Protein AF-A0A7H0I2C6-F1 (afdb_monomer)

Organism: NCBI:txid2768068

Radius of gyration: 28.14 Å; Cα contacts (8 Å, |Δi|>4): 840; chains: 1; bounding box: 71×45×109 Å

Structure (mmCIF, N/CA/C/O backbone):
data_AF-A0A7H0I2C6-F1
#
_entry.id   AF-A0A7H0I2C6-F1
#
loop_
_atom_site.group_PDB
_atom_site.id
_atom_site.type_symbol
_atom_site.label_atom_id
_atom_site.label_alt_id
_atom_site.label_comp_id
_atom_site.label_asym_id
_atom_site.label_entity_id
_atom_site.label_seq_id
_atom_site.pdbx_PDB_ins_code
_atom_site.Cartn_x
_atom_site.Cartn_y
_atom_site.Cartn_z
_atom_site.occupancy
_atom_site.B_iso_or_equiv
_atom_site.auth_seq_id
_atom_site.auth_comp_id
_atom_site.auth_asym_id
_atom_site.auth_atom_id
_atom_site.pdbx_PDB_model_num
ATOM 1 N N . MET A 1 1 ? -34.365 6.772 22.446 1.00 21.80 1 MET A N 1
ATOM 2 C CA . MET A 1 1 ? -33.983 6.109 23.711 1.00 21.80 1 MET A CA 1
ATOM 3 C C . MET A 1 1 ? -33.315 4.801 23.329 1.00 21.80 1 MET A C 1
ATOM 5 O O . MET A 1 1 ? -33.932 3.753 23.425 1.00 21.80 1 MET A O 1
ATOM 9 N N . ASP A 1 2 ? -32.224 4.840 22.573 1.00 29.22 2 ASP A N 1
ATOM 10 C CA . ASP A 1 2 ? -30.891 5.434 22.826 1.00 29.22 2 ASP A CA 1
ATOM 11 C C . ASP A 1 2 ? -29.964 4.383 23.429 1.00 29.22 2 ASP A C 1
ATOM 13 O O . ASP A 1 2 ? -30.377 3.640 24.309 1.00 29.22 2 ASP A O 1
ATOM 17 N N . SER A 1 3 ? -28.716 4.414 22.955 1.00 24.97 3 SER A N 1
ATOM 18 C CA . SER A 1 3 ? -27.561 3.579 23.298 1.00 24.97 3 SER A CA 1
ATOM 19 C C . SER A 1 3 ? -27.477 2.240 22.564 1.00 24.97 3 SER A C 1
ATOM 21 O O . SER A 1 3 ? -27.947 1.232 23.067 1.00 24.97 3 SER A O 1
ATOM 23 N N . HIS A 1 4 ? -26.854 2.236 21.385 1.00 25.38 4 HIS A N 1
ATOM 24 C CA . HIS A 1 4 ? -25.860 1.227 20.980 1.00 25.38 4 HIS A CA 1
ATOM 25 C C . HIS A 1 4 ? -25.152 1.687 19.698 1.00 25.38 4 HIS A C 1
ATOM 27 O O . HIS A 1 4 ? -25.072 0.964 18.722 1.00 25.38 4 HIS A O 1
ATOM 33 N N . ASP A 1 5 ? -24.671 2.928 19.702 1.00 29.14 5 ASP A N 1
ATOM 34 C CA . ASP A 1 5 ? -23.430 3.312 19.036 1.00 29.14 5 ASP A CA 1
ATOM 35 C C . ASP A 1 5 ? -23.026 4.689 19.580 1.00 29.14 5 ASP A C 1
ATOM 37 O O . ASP A 1 5 ? -23.897 5.474 19.953 1.00 29.14 5 ASP A O 1
ATOM 41 N N . GLN A 1 6 ? -21.727 4.966 19.646 1.00 25.08 6 GLN A N 1
ATOM 42 C CA . GLN A 1 6 ? -21.059 6.066 20.371 1.00 25.08 6 GLN A CA 1
ATOM 43 C C . GLN A 1 6 ? -20.695 5.792 21.842 1.00 25.08 6 GLN A C 1
ATOM 45 O O . GLN A 1 6 ? -21.371 6.207 22.779 1.00 25.08 6 GLN A O 1
ATOM 50 N N . ALA A 1 7 ? -19.548 5.137 22.044 1.00 23.69 7 ALA A N 1
ATOM 51 C CA . ALA A 1 7 ? -18.390 5.692 22.764 1.00 23.69 7 ALA A CA 1
ATOM 52 C C . ALA A 1 7 ? -17.374 4.570 23.051 1.00 23.69 7 ALA A C 1
ATOM 54 O O . ALA A 1 7 ? -17.706 3.537 23.628 1.00 23.69 7 ALA A O 1
ATOM 55 N N . PRO A 1 8 ? -16.095 4.814 22.732 1.00 28.47 8 PRO A N 1
ATOM 56 C CA . PRO A 1 8 ? -15.235 5.355 23.777 1.00 28.47 8 PRO A CA 1
ATOM 57 C C . PRO A 1 8 ? -14.666 6.725 23.373 1.00 28.47 8 PRO A C 1
ATOM 59 O O . PRO A 1 8 ? -13.453 6.914 23.317 1.00 28.47 8 PRO A O 1
ATOM 62 N N . SER A 1 9 ? -15.528 7.693 23.049 1.00 32.59 9 SER A N 1
ATOM 63 C CA . SER A 1 9 ? -15.107 9.070 22.736 1.00 32.59 9 SER A CA 1
ATOM 64 C C . SER A 1 9 ? -15.353 10.066 23.875 1.00 32.59 9 SER A C 1
ATOM 66 O O . SER A 1 9 ? -14.579 11.013 23.992 1.00 32.59 9 SER A O 1
ATOM 68 N N . ASN A 1 10 ? -16.305 9.831 24.789 1.00 25.88 10 ASN A N 1
ATOM 69 C CA . ASN A 1 10 ? -16.609 10.826 25.834 1.00 25.88 10 ASN A CA 1
ATOM 70 C C . ASN A 1 10 ? -15.469 11.072 26.838 1.00 25.88 10 ASN A C 1
ATOM 72 O O . ASN A 1 10 ? -15.316 12.185 27.315 1.00 25.88 10 ASN A O 1
ATOM 76 N N . TRP A 1 11 ? -14.589 10.100 27.091 1.00 30.70 11 TRP A N 1
ATOM 77 C CA . TRP A 1 11 ? -13.400 10.321 27.932 1.00 30.70 11 TRP A CA 1
ATOM 78 C C . TRP A 1 11 ? -12.172 10.829 27.156 1.00 30.70 11 TRP A C 1
ATOM 80 O O . TRP A 1 11 ? -11.189 11.239 27.773 1.00 30.70 11 TRP A O 1
ATOM 90 N N . ARG A 1 12 ? -12.193 10.794 25.813 1.00 33.34 12 ARG A N 1
ATOM 91 C CA . ARG A 1 12 ? -11.094 11.278 24.954 1.00 33.34 12 ARG A CA 1
ATOM 92 C C . ARG A 1 12 ? -11.201 12.774 24.662 1.00 33.34 12 ARG A C 1
ATOM 94 O O . ARG A 1 12 ? -10.165 13.422 24.565 1.00 33.34 12 ARG A O 1
ATOM 101 N N . GLN A 1 13 ? -12.416 13.313 24.551 1.00 32.69 13 GLN A N 1
ATOM 102 C CA . GLN A 1 13 ? -12.642 14.743 24.309 1.00 32.69 13 GLN A CA 1
ATOM 103 C C . GLN A 1 13 ? -12.624 15.588 25.594 1.00 32.69 13 GLN A C 1
ATOM 105 O O . GLN A 1 13 ? -12.116 16.703 25.557 1.00 32.69 13 GLN A O 1
ATOM 110 N N . GLU A 1 14 ? -13.071 15.061 26.742 1.00 32.97 14 GLU A N 1
ATOM 111 C CA . GLU A 1 14 ? -13.127 15.843 27.994 1.00 32.97 14 GLU A CA 1
ATOM 112 C C . GLU A 1 14 ? -11.757 16.120 28.645 1.00 32.97 14 GLU A C 1
ATOM 114 O O . GLU A 1 14 ? -11.638 17.069 29.410 1.00 32.97 14 GLU A O 1
ATOM 119 N N . ARG A 1 15 ? -10.704 15.344 28.340 1.00 48.19 15 ARG A N 1
ATOM 120 C CA . ARG A 1 15 ? -9.367 15.492 28.969 1.00 48.19 15 ARG A CA 1
ATOM 121 C C . ARG A 1 15 ? -8.313 16.174 28.100 1.00 48.19 15 ARG A C 1
ATOM 123 O O . ARG A 1 15 ? -7.161 16.319 28.508 1.00 48.19 15 ARG A O 1
ATOM 130 N N . ALA A 1 16 ? -8.680 16.613 26.898 1.00 42.25 16 ALA A N 1
ATOM 131 C CA . ALA A 1 16 ? -7.770 17.376 26.046 1.00 42.25 16 ALA A CA 1
ATOM 132 C C . ALA A 1 16 ? -7.419 18.752 26.656 1.00 42.25 16 ALA A C 1
ATOM 134 O O . ALA A 1 16 ? -6.373 19.306 26.327 1.00 42.25 16 ALA A O 1
ATOM 135 N N . THR A 1 17 ? -8.226 19.258 27.597 1.00 49.12 17 THR A N 1
ATOM 136 C CA . THR A 1 17 ? -8.126 20.606 28.185 1.00 49.12 17 THR A CA 1
ATOM 137 C C . THR A 1 17 ? -7.350 20.717 29.499 1.00 49.12 17 THR A C 1
ATOM 139 O O . THR A 1 17 ? -7.049 21.837 29.904 1.00 49.12 17 THR A O 1
ATOM 142 N N . ASP A 1 18 ? -7.009 19.615 30.172 1.00 63.97 18 ASP A N 1
ATOM 143 C CA . ASP A 1 18 ? -6.311 19.689 31.470 1.00 63.97 18 ASP A CA 1
ATOM 144 C C . ASP A 1 18 ? -4.891 20.247 31.284 1.00 63.97 18 ASP A C 1
ATOM 146 O O . ASP A 1 18 ? -4.292 20.031 30.239 1.00 63.97 18 ASP A O 1
ATOM 150 N N . SER A 1 19 ? -4.283 20.947 32.237 1.00 82.12 19 SER A N 1
ATOM 151 C CA . SER A 1 19 ? -2.858 21.312 32.132 1.00 82.12 19 SER A CA 1
ATOM 152 C C . SER A 1 19 ? -1.952 20.136 32.541 1.00 82.12 19 SER A C 1
ATOM 154 O O . SER A 1 19 ? -2.405 19.168 33.151 1.00 82.12 19 SER A O 1
ATOM 156 N N . LEU A 1 20 ? -0.647 20.172 32.224 1.00 85.31 20 LEU A N 1
ATOM 157 C CA . LEU A 1 20 ? 0.296 19.161 32.747 1.00 85.31 20 LEU A CA 1
ATOM 158 C C . LEU A 1 20 ? 0.329 19.148 34.286 1.00 85.31 20 LEU A C 1
ATOM 160 O O . LEU A 1 20 ? 0.477 18.084 34.879 1.00 85.31 20 LEU A O 1
ATOM 164 N N . ALA A 1 21 ? 0.138 20.310 34.918 1.00 86.50 21 ALA A N 1
ATOM 165 C CA . ALA A 1 21 ? 0.077 20.431 36.371 1.00 86.50 21 ALA A CA 1
ATOM 166 C C . ALA A 1 21 ? -1.174 19.752 36.956 1.00 86.50 21 ALA A C 1
ATOM 168 O O . ALA A 1 21 ? -1.081 19.109 38.002 1.00 86.50 21 ALA A O 1
ATOM 169 N N . ASP A 1 22 ? -2.313 19.836 36.263 1.00 89.75 22 ASP A N 1
ATOM 170 C CA . ASP A 1 22 ? -3.551 19.168 36.683 1.00 89.75 22 ASP A CA 1
ATOM 171 C C . ASP A 1 22 ? -3.395 17.644 36.626 1.00 89.75 22 ASP A C 1
ATOM 173 O O . ASP A 1 22 ? -3.728 16.951 37.589 1.00 89.75 22 ASP A O 1
ATOM 177 N N . LEU A 1 23 ? -2.782 17.126 35.553 1.00 90.06 23 LEU A N 1
ATOM 178 C CA . LEU A 1 23 ? -2.467 15.699 35.430 1.00 90.06 23 LEU A CA 1
ATOM 179 C C . LEU A 1 23 ? -1.513 15.227 36.540 1.00 90.06 23 LEU A C 1
ATOM 181 O O . LEU A 1 23 ? -1.726 14.163 37.119 1.00 90.06 23 LEU A O 1
ATOM 185 N N . ASP A 1 24 ? -0.476 16.004 36.870 1.00 90.75 24 ASP A N 1
ATOM 186 C CA . ASP A 1 24 ? 0.473 15.664 37.939 1.00 90.75 24 ASP A CA 1
ATOM 187 C C . ASP A 1 24 ? -0.201 15.616 39.323 1.00 90.75 24 ASP A C 1
ATOM 189 O O . ASP A 1 24 ? 0.062 14.708 40.127 1.00 90.75 24 ASP A O 1
ATOM 193 N N . GLN A 1 25 ? -1.105 16.561 39.594 1.00 92.94 25 GLN A N 1
ATOM 194 C CA . GLN A 1 25 ? -1.883 16.604 40.830 1.00 92.94 25 GLN A CA 1
ATOM 195 C C . GLN A 1 25 ? -2.877 15.436 40.917 1.00 92.94 25 GLN A C 1
ATOM 197 O O . GLN A 1 25 ? -3.005 14.809 41.977 1.00 92.94 25 GLN A O 1
ATOM 202 N N . GLU A 1 26 ? -3.557 15.106 39.817 1.00 94.50 26 GLU A N 1
ATOM 203 C CA . GLU A 1 26 ? -4.496 13.983 39.750 1.00 94.50 26 GLU A CA 1
ATOM 204 C C . GLU A 1 26 ? -3.766 12.640 39.919 1.00 94.50 26 GLU A C 1
ATOM 206 O O . GLU A 1 26 ? -4.187 11.819 40.735 1.00 94.50 26 GLU A O 1
ATOM 211 N N . ILE A 1 27 ? -2.619 12.441 39.256 1.00 95.25 27 ILE A N 1
ATOM 212 C CA . ILE A 1 27 ? -1.767 11.246 39.423 1.00 95.25 27 ILE A CA 1
ATOM 213 C C . ILE A 1 27 ? -1.339 11.084 40.882 1.00 95.25 27 ILE A C 1
ATOM 215 O O . ILE A 1 27 ? -1.440 9.990 41.442 1.00 95.25 27 ILE A O 1
ATOM 219 N N . SER A 1 28 ? -0.889 12.166 41.521 1.00 94.19 28 SER A N 1
ATOM 220 C CA . SER A 1 28 ? -0.466 12.139 42.927 1.00 94.19 28 SER A CA 1
ATOM 221 C C . SER A 1 28 ? -1.621 11.767 43.861 1.00 94.19 28 SER A C 1
ATOM 223 O O . SER A 1 28 ? -1.455 10.939 44.760 1.00 94.19 28 SER A O 1
ATOM 225 N N . SER A 1 29 ? -2.806 12.325 43.610 1.00 95.31 29 SER A N 1
ATOM 226 C CA . SER A 1 29 ? -4.017 12.059 44.394 1.00 95.31 29 SER A CA 1
ATOM 227 C C . SER A 1 29 ? -4.501 10.615 44.222 1.00 95.31 29 SER A C 1
ATOM 229 O O . SER A 1 29 ? -4.805 9.943 45.206 1.00 95.31 29 SER A O 1
ATOM 231 N N . LEU A 1 30 ? -4.509 10.101 42.988 1.00 95.31 30 LEU A N 1
ATOM 232 C CA . LEU A 1 30 ? -4.900 8.724 42.684 1.00 95.31 30 LEU A CA 1
ATOM 233 C C . LEU A 1 30 ? -3.917 7.704 43.266 1.00 95.31 30 LEU A C 1
ATOM 235 O O . LEU A 1 30 ? -4.356 6.704 43.824 1.00 95.31 30 LEU A O 1
ATOM 239 N N . ARG A 1 31 ? -2.603 7.963 43.221 1.00 96.00 31 ARG A N 1
ATOM 240 C CA . ARG A 1 31 ? -1.603 7.105 43.883 1.00 96.00 31 ARG A CA 1
ATOM 241 C C . ARG A 1 31 ? -1.841 7.021 45.390 1.00 96.00 31 ARG A C 1
ATOM 243 O O . ARG A 1 31 ? -1.818 5.929 45.950 1.00 96.00 31 ARG A O 1
ATOM 250 N N . ALA A 1 32 ? -2.108 8.156 46.039 1.00 93.50 32 ALA A N 1
ATOM 251 C CA . ALA A 1 32 ? -2.428 8.182 47.463 1.00 93.50 32 ALA A CA 1
ATOM 252 C C . ALA A 1 32 ? -3.716 7.400 47.774 1.00 93.50 32 ALA A C 1
ATOM 254 O O . ALA A 1 32 ? -3.745 6.633 48.735 1.00 93.50 32 ALA A O 1
ATOM 255 N N . ALA A 1 33 ? -4.749 7.542 46.936 1.00 92.94 33 ALA A N 1
ATOM 256 C CA . ALA A 1 33 ? -6.001 6.806 47.078 1.00 92.94 33 ALA A CA 1
ATOM 257 C C . ALA A 1 33 ? -5.806 5.287 46.916 1.00 92.94 33 ALA A C 1
ATOM 259 O O . ALA A 1 33 ? -6.298 4.527 47.744 1.00 92.94 33 ALA A O 1
ATOM 260 N N . VAL A 1 34 ? -5.028 4.841 45.920 1.00 91.81 34 VAL A N 1
ATOM 261 C CA . VAL A 1 34 ? -4.699 3.416 45.710 1.00 91.81 34 VAL A CA 1
ATOM 262 C C . VAL A 1 34 ? -3.943 2.833 46.909 1.00 91.81 34 VAL A C 1
ATOM 264 O O . VAL A 1 34 ? -4.276 1.738 47.357 1.00 91.81 34 VAL A O 1
ATOM 267 N N . CYS A 1 35 ? -2.966 3.563 47.462 1.00 89.56 35 CYS A N 1
ATOM 268 C CA . CYS A 1 35 ? -2.229 3.148 48.664 1.00 89.56 35 CYS A CA 1
ATOM 269 C C . CYS A 1 35 ? -3.104 3.105 49.928 1.00 89.56 35 CYS A C 1
ATOM 271 O O . CYS A 1 35 ? -2.779 2.390 50.874 1.00 89.56 35 CYS A O 1
ATOM 273 N N . GLY A 1 36 ? -4.186 3.886 49.962 1.00 86.06 36 GLY A N 1
ATOM 274 C CA . GLY A 1 36 ? -5.130 3.936 51.075 1.00 86.06 36 GLY A CA 1
ATOM 275 C C . GLY A 1 36 ? -6.076 2.736 51.156 1.00 86.06 36 GLY A C 1
ATOM 276 O O . GLY A 1 36 ? -6.723 2.570 52.189 1.00 86.06 36 GLY A O 1
ATOM 277 N N . ILE A 1 37 ? -6.152 1.898 50.113 1.00 84.69 37 ILE A N 1
ATOM 278 C CA . ILE A 1 37 ? -6.995 0.697 50.088 1.00 84.69 37 ILE A CA 1
ATOM 279 C C . ILE A 1 37 ? -6.138 -0.540 50.413 1.00 84.69 37 ILE A C 1
ATOM 281 O O . ILE A 1 37 ? -5.278 -0.922 49.618 1.00 84.69 37 ILE A O 1
ATOM 285 N N . PRO A 1 38 ? -6.348 -1.191 51.574 1.00 75.00 38 PRO A N 1
ATOM 286 C CA . PRO A 1 38 ? -5.506 -2.297 52.028 1.00 75.00 38 PRO A CA 1
ATOM 287 C C . PRO A 1 38 ? -5.877 -3.661 51.422 1.00 75.00 38 PRO A C 1
ATOM 289 O O . PRO A 1 38 ? -5.132 -4.622 51.612 1.00 75.00 38 PRO A O 1
ATOM 292 N N . VAL A 1 39 ? -7.020 -3.774 50.736 1.00 83.31 39 VAL A N 1
ATOM 293 C CA . VAL A 1 39 ? -7.538 -5.031 50.173 1.00 83.31 39 VAL A CA 1
ATOM 294 C C . VAL A 1 39 ? -7.763 -4.877 48.673 1.00 83.31 39 VAL A C 1
ATOM 296 O O . VAL A 1 39 ? -8.312 -3.878 48.227 1.00 83.31 39 VAL A O 1
ATOM 299 N N . ALA A 1 40 ? -7.367 -5.890 47.904 1.00 86.38 40 ALA A N 1
ATOM 300 C CA . ALA A 1 40 ? -7.661 -5.974 46.480 1.00 86.38 40 ALA A CA 1
ATOM 301 C C . ALA A 1 40 ? -9.161 -6.190 46.241 1.00 86.38 40 ALA A C 1
ATOM 303 O O . ALA A 1 40 ? -9.657 -7.312 46.347 1.00 86.38 40 ALA A O 1
ATOM 304 N N . ASP A 1 41 ? -9.872 -5.108 45.931 1.00 91.50 41 ASP A N 1
ATOM 305 C CA . ASP A 1 41 ? -11.309 -5.082 45.663 1.00 91.50 41 ASP A CA 1
ATOM 306 C C . ASP A 1 41 ? -11.657 -4.252 44.408 1.00 91.50 41 ASP A C 1
ATOM 308 O O . ASP A 1 41 ? -10.785 -3.748 43.691 1.00 91.50 41 ASP A O 1
ATOM 312 N N . ALA A 1 42 ? -12.953 -4.151 44.101 1.00 89.38 42 ALA A N 1
ATOM 313 C CA . ALA A 1 42 ? -13.438 -3.448 42.915 1.00 89.38 42 ALA A CA 1
ATOM 314 C C . ALA A 1 42 ? -13.099 -1.944 42.933 1.00 89.38 42 ALA A C 1
ATOM 316 O O . ALA A 1 42 ? -12.805 -1.372 41.880 1.00 89.38 42 ALA A O 1
ATOM 317 N N . ASP A 1 43 ? -13.072 -1.319 44.113 1.00 90.31 43 ASP A N 1
ATOM 318 C CA . ASP A 1 43 ? -12.736 0.098 44.262 1.00 90.31 43 ASP A CA 1
ATOM 319 C C . ASP A 1 43 ? -11.250 0.335 43.965 1.00 90.31 43 ASP A C 1
ATOM 321 O O . ASP A 1 43 ? -10.897 1.278 43.247 1.00 90.31 43 ASP A O 1
ATOM 325 N N . GLN A 1 44 ? -10.370 -0.561 44.428 1.00 94.06 44 GLN A N 1
ATOM 326 C CA . GLN A 1 44 ? -8.952 -0.507 44.079 1.00 94.06 44 GLN A CA 1
ATOM 327 C C . GLN A 1 44 ? -8.727 -0.702 42.574 1.00 94.06 44 GLN A C 1
ATOM 329 O O . GLN A 1 44 ? -7.937 0.033 41.973 1.00 94.06 44 GLN A O 1
ATOM 334 N N . ALA A 1 45 ? -9.435 -1.646 41.944 1.00 93.44 45 ALA A N 1
ATOM 335 C CA . ALA A 1 45 ? -9.346 -1.865 40.501 1.00 93.44 45 ALA A CA 1
ATOM 336 C C . ALA A 1 45 ? -9.784 -0.626 39.698 1.00 93.44 45 ALA A C 1
ATOM 338 O O . ALA A 1 45 ? -9.112 -0.238 38.739 1.00 93.44 45 ALA A O 1
ATOM 339 N N . GLU A 1 46 ? -10.865 0.039 40.110 1.00 92.81 46 GLU A N 1
ATOM 340 C CA . GLU A 1 46 ? -11.360 1.250 39.454 1.00 92.81 46 GLU A CA 1
ATOM 341 C C . GLU A 1 46 ? -10.394 2.434 39.613 1.00 92.81 46 GLU A C 1
ATOM 343 O O . GLU A 1 46 ? -10.139 3.167 38.651 1.00 92.81 46 GLU A O 1
ATOM 348 N N . LEU A 1 47 ? -9.789 2.610 40.793 1.00 94.69 47 LEU A N 1
ATOM 349 C CA . LEU A 1 47 ? -8.762 3.634 41.005 1.00 94.69 47 LEU A CA 1
ATOM 350 C C . LEU A 1 47 ? -7.508 3.382 40.161 1.00 94.69 47 LEU A C 1
ATOM 352 O O . LEU A 1 47 ? -6.988 4.317 39.551 1.00 94.69 47 LEU A O 1
ATOM 356 N N . LEU A 1 48 ? -7.047 2.132 40.073 1.00 95.25 48 LEU A N 1
ATOM 357 C CA . LEU A 1 48 ? -5.921 1.744 39.220 1.00 95.25 48 LEU A CA 1
ATOM 358 C C . LEU A 1 48 ? -6.224 1.986 37.735 1.00 95.25 48 LEU A C 1
ATOM 360 O O . LEU A 1 48 ? -5.376 2.502 37.002 1.00 95.25 48 LEU A O 1
ATOM 364 N N . ARG A 1 49 ? -7.449 1.680 37.289 1.00 93.56 49 ARG A N 1
ATOM 365 C CA . ARG A 1 49 ? -7.903 1.968 35.923 1.00 93.56 49 ARG A CA 1
ATOM 366 C C . ARG A 1 49 ? -7.871 3.471 35.636 1.00 93.56 49 ARG A C 1
ATOM 368 O O . ARG A 1 49 ? -7.312 3.878 34.613 1.00 93.56 49 ARG A O 1
ATOM 375 N N . LYS A 1 50 ? -8.418 4.296 36.539 1.00 94.00 50 LYS A N 1
ATOM 376 C CA . LYS A 1 50 ? -8.383 5.769 36.442 1.00 94.00 50 LYS A CA 1
ATOM 377 C C . LYS A 1 50 ? -6.954 6.297 36.410 1.00 94.00 50 LYS A C 1
ATOM 379 O O . LYS A 1 50 ? -6.630 7.068 35.509 1.00 94.00 50 LYS A O 1
ATOM 384 N N . LEU A 1 51 ? -6.091 5.831 37.313 1.00 95.44 51 LEU A N 1
ATOM 385 C CA . LEU A 1 51 ? -4.673 6.196 37.344 1.00 95.44 51 LEU A CA 1
ATOM 386 C C . LEU A 1 51 ? -4.000 5.890 36.003 1.00 95.44 51 LEU A C 1
ATOM 388 O O . LEU A 1 51 ? -3.337 6.757 35.439 1.00 95.44 51 LEU A O 1
ATOM 392 N N . GLY A 1 52 ? -4.258 4.710 35.434 1.00 93.50 52 GLY A N 1
ATOM 393 C CA . GLY A 1 52 ? -3.770 4.353 34.105 1.00 93.50 52 GLY A CA 1
ATOM 394 C C . GLY A 1 52 ? -4.247 5.304 33.001 1.00 93.50 52 GLY A C 1
ATOM 395 O O . GLY A 1 52 ? -3.474 5.630 32.110 1.00 93.50 52 GLY A O 1
ATOM 396 N N . HIS A 1 53 ? -5.499 5.780 33.036 1.00 91.62 53 HIS A N 1
ATOM 397 C CA . HIS A 1 53 ? -6.004 6.788 32.083 1.00 91.62 53 HIS A CA 1
ATOM 398 C C . HIS A 1 53 ? -5.324 8.151 32.213 1.00 91.62 53 HIS A C 1
ATOM 400 O O . HIS A 1 53 ? -5.035 8.767 31.189 1.00 91.62 53 HIS A O 1
ATOM 406 N N . VAL A 1 54 ? -5.047 8.619 33.431 1.00 93.44 54 VAL A N 1
ATOM 407 C CA . VAL A 1 54 ? -4.350 9.902 33.629 1.00 93.44 54 VAL A CA 1
ATOM 408 C C . VAL A 1 54 ? -2.881 9.795 33.207 1.00 93.44 54 VAL A C 1
ATOM 410 O O . VAL A 1 54 ? -2.376 10.676 32.515 1.00 93.44 54 VAL A O 1
ATOM 413 N N . LEU A 1 55 ? -2.213 8.688 33.550 1.00 92.94 55 LEU A N 1
ATOM 414 C CA . LEU A 1 55 ? -0.840 8.410 33.116 1.00 92.94 55 LEU A CA 1
ATOM 415 C C . LEU A 1 55 ? -0.733 8.325 31.592 1.00 92.94 55 LEU A C 1
ATOM 417 O O . LEU A 1 55 ? 0.163 8.928 31.013 1.00 92.94 55 LEU A O 1
ATOM 421 N N . GLU A 1 56 ? -1.672 7.650 30.925 1.00 89.50 56 GLU A N 1
ATOM 422 C CA . GLU A 1 56 ? -1.730 7.618 29.461 1.00 89.50 56 GLU A CA 1
ATOM 423 C C . GLU A 1 56 ? -1.924 9.022 28.866 1.00 89.50 56 GLU A C 1
ATOM 425 O O . GLU A 1 56 ? -1.251 9.374 27.900 1.00 89.50 56 GLU A O 1
ATOM 430 N N . ALA A 1 57 ? -2.796 9.852 29.445 1.00 86.81 57 ALA A N 1
ATOM 431 C CA . ALA A 1 57 ? -2.981 11.230 28.987 1.00 86.81 57 ALA A CA 1
ATOM 432 C C . ALA A 1 57 ? -1.690 12.060 29.127 1.00 86.81 57 ALA A C 1
ATOM 434 O O . ALA A 1 57 ? -1.331 12.803 28.210 1.00 86.81 57 ALA A O 1
ATOM 435 N N . ARG A 1 58 ? -0.947 11.897 30.232 1.00 87.75 58 ARG A N 1
ATOM 436 C CA . ARG A 1 58 ? 0.359 12.550 30.424 1.00 87.75 58 ARG A CA 1
ATOM 437 C C . ARG A 1 58 ? 1.420 12.001 29.470 1.00 87.75 58 ARG A C 1
ATOM 439 O O . ARG A 1 58 ? 2.185 12.786 28.905 1.00 87.75 58 ARG A O 1
ATOM 446 N N . PHE A 1 59 ? 1.427 10.690 29.227 1.00 85.25 59 PHE A N 1
ATOM 447 C CA . PHE A 1 59 ? 2.285 10.051 28.231 1.00 85.25 59 PHE A CA 1
ATOM 448 C C . PHE A 1 59 ? 2.054 10.655 26.846 1.00 85.25 59 PHE A C 1
ATOM 450 O O . PHE A 1 59 ? 3.011 11.129 26.242 1.00 85.25 59 PHE A O 1
ATOM 457 N N . ARG A 1 60 ? 0.805 10.740 26.371 1.00 79.31 60 ARG A N 1
ATOM 458 C CA . ARG A 1 60 ? 0.507 11.295 25.039 1.00 79.31 60 ARG A CA 1
ATOM 459 C C . ARG A 1 60 ? 0.996 12.734 24.858 1.00 79.31 60 ARG A C 1
ATOM 461 O O . ARG A 1 60 ? 1.340 13.116 23.750 1.00 79.31 60 ARG A O 1
ATOM 468 N N . ARG A 1 61 ? 1.058 13.525 25.933 1.00 78.94 61 ARG A N 1
ATOM 469 C CA . ARG A 1 61 ? 1.547 14.915 25.889 1.00 78.94 61 ARG A CA 1
ATOM 470 C C . ARG A 1 61 ? 3.056 15.061 25.999 1.00 78.94 61 ARG A C 1
ATOM 472 O O . ARG A 1 61 ? 3.597 16.080 25.591 1.00 78.94 61 ARG A O 1
ATOM 479 N N . THR A 1 62 ? 3.726 14.110 26.641 1.00 79.56 62 THR A N 1
ATOM 480 C CA . THR A 1 62 ? 5.142 14.260 27.017 1.00 79.56 62 THR A CA 1
ATOM 481 C C . THR A 1 62 ? 6.065 13.246 26.355 1.00 79.56 62 THR A C 1
ATOM 483 O O . THR A 1 62 ? 7.278 13.424 26.403 1.00 79.56 62 THR A O 1
ATOM 486 N N . GLY A 1 63 ? 5.520 12.165 25.794 1.00 75.31 63 GLY A N 1
ATOM 487 C CA . GLY A 1 63 ? 6.274 11.040 25.244 1.00 75.31 63 GLY A CA 1
ATOM 488 C C . GLY A 1 63 ? 7.052 10.226 26.285 1.00 75.31 63 GLY A C 1
ATOM 489 O O . GLY A 1 63 ? 7.865 9.383 25.912 1.00 75.31 63 GLY A O 1
ATOM 490 N N . ARG A 1 64 ? 6.855 10.455 27.594 1.00 79.88 64 ARG A N 1
ATOM 491 C CA . ARG A 1 64 ? 7.640 9.780 28.641 1.00 79.88 64 ARG A CA 1
ATOM 492 C C . ARG A 1 64 ? 7.300 8.293 28.728 1.00 79.88 64 ARG A C 1
ATOM 494 O O . ARG A 1 64 ? 6.224 7.922 29.192 1.00 79.88 64 ARG A O 1
ATOM 501 N N . ALA A 1 65 ? 8.256 7.441 28.369 1.00 81.12 65 ALA A N 1
ATOM 502 C CA . ALA A 1 65 ? 8.095 5.988 28.417 1.00 81.12 65 ALA A CA 1
ATOM 503 C C . ALA A 1 65 ? 7.733 5.455 29.819 1.00 81.12 65 ALA A C 1
ATOM 505 O O . ALA A 1 65 ? 7.002 4.473 29.925 1.00 81.12 65 ALA A O 1
ATOM 506 N N . ASP A 1 66 ? 8.188 6.111 30.890 1.00 87.62 66 ASP A N 1
ATOM 507 C CA . ASP A 1 66 ? 7.855 5.724 32.268 1.00 87.62 66 ASP A CA 1
ATOM 508 C C . ASP A 1 66 ? 6.350 5.812 32.547 1.00 87.62 66 ASP A C 1
ATOM 510 O O . ASP A 1 66 ? 5.789 4.908 33.164 1.00 87.62 66 ASP A O 1
ATOM 514 N N . ASP A 1 67 ? 5.678 6.839 32.018 1.00 89.94 67 ASP A N 1
ATOM 515 C CA . ASP A 1 67 ? 4.232 7.020 32.176 1.00 89.94 67 ASP A CA 1
ATOM 516 C C . ASP A 1 67 ? 3.459 5.927 31.441 1.00 89.94 67 ASP A C 1
ATOM 518 O O . ASP A 1 67 ? 2.512 5.358 31.980 1.00 89.94 67 ASP A O 1
ATOM 522 N N . ALA A 1 68 ? 3.895 5.590 30.225 1.00 86.75 68 ALA A N 1
ATOM 523 C CA . ALA A 1 68 ? 3.349 4.477 29.458 1.00 86.75 68 ALA A CA 1
ATOM 524 C C . ALA A 1 68 ? 3.535 3.134 30.186 1.00 86.75 68 ALA A C 1
ATOM 526 O O . ALA A 1 68 ? 2.595 2.342 30.296 1.00 86.75 68 ALA A O 1
ATOM 527 N N . ASN A 1 69 ? 4.734 2.880 30.716 1.00 91.12 69 ASN A N 1
ATOM 528 C CA . ASN A 1 69 ? 5.052 1.652 31.440 1.00 91.12 69 ASN A CA 1
ATOM 529 C C . ASN A 1 69 ? 4.231 1.522 32.726 1.00 91.12 69 ASN A C 1
ATOM 531 O O . ASN A 1 69 ? 3.675 0.453 32.997 1.00 91.12 69 ASN A O 1
ATOM 535 N N . GLU A 1 70 ? 4.108 2.606 33.491 1.00 94.94 70 GLU A N 1
ATOM 536 C CA . GLU A 1 70 ? 3.280 2.642 34.692 1.00 94.94 70 GLU A CA 1
ATOM 537 C C . GLU A 1 70 ? 1.799 2.473 34.342 1.00 94.94 70 GLU A C 1
ATOM 539 O O . GLU A 1 70 ? 1.134 1.648 34.964 1.00 94.94 70 GLU A O 1
ATOM 544 N N . ALA A 1 71 ? 1.295 3.150 33.303 1.00 94.00 71 ALA A N 1
ATOM 545 C CA . ALA A 1 71 ? -0.088 3.020 32.844 1.00 94.00 71 ALA A CA 1
ATOM 546 C C . ALA A 1 71 ? -0.445 1.569 32.476 1.00 94.00 71 ALA A C 1
ATOM 548 O O . ALA A 1 71 ? -1.507 1.070 32.865 1.00 94.00 71 ALA A O 1
ATOM 549 N N . VAL A 1 72 ? 0.449 0.866 31.768 1.00 93.69 72 VAL A N 1
ATOM 550 C CA . VAL A 1 72 ? 0.264 -0.558 31.443 1.00 93.69 72 VAL A CA 1
ATOM 551 C C . VAL A 1 72 ? 0.295 -1.412 32.710 1.00 93.69 72 VAL A C 1
ATOM 553 O O . VAL A 1 72 ? -0.537 -2.310 32.855 1.00 93.69 72 VAL A O 1
ATOM 556 N N . SER A 1 73 ? 1.217 -1.133 33.634 1.00 95.31 73 SER A N 1
ATOM 557 C CA . SER A 1 73 ? 1.349 -1.868 34.896 1.00 95.31 73 SER A CA 1
ATOM 558 C C . SER A 1 73 ? 0.087 -1.755 35.758 1.00 95.31 73 SER A C 1
ATOM 560 O O . SER A 1 73 ? -0.512 -2.772 36.111 1.00 95.31 73 SER A O 1
ATOM 562 N N . VAL A 1 74 ? -0.395 -0.534 36.018 1.00 96.19 74 VAL A N 1
ATOM 563 C CA . VAL A 1 74 ? -1.564 -0.307 36.887 1.00 96.19 74 VAL A CA 1
ATOM 564 C C . VAL A 1 74 ? -2.853 -0.871 36.286 1.00 96.19 74 VAL A C 1
ATOM 566 O O . VAL A 1 74 ? -3.662 -1.447 37.010 1.00 96.19 74 VAL A O 1
ATOM 569 N N . ARG A 1 75 ? -3.037 -0.805 34.959 1.00 96.00 75 ARG A N 1
ATOM 570 C CA . ARG A 1 75 ? -4.188 -1.447 34.296 1.00 96.00 75 ARG A CA 1
ATOM 571 C C . ARG A 1 75 ? -4.091 -2.968 34.280 1.00 96.00 75 ARG A C 1
ATOM 573 O O . ARG A 1 75 ? -5.119 -3.632 34.366 1.00 96.00 75 ARG A O 1
ATOM 580 N N . THR A 1 76 ? -2.884 -3.525 34.188 1.00 95.50 76 THR A N 1
ATOM 581 C CA . THR A 1 76 ? -2.685 -4.977 34.323 1.00 95.50 76 THR A CA 1
ATOM 582 C C . THR A 1 76 ? -3.070 -5.427 35.732 1.00 95.50 76 THR A C 1
ATOM 584 O O . THR A 1 76 ? -3.858 -6.356 35.869 1.00 95.50 76 THR A O 1
ATOM 587 N N . ALA A 1 77 ? -2.642 -4.694 36.766 1.00 95.25 77 ALA A N 1
ATOM 588 C CA . ALA A 1 77 ? -3.048 -4.960 38.145 1.00 95.25 77 ALA A CA 1
ATOM 589 C C . ALA A 1 77 ? -4.573 -4.858 38.337 1.00 95.25 77 ALA A C 1
ATOM 591 O O . ALA A 1 77 ? -5.171 -5.743 38.942 1.00 95.25 77 ALA A O 1
ATOM 592 N N . ALA A 1 78 ? -5.227 -3.838 37.765 1.00 95.75 78 ALA A N 1
ATOM 593 C CA . ALA A 1 78 ? -6.688 -3.727 37.792 1.00 95.75 78 ALA A CA 1
ATOM 594 C C . ALA A 1 78 ? -7.377 -4.947 37.148 1.00 95.75 78 ALA A C 1
ATOM 596 O O . ALA A 1 78 ? -8.333 -5.483 37.706 1.00 95.75 78 ALA A O 1
ATOM 597 N N . ALA A 1 79 ? -6.873 -5.415 35.999 1.00 95.06 79 ALA A N 1
ATOM 598 C CA . ALA A 1 79 ? -7.389 -6.607 35.329 1.00 95.06 79 ALA A CA 1
ATOM 599 C C . ALA A 1 79 ? -7.219 -7.872 36.190 1.00 95.06 79 ALA A C 1
ATOM 601 O O . ALA A 1 79 ? -8.126 -8.701 36.255 1.00 95.06 79 ALA A O 1
ATOM 602 N N . ASP A 1 80 ? -6.089 -8.024 36.877 1.00 95.12 80 ASP A N 1
ATOM 603 C CA . ASP A 1 80 ? -5.842 -9.182 37.739 1.00 95.12 80 ASP A CA 1
ATOM 604 C C . ASP A 1 80 ? -6.760 -9.191 38.974 1.00 95.12 80 ASP A C 1
ATOM 606 O O . ASP A 1 80 ? -7.305 -10.242 39.325 1.00 95.12 80 ASP A O 1
ATOM 610 N N . ILE A 1 81 ? -7.022 -8.022 39.575 1.00 94.81 81 ILE A N 1
ATOM 611 C CA . ILE A 1 81 ? -7.998 -7.881 40.667 1.00 94.81 81 ILE A CA 1
ATOM 612 C C . ILE A 1 81 ? -9.395 -8.288 40.182 1.00 94.81 81 ILE A C 1
ATOM 614 O O . ILE A 1 81 ? -10.007 -9.184 40.762 1.00 94.81 81 ILE A O 1
ATOM 618 N N . LEU A 1 82 ? -9.882 -7.710 39.082 1.00 94.88 82 LEU A N 1
ATOM 619 C CA . LEU A 1 82 ? -11.216 -8.015 38.542 1.00 94.88 82 LEU A CA 1
ATOM 620 C C . LEU A 1 82 ? -11.363 -9.495 38.161 1.00 94.88 82 LEU A C 1
ATOM 622 O O . LEU A 1 82 ? -12.393 -10.112 38.432 1.00 94.88 82 LEU A O 1
ATOM 626 N N . GLN A 1 83 ? -10.303 -10.100 37.617 1.00 93.25 83 GLN A N 1
ATOM 627 C CA . GLN A 1 83 ? -10.252 -11.535 37.342 1.00 93.25 83 GLN A CA 1
ATOM 628 C C . GLN A 1 83 ? -10.425 -12.373 38.614 1.00 93.25 83 GLN A C 1
ATOM 630 O O . GLN A 1 83 ? -11.156 -13.364 38.584 1.00 93.25 83 GLN A O 1
ATOM 635 N N . SER A 1 84 ? -9.749 -12.002 39.705 1.00 94.50 84 SER A N 1
ATOM 636 C CA . SER A 1 84 ? -9.831 -12.709 40.990 1.00 94.50 84 SER A CA 1
ATOM 637 C C . SER A 1 84 ? -11.199 -12.573 41.663 1.00 94.50 84 SER A C 1
ATOM 639 O O . SER A 1 84 ? -11.653 -13.509 42.318 1.00 94.50 84 SER A O 1
ATOM 641 N N . LEU A 1 85 ? -11.877 -11.443 41.444 1.00 94.06 85 LEU A N 1
ATOM 642 C CA . LEU A 1 85 ? -13.235 -11.187 41.924 1.00 94.06 85 LEU A CA 1
ATOM 643 C C . LEU A 1 85 ? -14.305 -11.886 41.070 1.00 94.06 85 LEU A C 1
ATOM 645 O O . LEU A 1 85 ? -15.462 -11.959 41.476 1.00 94.06 85 LEU A O 1
ATOM 649 N N . GLY A 1 86 ? -13.935 -12.396 39.890 1.00 91.94 86 GLY A N 1
ATOM 650 C CA . GLY A 1 86 ? -14.872 -12.975 38.929 1.00 91.94 86 GLY A CA 1
ATOM 651 C C . GLY A 1 86 ? -15.727 -11.937 38.192 1.00 91.94 86 GLY A C 1
ATOM 652 O O . GLY A 1 86 ? -16.704 -12.314 37.547 1.00 91.94 86 GLY A O 1
ATOM 653 N N . ASP A 1 87 ? -15.365 -10.651 38.248 1.00 91.94 87 ASP A N 1
ATOM 654 C CA . ASP A 1 87 ? -16.050 -9.581 37.516 1.00 91.94 87 ASP A CA 1
ATOM 655 C C . ASP A 1 87 ? -15.594 -9.557 36.050 1.00 91.94 87 ASP A C 1
ATOM 657 O O . ASP A 1 87 ? -14.672 -8.840 35.650 1.00 91.94 87 ASP A O 1
ATOM 661 N N . LEU A 1 88 ? -16.244 -10.386 35.233 1.00 90.06 88 LEU A N 1
ATOM 662 C CA . LEU A 1 88 ? -15.921 -10.520 33.813 1.00 90.06 88 LEU A CA 1
ATOM 663 C C . LEU A 1 88 ? -16.240 -9.255 33.004 1.00 90.06 88 LEU A C 1
ATOM 665 O O . LEU A 1 88 ? -15.530 -8.968 32.039 1.00 90.06 88 LEU A O 1
ATOM 669 N N . GLN A 1 89 ? -17.274 -8.492 33.373 1.00 86.56 89 GLN A N 1
ATOM 670 C CA . GLN A 1 89 ? -17.645 -7.272 32.647 1.00 86.56 89 GLN A CA 1
ATOM 671 C C . GLN A 1 89 ? -16.654 -6.140 32.925 1.00 86.56 89 GLN A C 1
ATOM 673 O O . GLN A 1 89 ? -16.149 -5.530 31.976 1.00 86.56 89 GLN A O 1
ATOM 678 N N . GLY A 1 90 ? -16.302 -5.911 34.195 1.00 88.69 90 GLY A N 1
ATOM 679 C CA . GLY A 1 90 ? -15.249 -4.965 34.564 1.00 88.69 90 GLY A CA 1
ATOM 680 C C . GLY A 1 90 ? -13.909 -5.344 33.933 1.00 88.69 90 GLY A C 1
ATOM 681 O O . GLY A 1 90 ? -13.215 -4.495 33.365 1.00 88.69 90 GLY A O 1
ATOM 682 N N . LEU A 1 91 ? -13.567 -6.636 33.946 1.00 93.38 91 LEU A N 1
ATOM 683 C CA . LEU A 1 91 ? -12.350 -7.143 33.318 1.00 93.38 91 LEU A CA 1
ATOM 684 C C . LEU A 1 91 ? -12.300 -6.837 31.813 1.00 93.38 91 LEU A C 1
ATOM 686 O O . LEU A 1 91 ? -11.275 -6.364 31.325 1.00 93.38 91 LEU A O 1
ATOM 690 N N . LEU A 1 92 ? -13.388 -7.062 31.069 1.00 91.88 92 LEU A N 1
ATOM 691 C CA . LEU A 1 92 ? -13.448 -6.771 29.631 1.00 91.88 92 LEU A CA 1
ATOM 692 C C . LEU A 1 92 ? -13.241 -5.282 29.317 1.00 91.88 92 LEU A C 1
ATOM 694 O O . LEU A 1 92 ? -12.547 -4.952 28.352 1.00 91.88 92 LEU A O 1
ATOM 698 N N . LEU A 1 93 ? -13.789 -4.383 30.142 1.00 88.25 93 LEU A N 1
ATOM 699 C CA . LEU A 1 93 ? -13.573 -2.939 30.010 1.00 88.25 93 LEU A CA 1
ATOM 700 C C . LEU A 1 93 ? -12.080 -2.588 30.143 1.00 88.25 93 LEU A C 1
ATOM 702 O O . LEU A 1 93 ? -11.527 -1.837 29.329 1.00 88.25 93 LEU A O 1
ATOM 706 N N . VAL A 1 94 ? -11.407 -3.169 31.142 1.00 92.00 94 VAL A N 1
ATOM 707 C CA . VAL A 1 94 ? -9.972 -2.954 31.363 1.00 92.00 94 VAL A CA 1
ATOM 708 C C . VAL A 1 94 ? -9.144 -3.568 30.237 1.00 92.00 94 VAL A C 1
ATOM 710 O O . VAL A 1 94 ? -8.276 -2.883 29.701 1.00 92.00 94 VAL A O 1
ATOM 713 N N . LEU A 1 95 ? -9.428 -4.805 29.815 1.00 92.56 95 LEU A N 1
ATOM 714 C CA . LEU A 1 95 ? -8.687 -5.478 28.740 1.00 92.56 95 LEU A CA 1
ATOM 715 C C . LEU A 1 95 ? -8.754 -4.708 27.414 1.00 92.56 95 LEU A C 1
ATOM 717 O O . LEU A 1 95 ? -7.727 -4.575 26.751 1.00 92.56 95 LEU A O 1
ATOM 721 N N . ASN A 1 96 ? -9.911 -4.142 27.052 1.00 86.25 96 ASN A N 1
ATOM 722 C CA . ASN A 1 96 ? -10.040 -3.328 25.838 1.00 86.25 96 ASN A CA 1
ATOM 723 C C . ASN A 1 96 ? -9.127 -2.091 25.882 1.00 86.25 96 ASN A C 1
ATOM 725 O O . ASN A 1 96 ? -8.353 -1.853 24.956 1.00 86.25 96 ASN A O 1
ATOM 729 N N . SER A 1 97 ? -9.166 -1.325 26.976 1.00 88.06 97 SER A N 1
ATOM 730 C CA . SER A 1 97 ? -8.317 -0.130 27.124 1.00 88.06 97 SER A CA 1
ATOM 731 C C . SER A 1 97 ? -6.825 -0.459 27.291 1.00 88.06 97 SER A C 1
ATOM 733 O O . SER A 1 97 ? -5.965 0.311 26.862 1.00 88.06 97 SER A O 1
ATOM 735 N N . LEU A 1 98 ? -6.497 -1.607 27.888 1.00 91.69 98 LEU A N 1
ATOM 736 C CA . LEU A 1 98 ? -5.130 -2.102 28.038 1.00 91.69 98 LEU A CA 1
ATOM 737 C C . LEU A 1 98 ? -4.543 -2.571 26.702 1.00 91.69 98 LEU A C 1
ATOM 739 O O . LEU A 1 98 ? -3.370 -2.321 26.438 1.00 91.69 98 LEU A O 1
ATOM 743 N N . GLY A 1 99 ? -5.348 -3.226 25.861 1.00 87.88 99 GLY A N 1
ATOM 744 C CA . GLY A 1 99 ? -4.949 -3.646 24.519 1.00 87.88 99 GLY A CA 1
ATOM 745 C C . GLY A 1 99 ? -4.561 -2.454 23.646 1.00 87.88 99 GLY A C 1
ATOM 746 O O . GLY A 1 99 ? -3.473 -2.459 23.075 1.00 87.88 99 GLY A O 1
ATOM 747 N N . VAL A 1 100 ? -5.397 -1.407 23.626 1.00 83.69 100 VAL A N 1
ATOM 748 C CA . VAL A 1 100 ? -5.120 -0.151 22.901 1.00 83.69 100 VAL A CA 1
ATOM 749 C C . VAL A 1 100 ? -3.842 0.510 23.415 1.00 83.69 100 VAL A C 1
ATOM 751 O O . VAL A 1 100 ? -2.928 0.742 22.636 1.00 83.69 100 VAL A O 1
ATOM 754 N N . LEU A 1 101 ? -3.707 0.701 24.732 1.00 85.31 101 LEU A N 1
ATOM 755 C CA . LEU A 1 101 ? -2.502 1.303 25.315 1.00 85.31 101 LEU A CA 1
ATOM 756 C C . LEU A 1 101 ? -1.223 0.522 24.970 1.00 85.31 101 LEU A C 1
ATOM 758 O O . LEU A 1 101 ? -0.185 1.111 24.677 1.00 85.31 101 LEU A O 1
ATOM 762 N N . LYS A 1 102 ? -1.272 -0.814 25.004 1.00 87.62 102 LYS A N 1
ATOM 763 C CA . LYS A 1 102 ? -0.133 -1.654 24.609 1.00 87.62 102 LYS A CA 1
ATOM 764 C C . LYS A 1 102 ? 0.190 -1.503 23.122 1.00 87.62 102 LYS A C 1
ATOM 766 O O . LYS A 1 102 ? 1.364 -1.493 22.771 1.00 87.62 102 LYS A O 1
ATOM 771 N N . ALA A 1 103 ? -0.815 -1.372 22.258 1.00 79.31 103 ALA A N 1
ATOM 772 C CA . ALA A 1 103 ? -0.597 -1.124 20.836 1.00 79.31 103 ALA A CA 1
ATOM 773 C C . ALA A 1 103 ? 0.058 0.249 20.605 1.00 79.31 103 ALA A C 1
ATOM 775 O O . ALA A 1 103 ? 1.106 0.310 19.960 1.00 79.31 103 ALA A O 1
ATOM 776 N N . ASP A 1 104 ? -0.484 1.304 21.220 1.00 73.81 104 ASP A N 1
ATOM 777 C CA . ASP A 1 104 ? -0.007 2.692 21.101 1.00 73.81 104 ASP A CA 1
ATOM 778 C C . ASP A 1 104 ? 1.423 2.874 21.637 1.00 73.81 104 ASP A C 1
ATOM 780 O O . ASP A 1 104 ? 2.180 3.720 21.170 1.00 73.81 104 ASP A O 1
ATOM 784 N N . THR A 1 105 ? 1.830 2.044 22.600 1.00 75.75 105 THR A N 1
ATOM 785 C CA . THR A 1 105 ? 3.185 2.048 23.181 1.00 75.75 105 THR A CA 1
ATOM 786 C C . THR A 1 105 ? 4.157 1.102 22.465 1.00 75.75 105 THR A C 1
ATOM 788 O O . THR A 1 105 ? 5.276 0.887 22.930 1.00 75.75 105 THR A O 1
ATOM 791 N N . GLY A 1 106 ? 3.756 0.516 21.331 1.00 73.19 106 GLY A N 1
ATOM 792 C CA . GLY A 1 106 ? 4.591 -0.378 20.520 1.00 73.19 106 GLY A CA 1
ATOM 793 C C . GLY A 1 106 ? 4.705 -1.816 21.045 1.00 73.19 106 GLY A C 1
ATOM 794 O O . GLY A 1 106 ? 5.381 -2.643 20.436 1.00 73.19 106 GLY A O 1
ATOM 795 N N . ARG A 1 107 ? 4.003 -2.174 22.127 1.00 82.19 107 ARG A N 1
ATOM 796 C CA . ARG A 1 107 ? 3.974 -3.520 22.735 1.00 82.19 107 ARG A CA 1
ATOM 797 C C . ARG A 1 107 ? 2.983 -4.438 22.006 1.00 82.19 107 ARG A C 1
ATOM 799 O O . ARG A 1 107 ? 2.111 -5.059 22.616 1.00 82.19 107 ARG A O 1
ATOM 806 N N . ARG A 1 108 ? 3.104 -4.527 20.675 1.00 81.00 108 ARG A N 1
ATOM 807 C CA . ARG A 1 108 ? 2.091 -5.127 19.780 1.00 81.00 108 ARG A CA 1
ATOM 808 C C . ARG A 1 108 ? 1.771 -6.600 20.095 1.00 81.00 108 ARG A C 1
ATOM 810 O O . ARG A 1 108 ? 0.605 -6.985 20.077 1.00 81.00 108 ARG A O 1
ATOM 817 N N . LEU A 1 109 ? 2.765 -7.418 20.462 1.00 85.69 109 LEU A N 1
ATOM 818 C CA . LEU A 1 109 ? 2.537 -8.821 20.861 1.00 85.69 109 LEU A CA 1
ATOM 819 C C . LEU A 1 109 ? 1.760 -8.945 22.181 1.00 85.69 109 LEU A C 1
ATOM 821 O O . LEU A 1 109 ? 0.926 -9.835 22.342 1.00 85.69 109 LEU A O 1
ATOM 825 N N . GLU A 1 110 ? 1.996 -8.037 23.126 1.00 89.69 110 GLU A N 1
ATOM 826 C CA . GLU A 1 110 ? 1.249 -8.017 24.382 1.00 89.69 110 GLU A CA 1
ATOM 827 C C . GLU A 1 110 ? -0.167 -7.469 24.196 1.00 89.69 110 GLU A C 1
ATOM 829 O O . GLU A 1 110 ? -1.095 -7.916 24.878 1.00 89.69 110 GLU A O 1
ATOM 834 N N . ALA A 1 111 ? -0.344 -6.511 23.281 1.00 89.31 111 ALA A N 1
ATOM 835 C CA . ALA A 1 111 ? -1.659 -6.043 22.859 1.00 89.31 111 ALA A CA 1
ATOM 836 C C . ALA A 1 111 ? -2.476 -7.211 22.292 1.00 89.31 111 ALA A C 1
ATOM 838 O O . ALA A 1 111 ? -3.580 -7.471 22.768 1.00 89.31 111 ALA A O 1
ATOM 839 N N . LEU A 1 112 ? -1.885 -7.997 21.386 1.00 91.31 112 LEU A N 1
ATOM 840 C CA . LEU A 1 112 ? -2.503 -9.198 20.826 1.00 91.31 112 LEU A CA 1
ATOM 841 C C . LEU A 1 112 ? -2.918 -10.207 21.901 1.00 91.31 112 LEU A C 1
ATOM 843 O O . LEU A 1 112 ? -4.052 -10.682 21.893 1.00 91.31 112 LEU A O 1
ATOM 847 N N . ALA A 1 113 ? -2.038 -10.509 22.860 1.00 93.06 113 ALA A N 1
ATOM 848 C CA . ALA A 1 113 ? -2.371 -11.407 23.968 1.00 93.06 113 ALA A CA 1
ATOM 849 C C . ALA A 1 113 ? -3.553 -10.881 24.808 1.00 93.06 113 ALA A C 1
ATOM 851 O O . ALA A 1 113 ? -4.417 -11.652 25.227 1.00 93.06 113 ALA A O 1
ATOM 852 N N . THR A 1 114 ? -3.619 -9.562 25.012 1.00 93.62 114 THR A N 1
ATOM 853 C CA . THR A 1 114 ? -4.704 -8.903 25.755 1.00 93.62 114 THR A CA 1
ATOM 854 C C . THR A 1 114 ? -6.034 -9.004 24.998 1.00 93.62 114 THR A C 1
ATOM 856 O O . THR A 1 114 ? -7.052 -9.367 25.589 1.00 93.62 114 THR A O 1
ATOM 859 N N . VAL A 1 115 ? -6.025 -8.760 23.684 1.00 91.94 115 VAL A N 1
ATOM 860 C CA . VAL A 1 115 ? -7.221 -8.854 22.828 1.00 91.94 115 VAL A CA 1
ATOM 861 C C . VAL A 1 115 ? -7.713 -10.302 22.704 1.00 91.94 115 VAL A C 1
ATOM 863 O O . VAL A 1 115 ? -8.913 -10.543 22.823 1.00 91.94 115 VAL A O 1
ATOM 866 N N . ARG A 1 116 ? -6.814 -11.289 22.573 1.00 95.12 116 ARG A N 1
ATOM 867 C CA . ARG A 1 116 ? -7.179 -12.720 22.600 1.00 95.12 116 ARG A CA 1
ATOM 868 C C . ARG A 1 116 ? -7.903 -13.109 23.881 1.00 95.12 116 ARG A C 1
ATOM 870 O O . ARG A 1 116 ? -8.930 -13.779 23.826 1.00 95.12 116 ARG A O 1
ATOM 877 N N . ARG A 1 117 ? -7.393 -12.655 25.031 1.00 95.06 117 ARG A N 1
ATOM 878 C CA . ARG A 1 117 ? -8.025 -12.907 26.332 1.00 95.06 117 ARG A CA 1
ATOM 879 C C . ARG A 1 117 ? -9.436 -12.316 26.389 1.00 95.06 117 ARG A C 1
ATOM 881 O O . ARG A 1 117 ? -10.345 -12.970 26.892 1.00 95.06 117 ARG A O 1
ATOM 888 N N . ALA A 1 118 ? -9.640 -11.114 25.846 1.00 93.75 118 ALA A N 1
ATOM 889 C CA . ALA A 1 118 ? -10.967 -10.504 25.770 1.00 93.75 118 ALA A CA 1
ATOM 890 C C . ALA A 1 118 ? -11.933 -11.316 24.883 1.00 93.75 118 ALA A C 1
ATOM 892 O O . ALA A 1 118 ? -13.072 -11.554 25.288 1.00 93.75 118 ALA A O 1
ATOM 893 N N . VAL A 1 119 ? -11.474 -11.802 23.721 1.00 95.94 119 VAL A N 1
ATOM 894 C CA . VAL A 1 119 ? -12.258 -12.692 22.841 1.00 95.94 119 VAL A CA 1
ATOM 895 C C . VAL A 1 119 ? -12.640 -13.987 23.559 1.00 95.94 119 VAL A C 1
ATOM 897 O O . VAL A 1 119 ? -13.793 -14.404 23.482 1.00 95.94 119 VAL A O 1
ATOM 900 N N . GLU A 1 120 ? -11.716 -14.611 24.292 1.00 95.44 120 GLU A N 1
ATOM 901 C CA . GLU A 1 120 ? -11.992 -15.851 25.027 1.00 95.44 120 GLU A CA 1
ATOM 902 C C . GLU A 1 120 ? -13.073 -15.656 26.101 1.00 95.44 120 GLU A C 1
ATOM 904 O O . GLU A 1 120 ? -13.996 -16.465 26.211 1.00 95.44 120 GLU A O 1
ATOM 909 N N . ILE A 1 121 ? -13.004 -14.560 26.862 1.00 94.19 121 ILE A N 1
ATOM 910 C CA . ILE A 1 121 ? -14.022 -14.229 27.866 1.00 94.19 121 ILE A CA 1
ATOM 911 C C . ILE A 1 121 ? -15.375 -13.972 27.191 1.00 94.19 121 ILE A C 1
ATOM 913 O O . ILE A 1 121 ? -16.379 -14.542 27.618 1.00 94.19 121 ILE A O 1
ATOM 917 N N . ARG A 1 122 ? -15.416 -13.167 26.118 1.00 94.69 122 ARG A N 1
ATOM 918 C CA . ARG A 1 122 ? -16.665 -12.894 25.384 1.00 94.69 122 ARG A CA 1
ATOM 919 C C . ARG A 1 122 ? -17.263 -14.150 24.766 1.00 94.69 122 ARG A C 1
ATOM 921 O O . ARG A 1 122 ? -18.479 -14.287 24.778 1.00 94.69 122 ARG A O 1
ATOM 928 N N . ARG A 1 123 ? -16.437 -15.092 24.302 1.00 95.56 123 ARG A N 1
ATOM 929 C CA . ARG A 1 123 ? -16.906 -16.386 23.794 1.00 95.56 123 ARG A CA 1
ATOM 930 C C . ARG A 1 123 ? -17.611 -17.178 24.890 1.00 95.56 123 ARG A C 1
ATOM 932 O O . ARG A 1 123 ? -18.749 -17.579 24.700 1.00 95.56 123 ARG A O 1
ATOM 939 N N . ARG A 1 124 ? -16.998 -17.298 26.073 1.00 93.94 124 ARG A N 1
ATOM 940 C CA . ARG A 1 124 ? -17.627 -17.967 27.229 1.00 93.94 124 ARG A CA 1
ATOM 941 C C . ARG A 1 124 ? -18.933 -17.290 27.659 1.00 93.94 124 ARG A C 1
ATOM 943 O O . ARG A 1 124 ? -19.860 -17.971 28.081 1.00 93.94 124 ARG A O 1
ATOM 950 N N . LEU A 1 125 ? -19.017 -15.961 27.581 1.00 93.38 125 LEU A N 1
ATOM 951 C CA . LEU A 1 125 ? -20.258 -15.233 27.868 1.00 93.38 125 LEU A CA 1
ATOM 952 C C . LEU A 1 125 ? -21.329 -15.500 26.799 1.00 93.38 125 LEU A C 1
ATOM 954 O O . LEU A 1 125 ? -22.469 -15.787 27.152 1.00 93.38 125 LEU A O 1
ATOM 958 N N . ALA A 1 126 ? -20.955 -15.488 25.519 1.00 93.62 126 ALA A N 1
ATOM 959 C CA . ALA A 1 126 ? -21.848 -15.782 24.400 1.00 93.62 126 ALA A CA 1
ATOM 960 C C . ALA A 1 126 ? -22.338 -17.237 24.381 1.00 93.62 126 ALA A C 1
ATOM 962 O O . ALA A 1 126 ? -23.469 -17.474 23.973 1.00 93.62 126 ALA A O 1
ATOM 963 N N . ASP A 1 127 ? -21.547 -18.200 24.859 1.00 93.50 127 ASP A N 1
ATOM 964 C CA . ASP A 1 127 ? -21.989 -19.595 25.005 1.00 93.50 127 ASP A CA 1
ATOM 965 C C . ASP A 1 127 ? -23.103 -19.740 26.062 1.00 93.50 127 ASP A C 1
ATOM 967 O O . ASP A 1 127 ? -23.957 -20.620 25.946 1.00 93.50 127 ASP A O 1
ATOM 971 N N . ASN A 1 128 ? -23.115 -18.869 27.081 1.00 91.88 128 ASN A N 1
ATOM 972 C CA . ASN A 1 128 ? -24.112 -18.875 28.157 1.00 91.88 128 ASN A CA 1
ATOM 973 C C . ASN A 1 128 ? -25.354 -18.030 27.828 1.00 91.88 128 ASN A C 1
ATOM 975 O O . ASN A 1 128 ? -26.474 -18.462 28.096 1.00 91.88 128 ASN A O 1
ATOM 979 N N . ASP A 1 129 ? -25.162 -16.837 27.260 1.00 92.00 129 ASP A N 1
ATOM 980 C CA . ASP A 1 129 ? -26.234 -15.937 26.819 1.00 92.00 129 ASP A CA 1
ATOM 981 C C . ASP A 1 129 ? -25.913 -15.359 25.426 1.00 92.00 129 ASP A C 1
ATOM 983 O O . ASP A 1 129 ? -25.364 -14.255 25.294 1.00 92.00 129 ASP A O 1
ATOM 987 N N . PRO A 1 130 ? -26.243 -16.107 24.355 1.00 91.69 130 PRO A N 1
ATOM 988 C CA . PRO A 1 130 ? -25.929 -15.688 22.997 1.00 91.69 130 PRO A CA 1
ATOM 989 C C . PRO A 1 130 ? -26.607 -14.376 22.595 1.00 91.69 130 PRO A C 1
ATOM 991 O O . PRO A 1 130 ? -26.032 -13.594 21.840 1.00 91.69 130 PRO A O 1
ATOM 994 N N . ALA A 1 131 ? -27.829 -14.128 23.074 1.00 88.69 131 ALA A N 1
ATOM 995 C CA . ALA A 1 131 ? -28.600 -12.954 22.675 1.00 88.69 131 ALA A CA 1
ATOM 996 C C . ALA A 1 131 ? -27.953 -11.658 23.181 1.00 88.69 131 ALA A C 1
ATOM 998 O O . ALA A 1 131 ? -27.958 -10.660 22.461 1.00 88.69 131 ALA A O 1
ATOM 999 N N . ALA A 1 132 ? -27.371 -11.691 24.382 1.00 89.75 132 ALA A N 1
ATOM 1000 C CA . ALA A 1 132 ? -26.687 -10.543 24.962 1.00 89.75 132 ALA A CA 1
ATOM 1001 C C . ALA A 1 132 ? -25.270 -10.342 24.402 1.00 89.75 132 ALA A C 1
ATOM 1003 O O . ALA A 1 132 ? -24.887 -9.211 24.116 1.00 89.75 132 ALA A O 1
ATOM 1004 N N . PHE A 1 133 ? -24.485 -11.414 24.233 1.00 93.56 133 PHE A N 1
ATOM 1005 C CA . PHE A 1 133 ? -23.028 -11.280 24.065 1.00 93.56 133 PHE A CA 1
ATOM 1006 C C . PHE A 1 133 ? -22.476 -11.636 22.681 1.00 93.56 133 PHE A C 1
ATOM 1008 O O . PHE A 1 133 ? -21.303 -11.368 22.418 1.00 93.56 133 PHE A O 1
ATOM 1015 N N . VAL A 1 134 ? -23.272 -12.203 21.766 1.00 95.94 134 VAL A N 1
ATOM 1016 C CA . VAL A 1 134 ? -22.806 -12.447 20.385 1.00 95.94 134 VAL A CA 1
ATOM 1017 C C . VAL A 1 134 ? -22.394 -11.154 19.656 1.00 95.94 134 VAL A C 1
ATOM 1019 O O . VAL A 1 134 ? -21.343 -11.184 19.011 1.00 95.94 134 VAL A O 1
ATOM 1022 N N . PRO A 1 135 ? -23.121 -10.019 19.762 1.00 95.06 135 PRO A N 1
ATOM 1023 C CA . PRO A 1 135 ? -22.675 -8.755 19.165 1.00 95.06 135 PRO A CA 1
ATOM 1024 C C . PRO A 1 135 ? -21.310 -8.295 19.691 1.00 95.06 135 PRO A C 1
ATOM 1026 O O . PRO A 1 135 ? -20.420 -7.948 18.914 1.00 95.06 135 PRO A O 1
ATOM 1029 N N . ASP A 1 136 ? -21.102 -8.378 21.007 1.00 91.62 136 ASP A N 1
ATOM 1030 C CA . ASP A 1 136 ? -19.827 -8.032 21.634 1.00 91.62 136 ASP A CA 1
ATOM 1031 C C . ASP A 1 136 ? -18.702 -8.976 21.191 1.00 91.62 136 ASP A C 1
ATOM 1033 O O . ASP A 1 136 ? -17.572 -8.540 20.946 1.00 91.62 136 ASP A O 1
ATOM 1037 N N . LEU A 1 137 ? -18.973 -10.278 21.083 1.00 96.00 137 LEU A N 1
ATOM 1038 C CA . LEU A 1 137 ? -17.994 -11.241 20.582 1.00 96.00 137 LEU A CA 1
ATOM 1039 C C . LEU A 1 137 ? -17.563 -10.885 19.154 1.00 96.00 137 LEU A C 1
ATOM 1041 O O . LEU A 1 137 ? -16.361 -10.814 18.892 1.00 96.00 137 LEU A O 1
ATOM 1045 N N . ALA A 1 138 ? -18.519 -10.595 18.268 1.00 96.81 138 ALA A N 1
ATOM 1046 C CA . ALA A 1 138 ? -18.245 -10.206 16.887 1.00 96.81 138 ALA A CA 1
ATOM 1047 C C . ALA A 1 138 ? -17.385 -8.928 16.809 1.00 96.81 138 ALA A C 1
ATOM 1049 O O . ALA A 1 138 ? -16.373 -8.901 16.105 1.00 96.81 138 ALA A O 1
ATOM 1050 N N . ALA A 1 139 ? -17.694 -7.912 17.622 1.00 93.19 139 ALA A N 1
ATOM 1051 C CA . ALA A 1 139 ? -16.892 -6.692 17.714 1.00 93.19 139 ALA A CA 1
ATOM 1052 C C . ALA A 1 139 ? -15.458 -6.953 18.226 1.00 93.19 139 ALA A C 1
ATOM 105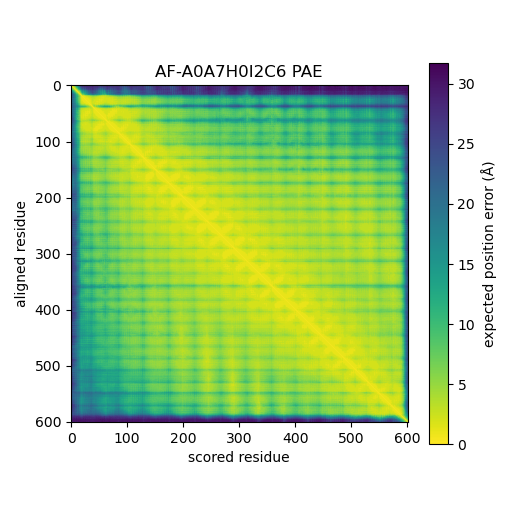4 O O . ALA A 1 139 ? -14.492 -6.359 17.744 1.00 93.19 139 ALA A O 1
ATOM 1055 N N . SER A 1 140 ? -15.281 -7.861 19.192 1.00 92.50 140 SER A N 1
ATOM 1056 C CA . SER A 1 140 ? -13.942 -8.231 19.678 1.00 92.50 140 SER A CA 1
ATOM 1057 C C . SER A 1 140 ? -13.138 -9.027 18.656 1.00 92.50 140 SER A C 1
ATOM 1059 O O . SER A 1 140 ? -11.925 -8.844 18.578 1.00 92.50 140 SER A O 1
ATOM 1061 N N . LEU A 1 141 ? -13.791 -9.888 17.875 1.00 96.75 141 LEU A N 1
ATOM 1062 C CA . LEU A 1 141 ? -13.157 -10.640 16.794 1.00 96.75 141 LEU A CA 1
ATOM 1063 C C . LEU A 1 141 ? -12.674 -9.710 15.668 1.00 96.75 141 LEU A C 1
ATOM 1065 O O . LEU A 1 141 ? -11.551 -9.879 15.196 1.00 96.75 141 LEU A O 1
ATOM 1069 N N . ASN A 1 142 ? -13.437 -8.661 15.327 1.00 93.69 142 ASN A N 1
ATOM 1070 C CA . ASN A 1 142 ? -12.967 -7.582 14.443 1.00 93.69 142 ASN A CA 1
ATOM 1071 C C . ASN A 1 142 ? -11.657 -6.958 14.953 1.00 93.69 142 ASN A C 1
ATOM 1073 O O . ASN A 1 142 ? -10.678 -6.845 14.215 1.00 93.69 142 ASN A O 1
ATOM 1077 N N . ASN A 1 143 ? -11.614 -6.579 16.232 1.00 89.94 143 ASN A N 1
ATOM 1078 C CA . ASN A 1 143 ? -10.424 -5.965 16.827 1.00 89.94 143 ASN A CA 1
ATOM 1079 C C . ASN A 1 143 ? -9.235 -6.937 16.893 1.00 89.94 143 ASN A C 1
ATOM 1081 O O . ASN A 1 143 ? -8.087 -6.525 16.696 1.00 89.94 143 ASN A O 1
ATOM 1085 N N . LEU A 1 144 ? -9.497 -8.227 17.142 1.00 93.44 144 LEU A N 1
ATOM 1086 C CA . LEU A 1 144 ? -8.479 -9.275 17.077 1.00 93.44 144 LEU A CA 1
ATOM 1087 C C . LEU A 1 144 ? -7.898 -9.372 15.668 1.00 93.44 144 LEU A C 1
ATOM 1089 O O . LEU A 1 144 ? -6.679 -9.371 15.532 1.00 93.44 144 LEU A O 1
ATOM 1093 N N . SER A 1 145 ? -8.746 -9.367 14.636 1.00 93.69 145 SER A N 1
ATOM 1094 C CA . SER A 1 145 ? -8.303 -9.370 13.242 1.00 93.69 145 SER A CA 1
ATOM 1095 C C . SER A 1 145 ? -7.363 -8.212 12.926 1.00 93.69 145 SER A C 1
ATOM 1097 O O . SER A 1 145 ? -6.284 -8.430 12.379 1.00 93.69 145 SER A O 1
ATOM 1099 N N . ILE A 1 146 ? -7.744 -6.986 13.292 1.00 88.06 146 ILE A N 1
ATOM 1100 C CA . ILE A 1 146 ? -6.920 -5.791 13.055 1.00 88.06 146 ILE A CA 1
ATOM 1101 C C . ILE A 1 146 ? -5.568 -5.925 13.774 1.00 88.06 146 ILE A C 1
ATOM 1103 O O . ILE A 1 146 ? -4.509 -5.722 13.180 1.00 88.06 146 ILE A O 1
ATOM 1107 N N . THR A 1 147 ? -5.589 -6.348 15.041 1.00 86.25 147 THR A N 1
ATOM 1108 C CA . THR A 1 147 ? -4.370 -6.513 15.849 1.00 86.25 147 THR A CA 1
ATOM 1109 C C . THR A 1 147 ? -3.451 -7.600 15.284 1.00 86.25 147 THR A C 1
ATOM 1111 O O . THR A 1 147 ? -2.234 -7.421 15.250 1.00 86.25 147 THR A O 1
ATOM 1114 N N . CYS A 1 148 ? -4.017 -8.713 14.809 1.00 87.62 148 CYS A N 1
ATOM 1115 C CA . CYS A 1 148 ? -3.288 -9.770 14.112 1.00 87.62 148 CYS A CA 1
ATOM 1116 C C . CYS A 1 148 ? -2.611 -9.249 12.840 1.00 87.62 148 CYS A C 1
ATOM 1118 O O . CYS A 1 148 ? -1.445 -9.572 12.606 1.00 87.62 148 CYS A O 1
ATOM 1120 N N . GLY A 1 149 ? -3.298 -8.404 12.064 1.00 80.50 149 GLY A N 1
ATOM 1121 C CA . GLY A 1 149 ? -2.722 -7.737 10.895 1.00 80.50 149 GLY A CA 1
ATOM 1122 C C . GLY A 1 149 ? -1.452 -6.952 11.242 1.00 80.50 149 GLY A C 1
ATOM 1123 O O . GLY A 1 149 ? -0.415 -7.152 10.615 1.00 80.50 149 GLY A O 1
ATOM 1124 N N . HIS A 1 150 ? -1.486 -6.148 12.310 1.00 75.44 150 HIS A N 1
ATOM 1125 C CA . HIS A 1 150 ? -0.356 -5.305 12.739 1.00 75.44 150 HIS A CA 1
ATOM 1126 C C . HIS A 1 150 ? 0.884 -6.071 13.235 1.00 75.44 150 HIS A C 1
ATOM 1128 O O . HIS A 1 150 ? 1.965 -5.486 13.344 1.00 75.44 150 HIS A O 1
ATOM 1134 N N . VAL A 1 151 ? 0.742 -7.353 13.586 1.00 77.19 151 VAL A N 1
ATOM 1135 C CA . VAL A 1 151 ? 1.855 -8.217 14.027 1.00 77.19 151 VAL A CA 1
ATOM 1136 C C . VAL A 1 151 ? 2.209 -9.311 13.013 1.00 77.19 151 VAL A C 1
ATOM 1138 O O . VAL A 1 151 ? 2.963 -10.223 13.344 1.00 77.19 151 VAL A O 1
ATOM 1141 N N . GLY A 1 152 ? 1.630 -9.273 11.808 1.00 76.56 152 GLY A N 1
ATOM 1142 C CA . GLY A 1 152 ? 1.885 -10.264 10.758 1.00 76.56 152 GLY A CA 1
ATOM 1143 C C . GLY A 1 152 ? 1.231 -11.634 10.982 1.00 76.56 152 GLY A C 1
ATOM 1144 O O . GLY A 1 152 ? 1.556 -12.593 10.290 1.00 76.56 152 GLY A O 1
ATOM 1145 N N . ARG A 1 153 ? 0.278 -11.761 11.913 1.00 84.94 153 ARG A N 1
ATOM 1146 C CA . ARG A 1 153 ? -0.460 -13.007 12.206 1.00 84.94 153 ARG A CA 1
ATOM 1147 C C . ARG A 1 153 ? -1.664 -13.173 11.269 1.00 84.94 153 ARG A C 1
ATOM 1149 O O . ARG A 1 153 ? -2.793 -13.324 11.731 1.00 84.94 153 ARG A O 1
ATOM 1156 N N . ARG A 1 154 ? -1.423 -13.113 9.955 1.00 83.38 154 ARG A N 1
ATOM 1157 C CA . ARG A 1 154 ? -2.469 -12.946 8.925 1.00 83.38 154 ARG A CA 1
ATOM 1158 C C . ARG A 1 154 ? -3.527 -14.059 8.928 1.00 83.38 154 ARG A C 1
ATOM 1160 O O . ARG A 1 154 ? -4.708 -13.743 8.918 1.00 83.38 154 ARG A O 1
ATOM 1167 N N . GLU A 1 155 ? -3.143 -15.332 9.052 1.00 87.81 155 GLU A N 1
ATOM 1168 C CA . GLU A 1 155 ? -4.107 -16.455 9.097 1.00 87.81 155 GLU A CA 1
ATOM 1169 C C . GLU A 1 155 ? -5.042 -16.405 10.312 1.00 87.81 155 GLU A C 1
ATOM 1171 O O . GLU A 1 155 ? -6.235 -16.680 10.215 1.00 87.81 155 GLU A O 1
ATOM 1176 N N . GLU A 1 156 ? -4.516 -16.022 11.473 1.00 92.44 156 GLU A N 1
ATOM 1177 C CA . GLU A 1 156 ? -5.336 -15.879 12.673 1.00 92.44 156 GLU A CA 1
ATOM 1178 C C . GLU A 1 156 ? -6.260 -14.667 12.577 1.00 92.44 156 GLU A C 1
ATOM 1180 O O . GLU A 1 156 ? -7.407 -14.728 13.019 1.00 92.44 156 GLU A O 1
ATOM 1185 N N . GLY A 1 157 ? -5.762 -13.567 12.005 1.00 93.62 157 GLY A N 1
ATOM 1186 C CA . GLY A 1 157 ? -6.579 -12.388 11.758 1.00 93.62 157 GLY A CA 1
ATOM 1187 C C . GLY A 1 157 ? -7.737 -12.700 10.818 1.00 93.62 157 GLY A C 1
ATOM 1188 O O . GLY A 1 157 ? -8.882 -12.388 11.135 1.00 93.62 157 GLY A O 1
ATOM 1189 N N . LEU A 1 158 ? -7.442 -13.410 9.729 1.00 95.00 158 LEU A N 1
ATOM 1190 C CA . LEU A 1 158 ? -8.412 -13.919 8.771 1.00 95.00 158 LEU A CA 1
ATOM 1191 C C . LEU A 1 158 ? -9.475 -14.815 9.432 1.00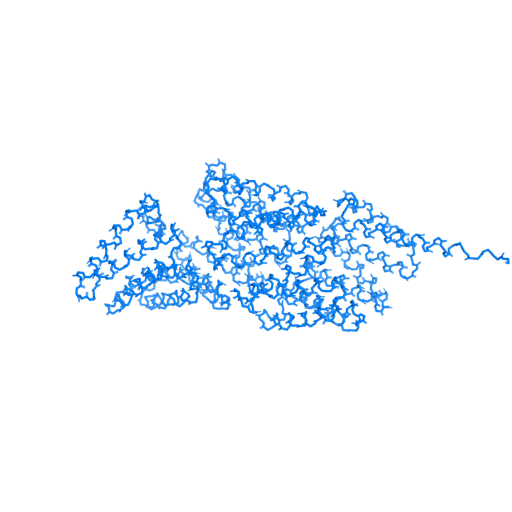 95.00 158 LEU A C 1
ATOM 1193 O O . LEU A 1 158 ? -10.666 -14.567 9.268 1.00 95.00 158 LEU A O 1
ATOM 1197 N N . ALA A 1 159 ? -9.070 -15.803 10.234 1.00 96.56 159 ALA A N 1
ATOM 1198 C CA . ALA A 1 159 ? -10.017 -16.679 10.926 1.00 96.56 159 ALA A CA 1
ATOM 1199 C C . ALA A 1 159 ? -10.941 -15.896 11.877 1.00 96.56 159 ALA A C 1
ATOM 1201 O O . ALA A 1 159 ? -12.147 -16.144 11.933 1.00 96.56 159 ALA A O 1
ATOM 1202 N N . ALA A 1 160 ? -10.392 -14.914 12.603 1.00 97.38 160 ALA A N 1
ATOM 1203 C CA . ALA A 1 160 ? -11.179 -14.064 13.490 1.00 97.38 160 ALA A CA 1
ATOM 1204 C C . ALA A 1 160 ? -12.202 -13.216 12.715 1.00 97.38 160 ALA A C 1
ATOM 1206 O O . ALA A 1 160 ? -13.350 -13.099 13.146 1.00 97.38 160 ALA A O 1
ATOM 1207 N N . ILE A 1 161 ? -11.819 -12.640 11.570 1.00 97.94 161 ILE A N 1
ATOM 1208 C CA . ILE A 1 161 ? -12.729 -11.795 10.789 1.00 97.94 161 ILE A CA 1
ATOM 1209 C C . ILE A 1 161 ? -13.782 -12.597 10.022 1.00 97.94 161 ILE A C 1
ATOM 1211 O O . ILE A 1 161 ? -14.929 -12.159 9.947 1.00 97.94 161 ILE A O 1
ATOM 1215 N N . GLU A 1 162 ? -13.446 -13.788 9.523 1.00 98.31 162 GLU A N 1
ATOM 1216 C CA . GLU A 1 162 ? -14.418 -14.714 8.928 1.00 98.31 162 GLU A CA 1
ATOM 1217 C C . GLU A 1 162 ? -15.501 -15.093 9.955 1.00 98.31 162 GLU A C 1
ATOM 1219 O O . GLU A 1 162 ? -16.698 -15.063 9.646 1.00 98.31 162 GLU A O 1
ATOM 1224 N N . GLU A 1 163 ? -15.106 -15.360 11.205 1.00 98.38 163 GLU A N 1
ATOM 1225 C CA . GLU A 1 163 ? -16.051 -15.611 12.295 1.00 98.38 163 GLU A CA 1
ATOM 1226 C C . GLU A 1 163 ? -16.901 -14.372 12.619 1.00 98.38 163 GLU A C 1
ATOM 1228 O O . GLU A 1 163 ? -18.125 -14.483 12.722 1.00 98.38 163 GLU A O 1
ATOM 1233 N N . ALA A 1 164 ? -16.294 -13.185 12.727 1.00 98.38 164 ALA A N 1
ATOM 1234 C CA . ALA A 1 164 ? -17.025 -11.942 12.981 1.00 98.38 164 ALA A CA 1
ATOM 1235 C C . ALA A 1 164 ? -18.082 -11.666 11.898 1.00 98.38 164 ALA A C 1
ATOM 1237 O O . ALA A 1 164 ? -19.239 -11.391 12.221 1.00 98.38 164 ALA A O 1
ATOM 1238 N N . VAL A 1 165 ? -17.721 -11.804 10.616 1.00 98.62 165 VAL A N 1
ATOM 1239 C CA . VAL A 1 165 ? -18.648 -11.654 9.482 1.00 98.62 165 VAL A CA 1
ATOM 1240 C C . VAL A 1 165 ? -19.784 -12.673 9.572 1.00 98.62 165 VAL A C 1
ATOM 1242 O O . VAL A 1 165 ? -20.945 -12.314 9.373 1.00 98.62 165 VAL A O 1
ATOM 1245 N N . ALA A 1 166 ? -19.496 -13.933 9.911 1.00 98.38 166 ALA A N 1
ATOM 1246 C CA . ALA A 1 166 ? -20.531 -14.954 10.071 1.00 98.38 166 ALA A CA 1
ATOM 1247 C C . ALA A 1 166 ? -21.523 -14.610 11.199 1.00 98.38 166 ALA A C 1
ATOM 1249 O O . ALA A 1 166 ? -22.737 -14.778 11.028 1.00 98.38 166 ALA A O 1
ATOM 1250 N N . LEU A 1 167 ? -21.034 -14.092 12.331 1.00 98.12 167 LEU A N 1
ATOM 1251 C CA . LEU A 1 167 ? -21.881 -13.632 13.434 1.00 98.12 167 LEU A CA 1
ATOM 1252 C C . LEU A 1 167 ? -22.727 -12.421 13.023 1.00 98.12 167 LEU A C 1
ATOM 1254 O O . LEU A 1 167 ? -23.947 -12.450 13.198 1.00 98.12 167 LEU A O 1
ATOM 1258 N N . TYR A 1 168 ? -22.127 -11.400 12.406 1.00 98.25 168 TYR A N 1
ATOM 1259 C CA . TYR A 1 168 ? -22.862 -10.216 11.959 1.00 98.25 168 TYR A CA 1
ATOM 1260 C C . TYR A 1 168 ? -23.874 -10.516 10.852 1.00 98.25 168 TYR A C 1
ATOM 1262 O O . TYR A 1 168 ? -24.964 -9.954 10.884 1.00 98.25 168 TYR A O 1
ATOM 1270 N N . ARG A 1 169 ? -23.607 -11.457 9.934 1.00 98.25 169 ARG A N 1
ATOM 1271 C CA . ARG A 1 169 ? -24.617 -11.913 8.957 1.00 98.25 169 ARG A CA 1
ATOM 1272 C C . ARG A 1 169 ? -25.837 -12.520 9.650 1.00 98.25 169 ARG A C 1
ATOM 1274 O O . ARG A 1 169 ? -26.968 -12.215 9.277 1.00 98.25 169 ARG A O 1
ATOM 1281 N N . ARG A 1 170 ? -25.630 -13.347 10.682 1.00 97.38 170 ARG A N 1
ATOM 1282 C CA . ARG A 1 170 ? -26.731 -13.929 11.472 1.00 97.38 170 ARG A CA 1
ATOM 1283 C C . ARG A 1 170 ? -27.510 -12.862 12.239 1.00 97.38 170 ARG A C 1
ATOM 1285 O O . ARG A 1 170 ? -28.738 -12.905 12.243 1.00 97.38 170 ARG A O 1
ATOM 1292 N N . LEU A 1 171 ? -26.813 -11.910 12.858 1.00 97.12 171 LEU A N 1
ATOM 1293 C CA . LEU A 1 171 ? -27.430 -10.795 13.579 1.00 97.12 171 LEU A CA 1
ATOM 1294 C C . LEU A 1 171 ? -28.234 -9.888 12.635 1.00 97.12 171 LEU A C 1
ATOM 1296 O O . LEU A 1 171 ? -29.395 -9.588 12.909 1.00 97.12 171 LEU A O 1
ATOM 1300 N N . ALA A 1 172 ? -27.663 -9.526 11.486 1.00 96.81 172 ALA A N 1
ATOM 1301 C CA . ALA A 1 172 ? -28.308 -8.695 10.476 1.00 96.81 172 ALA A CA 1
ATOM 1302 C C . ALA A 1 172 ? -29.512 -9.386 9.818 1.00 96.81 172 ALA A C 1
ATOM 1304 O O . ALA A 1 172 ? -30.458 -8.706 9.444 1.00 96.81 172 ALA A O 1
ATOM 1305 N N . ALA A 1 173 ? -29.538 -10.720 9.724 1.00 96.75 173 ALA A N 1
ATOM 1306 C CA . ALA A 1 173 ? -30.722 -11.447 9.261 1.00 96.75 173 ALA A CA 1
ATOM 1307 C C . ALA A 1 173 ? -31.919 -11.317 10.225 1.00 96.75 173 ALA A C 1
ATOM 1309 O O . ALA A 1 173 ? -33.066 -11.330 9.780 1.00 96.75 173 ALA A O 1
ATOM 1310 N N . GLY A 1 174 ? -31.665 -11.189 11.534 1.00 94.81 174 GLY A N 1
ATOM 1311 C CA . GLY A 1 174 ? -32.704 -11.004 12.554 1.00 94.81 174 GLY A CA 1
ATOM 1312 C C . GLY A 1 174 ? -33.076 -9.540 12.803 1.00 94.81 174 GLY A C 1
ATOM 1313 O O . GLY A 1 174 ? -34.243 -9.234 13.035 1.00 94.81 174 GLY A O 1
ATOM 1314 N N . ASN A 1 175 ? -32.098 -8.633 12.745 1.00 94.62 175 ASN A N 1
ATOM 1315 C CA . ASN A 1 175 ? -32.291 -7.196 12.931 1.00 94.62 175 ASN A CA 1
ATOM 1316 C C . ASN A 1 175 ? -31.387 -6.390 11.973 1.00 94.62 175 ASN A C 1
ATOM 1318 O O . ASN A 1 175 ? -30.324 -5.908 12.379 1.00 94.62 175 ASN A O 1
ATOM 1322 N N . PRO A 1 176 ? -31.795 -6.226 10.698 1.00 94.12 176 PRO A N 1
ATOM 1323 C CA . PRO A 1 176 ? -30.983 -5.541 9.694 1.00 94.12 176 PRO A CA 1
ATOM 1324 C C . PRO A 1 176 ? -30.626 -4.102 10.080 1.00 94.12 176 PRO A C 1
ATOM 1326 O O . PRO A 1 176 ? -29.492 -3.679 9.878 1.00 94.12 176 PRO A O 1
ATOM 1329 N N . HIS A 1 177 ? -31.570 -3.364 10.672 1.00 92.00 177 HIS A N 1
ATOM 1330 C CA . HIS A 1 177 ? -31.370 -1.962 11.045 1.00 92.00 177 HIS A CA 1
ATOM 1331 C C . HIS A 1 177 ? -30.228 -1.790 12.056 1.00 92.00 177 HIS A C 1
ATOM 1333 O O . HIS A 1 177 ? -29.504 -0.804 11.995 1.00 92.00 177 HIS A O 1
ATOM 1339 N N . ALA A 1 178 ? -30.064 -2.728 12.992 1.00 93.44 178 ALA A N 1
ATOM 1340 C CA . ALA A 1 178 ? -29.025 -2.625 14.013 1.00 93.44 178 ALA A CA 1
ATOM 1341 C C . ALA A 1 178 ? -27.637 -3.038 13.505 1.00 93.44 178 ALA A C 1
ATOM 1343 O O . ALA A 1 178 ? -26.652 -2.433 13.900 1.00 93.44 178 ALA A O 1
ATOM 1344 N N . PHE A 1 179 ? -27.546 -4.051 12.635 1.00 96.75 179 PHE A N 1
ATOM 1345 C CA . PHE A 1 179 ? -26.270 -4.743 12.393 1.00 96.75 179 PHE A CA 1
ATOM 1346 C C . PHE A 1 179 ? -25.734 -4.657 10.960 1.00 96.75 179 PHE A C 1
ATOM 1348 O O . PHE A 1 179 ? -24.634 -5.139 10.697 1.00 96.75 179 PHE A O 1
ATOM 1355 N N . MET A 1 180 ? -26.457 -4.046 10.015 1.00 97.31 180 MET A N 1
ATOM 1356 C CA . MET A 1 180 ? -25.954 -3.900 8.639 1.00 97.31 180 MET A CA 1
ATOM 1357 C C . MET A 1 180 ? -24.698 -3.0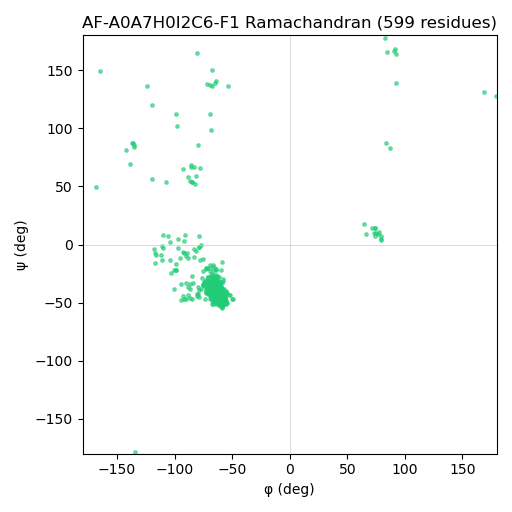16 8.559 1.00 97.31 180 MET A C 1
ATOM 1359 O O . MET A 1 180 ? -23.780 -3.335 7.805 1.00 97.31 180 MET A O 1
ATOM 1363 N N . SER A 1 181 ? -24.616 -1.939 9.350 1.00 96.12 181 SER A N 1
ATOM 1364 C CA . SER A 1 181 ? -23.414 -1.085 9.399 1.00 96.12 181 SER A CA 1
ATOM 1365 C C . SER A 1 181 ? -22.195 -1.864 9.912 1.00 96.12 181 SER A C 1
ATOM 1367 O O . SER A 1 181 ? -21.124 -1.798 9.302 1.00 96.12 181 SER A O 1
ATOM 1369 N N . ASP A 1 182 ? -22.371 -2.652 10.975 1.00 96.38 182 ASP A N 1
ATOM 1370 C CA . ASP A 1 182 ? -21.306 -3.479 11.549 1.00 96.38 182 ASP A CA 1
ATOM 1371 C C . ASP A 1 182 ? -20.861 -4.587 10.597 1.00 96.38 182 ASP A C 1
ATOM 1373 O O . ASP A 1 182 ? -19.663 -4.792 10.402 1.00 96.38 182 ASP A O 1
ATOM 1377 N N . LEU A 1 183 ? -21.814 -5.253 9.934 1.00 98.44 183 LEU A N 1
ATOM 1378 C CA . LEU A 1 183 ? -21.515 -6.246 8.907 1.00 98.44 183 LEU A CA 1
ATOM 1379 C C . LEU A 1 183 ? -20.655 -5.638 7.793 1.00 98.44 183 LEU A C 1
ATOM 1381 O O . LEU A 1 183 ? -19.642 -6.224 7.417 1.00 98.44 183 LEU A O 1
ATOM 1385 N N . ALA A 1 184 ? -21.012 -4.449 7.298 1.00 98.19 184 ALA A N 1
ATOM 1386 C CA . ALA A 1 184 ? -20.219 -3.763 6.282 1.00 98.19 184 ALA A CA 1
ATOM 1387 C C . ALA A 1 184 ? -18.807 -3.409 6.783 1.00 98.19 184 ALA A C 1
ATOM 1389 O O . ALA A 1 184 ? -17.840 -3.540 6.036 1.00 98.19 184 ALA A O 1
ATOM 1390 N N . ALA A 1 185 ? -18.660 -2.994 8.046 1.00 96.62 185 ALA A N 1
ATOM 1391 C CA . ALA A 1 185 ? -17.346 -2.735 8.636 1.00 96.62 185 ALA A CA 1
ATOM 1392 C C . ALA A 1 185 ? -16.494 -4.016 8.745 1.00 96.62 185 ALA A C 1
ATOM 1394 O O . ALA A 1 185 ? -15.313 -4.002 8.398 1.00 96.62 185 ALA A O 1
ATOM 1395 N N . SER A 1 186 ? -17.089 -5.140 9.157 1.00 97.56 186 SER A N 1
ATOM 1396 C CA . SER A 1 186 ? -16.411 -6.441 9.188 1.00 97.56 186 SER A CA 1
ATOM 1397 C C . SER A 1 186 ? -16.019 -6.937 7.799 1.00 97.56 186 SER A C 1
ATOM 1399 O O . SER A 1 186 ? -14.924 -7.463 7.630 1.00 97.56 186 SER A O 1
ATOM 1401 N N . LEU A 1 187 ? -16.874 -6.747 6.793 1.00 98.50 187 LEU A N 1
ATOM 1402 C CA . LEU A 1 187 ? -16.580 -7.114 5.406 1.00 98.50 187 LEU A CA 1
ATOM 1403 C C . LEU A 1 187 ? -15.424 -6.288 4.820 1.00 98.50 187 LEU A C 1
ATOM 1405 O O . LEU A 1 187 ? -14.562 -6.849 4.148 1.00 98.50 187 LEU A O 1
ATOM 1409 N N . ASN A 1 188 ? -15.335 -4.991 5.141 1.00 96.44 188 ASN A N 1
ATOM 1410 C CA . ASN A 1 188 ? -14.168 -4.174 4.786 1.00 96.44 188 ASN A CA 1
ATOM 1411 C C . ASN A 1 188 ? -12.877 -4.758 5.374 1.00 96.44 188 ASN A C 1
ATOM 1413 O O . ASN A 1 188 ? -11.876 -4.892 4.675 1.00 96.44 188 ASN A O 1
ATOM 1417 N N . ASN A 1 189 ? -12.899 -5.135 6.653 1.00 94.94 189 ASN A N 1
ATOM 1418 C CA . ASN A 1 189 ? -11.736 -5.730 7.309 1.00 94.94 189 ASN A CA 1
ATOM 1419 C C . ASN A 1 189 ? -11.401 -7.116 6.740 1.00 94.94 189 ASN A C 1
ATOM 1421 O O . ASN A 1 189 ? -10.221 -7.431 6.588 1.00 94.94 189 ASN A O 1
ATOM 1425 N N . LEU A 1 190 ? -12.411 -7.920 6.382 1.00 97.19 190 LEU A N 1
ATOM 1426 C CA . LEU A 1 190 ? -12.220 -9.203 5.700 1.00 97.19 190 LEU A CA 1
ATOM 1427 C C . LEU A 1 190 ? -11.508 -8.984 4.366 1.00 97.19 190 LEU A C 1
ATOM 1429 O O . LEU A 1 190 ? -10.546 -9.689 4.078 1.00 97.19 190 LEU A O 1
ATOM 1433 N N . SER A 1 191 ? -11.914 -7.961 3.607 1.00 96.25 191 SER A N 1
ATOM 1434 C CA . SER A 1 191 ? -11.239 -7.585 2.365 1.00 96.25 191 SER A CA 1
ATOM 1435 C C . SER A 1 191 ? -9.757 -7.300 2.579 1.00 96.25 191 SER A C 1
ATOM 1437 O O . SER A 1 191 ? -8.917 -7.845 1.870 1.00 96.25 191 SER A O 1
ATOM 1439 N N . VAL A 1 192 ? -9.420 -6.504 3.596 1.00 91.44 192 VAL A N 1
ATOM 1440 C CA . VAL A 1 192 ? -8.024 -6.168 3.917 1.00 91.44 192 VAL A CA 1
ATOM 1441 C C . VAL A 1 192 ? -7.214 -7.411 4.318 1.00 91.44 192 VAL A C 1
ATOM 1443 O O . VAL A 1 192 ? -6.080 -7.565 3.868 1.00 91.44 192 VAL A O 1
ATOM 1446 N N . GLN A 1 193 ? -7.773 -8.324 5.125 1.00 90.69 193 GLN A N 1
ATOM 1447 C CA . GLN A 1 193 ? -7.067 -9.558 5.512 1.00 90.69 193 GLN A CA 1
ATOM 1448 C C . GLN A 1 193 ? -6.870 -10.514 4.331 1.00 90.69 193 GLN A C 1
ATOM 1450 O O . GLN A 1 193 ? -5.781 -11.062 4.164 1.00 90.69 193 GLN A O 1
ATOM 1455 N N . CYS A 1 194 ? -7.903 -10.698 3.505 1.00 91.94 194 CYS A N 1
ATOM 1456 C CA . CYS A 1 194 ? -7.819 -11.514 2.297 1.00 91.94 194 CYS A CA 1
ATOM 1457 C C . CYS A 1 194 ? -6.788 -10.945 1.320 1.00 91.94 194 CYS A C 1
ATOM 1459 O O . CYS A 1 194 ? -5.957 -11.701 0.820 1.00 91.94 194 CYS A O 1
ATOM 1461 N N . GLY A 1 195 ? -6.789 -9.625 1.106 1.00 86.94 195 GLY A N 1
ATOM 1462 C CA . GLY A 1 195 ? -5.796 -8.959 0.267 1.00 86.94 195 GLY A CA 1
ATOM 1463 C C . GLY A 1 195 ? -4.379 -9.178 0.792 1.00 86.94 195 GLY A C 1
ATOM 1464 O O . GLY A 1 195 ? -3.507 -9.648 0.074 1.00 86.94 195 GLY A O 1
ATOM 1465 N N . GLY A 1 196 ? -4.168 -9.020 2.099 1.00 81.19 196 GLY A N 1
ATOM 1466 C CA . GLY A 1 196 ? -2.881 -9.335 2.715 1.00 81.19 196 GLY A CA 1
ATOM 1467 C C . GLY A 1 196 ? -2.407 -10.794 2.553 1.00 81.19 196 GLY A C 1
ATOM 1468 O O . GLY A 1 196 ? -1.241 -11.081 2.804 1.00 81.19 196 GLY A O 1
ATOM 1469 N N . LEU A 1 197 ? -3.267 -11.730 2.168 1.00 82.00 197 LEU A N 1
ATOM 1470 C CA . LEU A 1 197 ? -2.898 -13.126 1.914 1.00 82.00 197 LEU A CA 1
ATOM 1471 C C . LEU A 1 197 ? -2.867 -13.473 0.421 1.00 82.00 197 LEU A C 1
ATOM 1473 O O . LEU A 1 197 ? -2.759 -14.646 0.074 1.00 82.00 197 LEU A O 1
ATOM 1477 N N . GLY A 1 198 ? -3.016 -12.492 -0.470 1.00 79.69 198 GLY A N 1
ATOM 1478 C CA . GLY A 1 198 ? -3.128 -12.745 -1.904 1.00 79.69 198 GLY A CA 1
ATOM 1479 C C . GLY A 1 198 ? -4.476 -13.338 -2.339 1.00 79.69 198 GLY A C 1
ATOM 1480 O O . GLY A 1 198 ? -4.630 -13.754 -3.485 1.00 79.69 198 GLY A O 1
ATOM 1481 N N . ARG A 1 199 ? -5.485 -13.392 -1.454 1.00 86.62 199 ARG A N 1
ATOM 1482 C CA . ARG A 1 199 ? -6.833 -13.934 -1.732 1.00 86.62 199 ARG A CA 1
ATOM 1483 C C . ARG A 1 199 ? -7.729 -12.864 -2.371 1.00 86.62 199 ARG A C 1
ATOM 1485 O O . ARG A 1 199 ? -8.819 -12.570 -1.881 1.00 86.62 199 ARG A O 1
ATOM 1492 N N . TRP A 1 200 ? -7.272 -12.255 -3.464 1.00 84.31 200 TRP A N 1
ATOM 1493 C CA . TRP A 1 200 ? -7.852 -11.024 -4.022 1.00 84.31 200 TRP A CA 1
ATOM 1494 C C . TRP A 1 200 ? -9.305 -11.151 -4.490 1.00 84.31 200 TRP A C 1
ATOM 1496 O O . TRP A 1 200 ? -10.088 -10.223 -4.324 1.00 84.31 200 TRP A O 1
ATOM 1506 N N . HIS A 1 201 ? -9.703 -12.312 -5.016 1.00 86.00 201 HIS A N 1
ATOM 1507 C CA . HIS A 1 201 ? -11.095 -12.564 -5.408 1.00 86.00 201 HIS A CA 1
ATOM 1508 C C . HIS A 1 201 ? -12.044 -12.554 -4.203 1.00 86.00 201 HIS A C 1
ATOM 1510 O O . HIS A 1 201 ? -13.156 -12.034 -4.280 1.00 86.00 201 HIS A O 1
ATOM 1516 N N . GLU A 1 202 ? -11.601 -13.106 -3.075 1.00 93.31 202 GLU A N 1
ATOM 1517 C CA . GLU A 1 202 ? -12.375 -13.111 -1.833 1.00 93.31 202 GLU A CA 1
ATOM 1518 C C . GLU A 1 202 ? -12.377 -11.735 -1.180 1.00 93.31 202 GLU A C 1
ATOM 1520 O O . GLU A 1 202 ? -13.402 -11.312 -0.643 1.00 93.31 202 GLU A O 1
ATOM 1525 N N . ALA A 1 203 ? -11.255 -11.016 -1.283 1.00 95.00 203 ALA A N 1
ATOM 1526 C CA . ALA A 1 203 ? -11.179 -9.627 -0.868 1.00 95.00 203 ALA A CA 1
ATOM 1527 C C . ALA A 1 203 ? -12.201 -8.776 -1.632 1.00 95.00 203 ALA A C 1
ATOM 1529 O O . ALA A 1 203 ? -13.060 -8.141 -1.022 1.00 95.00 203 ALA A O 1
ATOM 1530 N N . LEU A 1 204 ? -12.173 -8.866 -2.965 1.00 95.88 204 LEU A N 1
ATOM 1531 C CA . LEU A 1 204 ? -13.064 -8.149 -3.866 1.00 95.88 204 LEU A CA 1
ATOM 1532 C C . LEU A 1 204 ? -14.540 -8.447 -3.568 1.00 95.88 204 LEU A C 1
ATOM 1534 O O . LEU A 1 204 ? -15.336 -7.520 -3.435 1.00 95.88 204 LEU A O 1
ATOM 1538 N N . ALA A 1 205 ? -14.902 -9.720 -3.394 1.00 97.31 205 ALA A N 1
ATOM 1539 C CA . ALA A 1 205 ? -16.273 -10.102 -3.066 1.00 97.31 205 ALA A CA 1
ATOM 1540 C C . ALA A 1 205 ? -16.748 -9.487 -1.735 1.00 97.31 205 ALA A C 1
ATOM 1542 O O . ALA A 1 205 ? -17.873 -8.989 -1.646 1.00 97.31 205 ALA A O 1
ATOM 1543 N N . ALA A 1 206 ? -15.891 -9.485 -0.707 1.00 98.25 206 ALA A N 1
ATOM 1544 C CA . ALA A 1 206 ? -16.221 -8.902 0.590 1.00 98.25 206 ALA A CA 1
ATOM 1545 C C . ALA A 1 206 ? -16.420 -7.380 0.502 1.00 98.25 206 ALA A C 1
ATOM 1547 O O . ALA A 1 206 ? -17.401 -6.853 1.035 1.00 98.25 206 ALA A O 1
ATOM 1548 N N . ILE A 1 207 ? -15.530 -6.665 -0.194 1.00 98.38 207 ILE A N 1
ATOM 1549 C CA . ILE A 1 207 ? -15.628 -5.206 -0.313 1.00 98.38 207 ILE A CA 1
ATOM 1550 C C . ILE A 1 207 ? -16.774 -4.761 -1.230 1.00 98.38 207 ILE A C 1
ATOM 1552 O O . ILE A 1 207 ? -17.437 -3.766 -0.932 1.00 98.38 207 ILE A O 1
ATOM 1556 N N . GLU A 1 208 ? -17.088 -5.511 -2.291 1.00 98.56 208 GLU A N 1
ATOM 1557 C CA . GLU A 1 208 ? -18.267 -5.259 -3.127 1.00 98.56 208 GLU A CA 1
ATOM 1558 C C . GLU A 1 208 ? -19.566 -5.396 -2.308 1.00 98.56 208 GLU A C 1
ATOM 1560 O O . GLU A 1 208 ? -20.448 -4.536 -2.404 1.00 98.56 208 GLU A O 1
ATOM 1565 N N . GLU A 1 209 ? -19.675 -6.416 -1.444 1.00 98.62 209 GLU A N 1
ATOM 1566 C CA . GLU A 1 209 ? -20.810 -6.572 -0.520 1.00 98.62 209 GLU A CA 1
ATOM 1567 C C . GLU A 1 209 ? -20.895 -5.395 0.469 1.00 98.62 209 GLU A C 1
ATOM 1569 O O . GLU A 1 209 ? -21.964 -4.797 0.636 1.00 98.62 209 GLU A O 1
ATOM 1574 N N . ALA A 1 210 ? -19.771 -4.999 1.077 1.00 98.62 210 ALA A N 1
ATOM 1575 C CA . ALA A 1 210 ? -19.724 -3.876 2.012 1.00 98.62 210 ALA A CA 1
ATOM 1576 C C . ALA A 1 210 ? -20.156 -2.549 1.363 1.00 98.62 210 ALA A C 1
ATOM 1578 O O . ALA A 1 210 ? -20.963 -1.809 1.936 1.00 98.62 210 ALA A O 1
ATOM 1579 N N . VAL A 1 211 ? -19.676 -2.265 0.147 1.00 98.75 211 VAL A N 1
ATOM 1580 C CA . VAL A 1 211 ? -20.055 -1.081 -0.641 1.00 98.75 211 VAL A CA 1
ATOM 1581 C C . VAL A 1 211 ? -21.545 -1.094 -0.967 1.00 98.75 211 VAL A C 1
ATOM 1583 O O . VAL A 1 211 ? -22.201 -0.059 -0.842 1.00 98.75 211 VAL A O 1
ATOM 1586 N N . GLN A 1 212 ? -22.122 -2.245 -1.327 1.00 98.50 212 GLN A N 1
ATOM 1587 C CA . GLN A 1 212 ? -23.563 -2.350 -1.575 1.00 98.50 212 GLN A CA 1
ATOM 1588 C C . GLN A 1 212 ? -24.396 -2.069 -0.320 1.00 98.50 212 GLN A C 1
ATOM 1590 O O . GLN A 1 212 ? -25.406 -1.366 -0.406 1.00 98.50 212 GLN A O 1
ATOM 1595 N N . ILE A 1 213 ? -23.982 -2.585 0.841 1.00 98.56 213 ILE A N 1
ATOM 1596 C CA . ILE A 1 213 ? -24.657 -2.311 2.116 1.00 98.56 213 ILE A CA 1
ATOM 1597 C C . ILE A 1 213 ? -24.562 -0.817 2.449 1.00 98.56 213 ILE A C 1
ATOM 1599 O O . ILE A 1 213 ? -25.584 -0.176 2.697 1.00 98.56 213 ILE A O 1
ATOM 1603 N N . ARG A 1 214 ? -23.358 -0.237 2.387 1.00 98.12 214 ARG A N 1
ATOM 1604 C CA . ARG A 1 214 ? -23.124 1.185 2.683 1.00 98.12 214 ARG A CA 1
ATOM 1605 C C . ARG A 1 214 ? -23.864 2.114 1.728 1.00 98.12 214 ARG A C 1
ATOM 1607 O O . ARG A 1 214 ? -24.386 3.126 2.180 1.00 98.12 214 ARG A O 1
ATOM 1614 N N . ARG A 1 215 ? -23.986 1.750 0.448 1.00 98.44 215 ARG A N 1
ATOM 1615 C CA . ARG A 1 215 ? -24.779 2.498 -0.537 1.00 98.44 215 ARG A CA 1
ATOM 1616 C C . ARG A 1 215 ? -26.257 2.553 -0.154 1.00 98.44 215 ARG A C 1
ATOM 1618 O O . ARG A 1 215 ? -26.863 3.610 -0.270 1.00 98.44 215 ARG A O 1
ATOM 1625 N N . ARG A 1 216 ? -26.841 1.437 0.304 1.00 98.12 216 ARG A N 1
ATOM 1626 C CA . ARG A 1 216 ? -28.241 1.405 0.769 1.00 98.12 216 ARG A CA 1
ATOM 1627 C C . ARG A 1 216 ? -28.420 2.244 2.033 1.00 98.12 216 ARG A C 1
ATOM 1629 O O . ARG A 1 216 ? -29.281 3.111 2.054 1.00 98.12 216 ARG A O 1
ATOM 1636 N N . LEU A 1 217 ? -27.547 2.061 3.026 1.00 97.75 217 LEU A N 1
ATOM 1637 C CA . LEU A 1 217 ? -27.581 2.841 4.268 1.00 97.75 217 LEU A CA 1
ATOM 1638 C C . LEU A 1 217 ? -27.446 4.349 4.007 1.00 97.75 217 LEU A C 1
ATOM 1640 O O . LEU A 1 217 ? -28.192 5.136 4.575 1.00 97.75 217 LEU A O 1
ATOM 1644 N N . ALA A 1 218 ? -26.547 4.756 3.109 1.00 97.44 218 ALA A N 1
ATOM 1645 C CA . ALA A 1 218 ? -26.362 6.158 2.739 1.00 97.44 218 ALA A CA 1
ATOM 1646 C C . ALA A 1 218 ? -27.492 6.724 1.865 1.00 97.44 218 ALA A C 1
ATOM 1648 O O . ALA A 1 218 ? -27.639 7.940 1.799 1.00 97.44 218 ALA A O 1
ATOM 1649 N N . ALA A 1 219 ? -28.286 5.883 1.196 1.00 97.50 219 ALA A N 1
ATOM 1650 C CA . ALA A 1 219 ? -29.506 6.326 0.525 1.00 97.50 219 ALA A CA 1
ATOM 1651 C C . ALA A 1 219 ? -30.638 6.603 1.531 1.00 97.50 219 ALA A C 1
ATOM 1653 O O . ALA A 1 219 ? -31.415 7.534 1.319 1.00 97.50 219 ALA A O 1
ATOM 1654 N N . ASP A 1 220 ? -30.700 5.827 2.618 1.00 96.94 220 ASP A N 1
ATOM 1655 C CA . ASP A 1 220 ? -31.704 5.969 3.678 1.00 96.94 220 ASP A CA 1
ATOM 1656 C C . ASP A 1 220 ? -31.366 7.118 4.649 1.00 96.94 220 ASP A C 1
ATOM 1658 O O . ASP A 1 220 ? -32.231 7.935 4.966 1.00 96.94 220 ASP A O 1
ATOM 1662 N N . ASP A 1 221 ? -30.106 7.213 5.089 1.00 96.56 221 ASP A N 1
ATOM 1663 C CA . ASP A 1 221 ? -29.582 8.292 5.938 1.00 96.56 221 ASP A CA 1
ATOM 1664 C C . ASP A 1 221 ? -28.203 8.769 5.430 1.00 96.56 221 ASP A C 1
ATOM 1666 O O . ASP A 1 221 ? -27.146 8.285 5.864 1.00 96.56 221 ASP A O 1
ATOM 1670 N N . PRO A 1 222 ? -28.185 9.731 4.486 1.00 95.94 222 PRO A N 1
ATOM 1671 C CA . PRO A 1 222 ? -26.945 10.247 3.918 1.00 95.94 222 PRO A CA 1
ATOM 1672 C C . PRO A 1 222 ? -26.019 10.894 4.952 1.00 95.94 222 PRO A C 1
ATOM 1674 O O . PRO A 1 222 ? -24.800 10.762 4.838 1.00 95.94 222 PRO A O 1
ATOM 1677 N N . VAL A 1 223 ? -26.571 11.585 5.956 1.00 93.12 223 VAL A N 1
ATOM 1678 C CA . VAL A 1 223 ? -25.774 12.322 6.949 1.00 93.12 223 VAL A CA 1
ATOM 1679 C C . VAL A 1 223 ? -24.968 11.348 7.802 1.00 93.12 223 VAL A C 1
ATOM 1681 O O . VAL A 1 223 ? -23.779 11.571 8.024 1.00 93.12 223 VAL A O 1
ATOM 1684 N N . ALA A 1 224 ? -25.585 10.244 8.228 1.00 94.25 224 ALA A N 1
ATOM 1685 C CA . ALA A 1 224 ? -24.907 9.244 9.043 1.00 94.25 224 ALA A CA 1
ATOM 1686 C C . ALA A 1 224 ? -23.888 8.412 8.248 1.00 94.25 224 ALA A C 1
ATOM 1688 O O . ALA A 1 224 ? -22.811 8.097 8.758 1.00 94.25 224 ALA A O 1
ATOM 1689 N N . TYR A 1 225 ? -24.208 8.031 7.005 1.00 96.94 225 TYR A N 1
ATOM 1690 C CA . TYR A 1 225 ? -23.477 6.948 6.338 1.00 96.94 225 TYR A CA 1
ATOM 1691 C C . TYR A 1 225 ? -22.597 7.360 5.157 1.00 96.94 225 TYR A C 1
ATOM 1693 O O . TYR A 1 225 ? -21.722 6.567 4.789 1.00 96.94 225 TYR A O 1
ATOM 1701 N N . MET A 1 226 ? -22.716 8.573 4.605 1.00 97.81 226 MET A N 1
ATOM 1702 C CA . MET A 1 226 ? -21.847 9.011 3.499 1.00 97.81 226 MET A CA 1
ATOM 1703 C C . MET A 1 226 ? -20.339 8.925 3.796 1.00 97.81 226 MET A C 1
ATOM 1705 O O . MET A 1 226 ? -19.613 8.435 2.925 1.00 97.81 226 MET A O 1
ATOM 1709 N N . PRO A 1 227 ? -19.833 9.288 4.995 1.00 97.12 227 PRO A N 1
ATOM 1710 C CA . PRO A 1 227 ? -18.407 9.135 5.305 1.00 97.12 227 PRO A CA 1
ATOM 1711 C C . PRO A 1 227 ? -17.934 7.677 5.201 1.00 97.12 227 PRO A C 1
ATOM 1713 O O . PRO A 1 227 ? -16.928 7.366 4.562 1.00 97.12 227 PRO A O 1
ATOM 1716 N N . SER A 1 228 ? -18.710 6.754 5.774 1.00 96.44 228 SER A N 1
ATOM 1717 C CA . SER A 1 228 ? -18.403 5.320 5.770 1.00 96.44 228 SER A CA 1
ATOM 1718 C C . SER A 1 228 ? -18.573 4.660 4.393 1.00 96.44 228 SER A C 1
ATOM 1720 O O . SER A 1 228 ? -17.882 3.688 4.070 1.00 96.44 228 SER A O 1
ATOM 1722 N N . PHE A 1 229 ? -19.466 5.199 3.559 1.00 98.50 229 PHE A N 1
ATOM 1723 C CA . PHE A 1 229 ? -19.629 4.784 2.172 1.00 98.50 229 PHE A CA 1
ATOM 1724 C C . PHE A 1 229 ? -18.418 5.194 1.327 1.00 98.50 229 PHE A C 1
ATOM 1726 O O . PHE A 1 229 ? -17.839 4.336 0.662 1.00 98.50 229 PHE A O 1
ATOM 1733 N N . ALA A 1 230 ? -17.952 6.443 1.450 1.00 98.31 230 ALA A N 1
ATOM 1734 C CA . ALA A 1 230 ? -16.730 6.906 0.791 1.00 98.31 230 ALA A CA 1
ATOM 1735 C C . ALA A 1 230 ? -15.495 6.084 1.200 1.00 98.31 230 ALA A C 1
ATOM 1737 O O . ALA A 1 230 ? -14.694 5.707 0.349 1.00 98.31 230 ALA A O 1
ATOM 1738 N N . MET A 1 231 ? -15.362 5.740 2.486 1.00 97.12 231 MET A N 1
ATOM 1739 C CA . MET A 1 231 ? -14.290 4.856 2.963 1.00 97.12 231 MET A CA 1
ATOM 1740 C C . MET A 1 231 ? -14.339 3.466 2.303 1.00 97.12 231 MET A C 1
ATOM 1742 O O . MET A 1 231 ? -13.308 2.929 1.908 1.00 97.12 231 MET A O 1
ATOM 1746 N N . SER A 1 232 ? -15.533 2.888 2.147 1.00 97.75 232 SER A N 1
ATOM 1747 C CA . SER A 1 232 ? -15.684 1.562 1.529 1.00 97.75 232 SER A CA 1
ATOM 1748 C C . SER A 1 232 ? -15.395 1.604 0.023 1.00 97.75 232 SER A C 1
ATOM 1750 O O . SER A 1 232 ? -14.756 0.697 -0.497 1.00 97.75 232 SER A O 1
ATOM 1752 N N . LEU A 1 233 ? -15.780 2.683 -0.669 1.00 98.62 233 LEU A N 1
ATOM 1753 C CA . LEU A 1 233 ? -15.416 2.921 -2.072 1.00 98.62 233 LEU A CA 1
ATOM 1754 C C . LEU A 1 233 ? -13.901 3.082 -2.265 1.00 98.62 233 LEU A C 1
ATOM 1756 O O . LEU A 1 233 ? -13.339 2.546 -3.216 1.00 98.62 233 LEU A O 1
ATOM 1760 N N . ASN A 1 234 ? -13.224 3.768 -1.342 1.00 97.44 234 ASN A N 1
ATOM 1761 C CA . ASN A 1 234 ? -11.767 3.880 -1.354 1.00 97.44 234 ASN A CA 1
ATOM 1762 C C . ASN A 1 234 ? -11.090 2.501 -1.232 1.00 97.44 234 ASN A C 1
ATOM 1764 O O . ASN A 1 234 ? -10.183 2.185 -1.997 1.00 97.44 234 ASN A O 1
ATOM 1768 N N . ASN A 1 235 ? -11.567 1.650 -0.323 1.00 96.06 235 ASN A N 1
ATOM 1769 C CA . ASN A 1 235 ? -11.040 0.291 -0.166 1.00 96.06 235 ASN A CA 1
ATOM 1770 C C . ASN A 1 235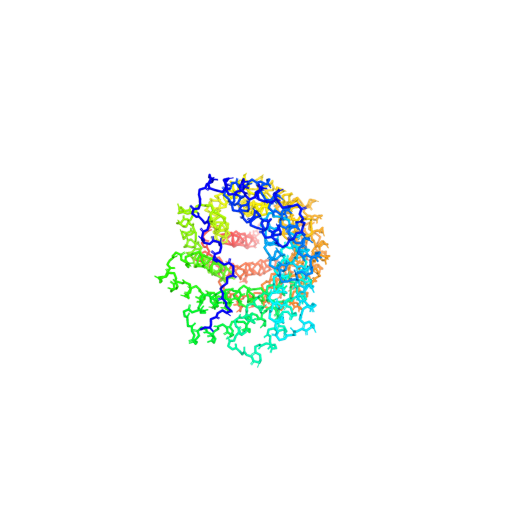 ? -11.389 -0.618 -1.358 1.00 96.06 235 ASN A C 1
ATOM 1772 O O . ASN A 1 235 ? -10.581 -1.468 -1.739 1.00 96.06 235 ASN A O 1
ATOM 1776 N N . LEU A 1 236 ? -12.559 -0.417 -1.978 1.00 98.06 236 LEU A N 1
ATOM 1777 C CA . LEU A 1 236 ? -12.928 -1.083 -3.228 1.00 98.06 236 LEU A CA 1
ATOM 1778 C C . LEU A 1 236 ? -11.955 -0.703 -4.344 1.00 98.06 236 LEU A C 1
ATOM 1780 O O . LEU A 1 236 ? -11.501 -1.584 -5.060 1.00 98.06 236 LEU A O 1
ATOM 1784 N N . SER A 1 237 ? -11.594 0.578 -4.459 1.00 97.88 237 SER A N 1
ATOM 1785 C CA . SER A 1 237 ? -10.601 1.039 -5.434 1.00 97.88 237 SER A CA 1
ATOM 1786 C C . SER A 1 237 ? -9.247 0.356 -5.247 1.00 97.88 237 SER A C 1
ATOM 1788 O O . SER A 1 237 ? -8.688 -0.150 -6.214 1.00 97.88 237 SER A O 1
ATOM 1790 N N . ILE A 1 238 ? -8.751 0.260 -4.009 1.00 93.81 238 ILE A N 1
ATOM 1791 C CA . ILE A 1 238 ? -7.495 -0.449 -3.716 1.00 93.81 238 ILE A CA 1
ATOM 1792 C C . ILE A 1 238 ? -7.586 -1.911 -4.175 1.00 93.81 238 ILE A C 1
ATOM 1794 O O . ILE A 1 238 ? -6.770 -2.354 -4.976 1.00 93.81 238 ILE A O 1
ATOM 1798 N N . THR A 1 239 ? -8.640 -2.618 -3.762 1.00 94.25 239 THR A N 1
ATOM 1799 C CA . THR A 1 239 ? -8.815 -4.048 -4.066 1.00 94.25 239 THR A CA 1
ATOM 1800 C C . THR A 1 239 ? -9.021 -4.311 -5.563 1.00 94.25 239 THR A C 1
ATOM 1802 O O . THR A 1 239 ? -8.517 -5.295 -6.096 1.00 94.25 239 THR A O 1
ATOM 1805 N N . LEU A 1 240 ? -9.746 -3.431 -6.267 1.00 94.31 240 LEU A N 1
ATOM 1806 C CA . LEU A 1 240 ? -9.889 -3.480 -7.727 1.00 94.31 240 LEU A CA 1
ATOM 1807 C C . LEU A 1 240 ? -8.542 -3.262 -8.426 1.00 94.31 240 LEU A C 1
ATOM 1809 O O . LEU A 1 240 ? -8.273 -3.892 -9.447 1.00 94.31 240 LEU A O 1
ATOM 1813 N N . GLY A 1 241 ? -7.697 -2.401 -7.862 1.00 90.00 241 GLY A N 1
ATOM 1814 C CA . GLY A 1 241 ? -6.309 -2.221 -8.259 1.00 90.00 241 GLY A CA 1
ATOM 1815 C C . GLY A 1 241 ? -5.490 -3.500 -8.195 1.00 90.00 241 GLY A C 1
ATOM 1816 O O . GLY A 1 241 ? -4.875 -3.874 -9.192 1.00 90.00 241 GLY A O 1
ATOM 1817 N N . ASP A 1 242 ? -5.547 -4.185 -7.052 1.00 86.06 242 ASP A N 1
ATOM 1818 C CA . ASP A 1 242 ? -4.788 -5.413 -6.781 1.00 86.06 242 ASP A CA 1
ATOM 1819 C C . ASP A 1 242 ? -5.190 -6.583 -7.700 1.00 86.06 242 ASP A C 1
ATOM 1821 O O . ASP A 1 242 ? -4.384 -7.467 -7.968 1.00 86.06 242 ASP A O 1
ATOM 1825 N N . VAL A 1 243 ? -6.426 -6.593 -8.221 1.00 86.94 243 VAL A N 1
ATOM 1826 C CA . VAL A 1 243 ? -6.874 -7.561 -9.248 1.00 86.94 243 VAL A CA 1
ATOM 1827 C C . VAL A 1 243 ? -6.690 -7.058 -10.686 1.00 86.94 243 VAL A C 1
ATOM 1829 O O . VAL A 1 243 ? -7.118 -7.718 -11.632 1.00 86.94 243 VAL A O 1
ATOM 1832 N N . GLY A 1 244 ? -6.106 -5.874 -10.884 1.00 85.12 244 GLY A N 1
ATOM 1833 C CA . GLY A 1 244 ? -5.860 -5.280 -12.201 1.00 85.12 244 GLY A CA 1
ATOM 1834 C C . GLY A 1 244 ? -7.068 -4.607 -12.875 1.00 85.12 244 GLY A C 1
ATOM 1835 O O . GLY A 1 244 ? -6.954 -4.160 -14.016 1.00 85.12 244 GLY A O 1
ATOM 1836 N N . ARG A 1 245 ? -8.217 -4.460 -12.199 1.00 89.56 245 ARG A N 1
ATOM 1837 C CA . ARG A 1 245 ? -9.440 -3.795 -12.711 1.00 89.56 245 ARG A CA 1
ATOM 1838 C C . ARG A 1 245 ? -9.357 -2.263 -12.572 1.00 89.56 245 ARG A C 1
ATOM 1840 O O . ARG A 1 245 ? -10.182 -1.632 -11.913 1.00 89.56 245 ARG A O 1
ATOM 1847 N N . ARG A 1 246 ? -8.347 -1.648 -13.196 1.00 88.62 246 ARG A N 1
ATOM 1848 C CA . ARG A 1 246 ? -7.936 -0.244 -12.961 1.00 88.62 246 ARG A CA 1
ATOM 1849 C C . ARG A 1 246 ? -8.975 0.829 -13.283 1.00 88.62 246 ARG A C 1
ATOM 1851 O O . ARG A 1 246 ? -9.097 1.785 -12.528 1.00 88.62 246 ARG A O 1
ATOM 1858 N N . GLU A 1 247 ? -9.738 0.686 -14.363 1.00 90.19 247 GLU A N 1
ATOM 1859 C CA . GLU A 1 247 ? -10.784 1.664 -14.723 1.00 90.19 247 GLU A CA 1
ATOM 1860 C C . GLU A 1 247 ? -11.943 1.662 -13.712 1.00 90.19 247 GLU A C 1
ATOM 1862 O O . GLU A 1 247 ? -12.473 2.704 -13.318 1.00 90.19 247 GLU A O 1
ATOM 1867 N N . GLU A 1 248 ? -12.308 0.480 -13.218 1.00 95.31 248 GLU A N 1
ATOM 1868 C CA . GLU A 1 248 ? -13.312 0.345 -12.163 1.00 95.31 248 GLU A CA 1
ATOM 1869 C C . GLU A 1 248 ? -12.768 0.860 -10.829 1.00 95.31 248 GLU A C 1
ATOM 1871 O O . GLU A 1 248 ? -13.478 1.538 -10.083 1.00 95.31 248 GLU A O 1
ATOM 1876 N N . ALA A 1 249 ? -11.484 0.602 -10.562 1.00 96.44 249 ALA A N 1
ATOM 1877 C CA . ALA A 1 249 ? -10.782 1.146 -9.412 1.00 96.44 249 ALA A CA 1
ATOM 1878 C C . ALA A 1 249 ? -10.774 2.682 -9.431 1.00 96.44 249 ALA A C 1
ATOM 1880 O O . ALA A 1 249 ? -11.041 3.302 -8.399 1.00 96.44 249 ALA A O 1
ATOM 1881 N N . LEU A 1 250 ? -10.517 3.294 -10.593 1.00 97.06 250 LEU A N 1
ATOM 1882 C CA . LEU A 1 250 ? -10.574 4.741 -10.794 1.00 97.06 250 LEU A CA 1
ATOM 1883 C C . LEU A 1 250 ? -11.990 5.274 -10.539 1.00 97.06 250 LEU A C 1
ATOM 1885 O O . LEU A 1 250 ? -12.163 6.206 -9.757 1.00 97.06 250 LEU A O 1
ATOM 1889 N N . THR A 1 251 ? -13.007 4.634 -11.119 1.00 98.19 251 THR A N 1
ATOM 1890 C CA . THR A 1 251 ? -14.413 5.035 -10.944 1.00 98.19 251 THR A CA 1
ATOM 1891 C C . THR A 1 251 ? -14.816 5.052 -9.464 1.00 98.19 251 THR A C 1
ATOM 1893 O O . THR A 1 251 ? -15.422 6.014 -8.987 1.00 98.19 251 THR A O 1
ATOM 1896 N N . ALA A 1 252 ? -14.451 4.010 -8.710 1.00 98.50 252 ALA A N 1
ATOM 1897 C CA . ALA A 1 252 ? -14.775 3.913 -7.288 1.00 98.50 252 ALA A CA 1
ATOM 1898 C C . ALA A 1 252 ? -14.110 5.026 -6.456 1.00 98.50 252 ALA A C 1
ATOM 1900 O O . ALA A 1 252 ? -14.758 5.624 -5.592 1.00 98.50 252 ALA A O 1
ATOM 1901 N N . ILE A 1 253 ? -12.834 5.341 -6.716 1.00 98.50 253 ILE A N 1
ATOM 1902 C CA . ILE A 1 253 ? -12.137 6.395 -5.966 1.00 98.50 253 ILE A CA 1
ATOM 1903 C C . ILE A 1 253 ? -12.578 7.804 -6.376 1.00 98.50 253 ILE A C 1
ATOM 1905 O O . ILE A 1 253 ? -12.643 8.686 -5.521 1.00 98.50 253 ILE A O 1
ATOM 1909 N N . GLU A 1 254 ? -12.949 8.027 -7.638 1.00 98.69 254 GLU A N 1
ATOM 1910 C CA . GLU A 1 254 ? -13.548 9.291 -8.075 1.00 98.69 254 GLU A CA 1
ATOM 1911 C C . GLU A 1 254 ? -14.869 9.554 -7.338 1.00 98.69 254 GLU A C 1
ATOM 1913 O O . GLU A 1 254 ? -15.080 10.661 -6.834 1.00 98.69 254 GLU A O 1
ATOM 1918 N N . GLU A 1 255 ? -15.729 8.537 -7.195 1.00 98.69 255 GLU A N 1
ATOM 1919 C CA . GLU A 1 255 ? -16.963 8.632 -6.402 1.00 98.69 255 GLU A CA 1
ATOM 1920 C C . GLU A 1 255 ? -16.651 8.946 -4.925 1.00 98.69 255 GLU A C 1
ATOM 1922 O O . GLU A 1 255 ? -17.236 9.869 -4.348 1.00 98.69 255 GLU A O 1
ATOM 1927 N N . ALA A 1 256 ? -15.679 8.251 -4.322 1.00 98.69 256 ALA A N 1
ATOM 1928 C CA . ALA A 1 256 ? -15.257 8.502 -2.942 1.00 98.69 256 ALA A CA 1
ATOM 1929 C C . ALA A 1 256 ? -14.754 9.943 -2.737 1.00 98.69 256 ALA A C 1
ATOM 1931 O O . ALA A 1 256 ? -15.183 10.620 -1.798 1.00 98.69 256 ALA A O 1
ATOM 1932 N N . VAL A 1 257 ? -13.892 10.444 -3.629 1.00 98.81 257 VAL A N 1
ATOM 1933 C CA . VAL A 1 257 ? -13.366 11.818 -3.582 1.00 98.81 257 VAL A CA 1
ATOM 1934 C C . VAL A 1 257 ? -14.489 12.837 -3.754 1.00 98.81 257 VAL A C 1
ATOM 1936 O O . VAL A 1 257 ? -14.518 13.829 -3.026 1.00 98.81 257 VAL A O 1
ATOM 1939 N N . GLN A 1 258 ? -15.453 12.605 -4.648 1.00 98.62 258 GLN A N 1
ATOM 1940 C CA . GLN A 1 258 ? -16.608 13.496 -4.798 1.00 98.62 258 GLN A CA 1
ATOM 1941 C C . GLN A 1 258 ? -17.441 13.585 -3.513 1.00 98.62 258 GLN A C 1
ATOM 1943 O O . GLN A 1 258 ? -17.845 14.683 -3.123 1.00 98.62 258 GLN A O 1
ATOM 1948 N N . ILE A 1 259 ? -17.671 12.459 -2.830 1.00 98.62 259 ILE A N 1
ATOM 1949 C CA . ILE A 1 259 ? -18.361 12.446 -1.533 1.00 98.62 259 ILE A CA 1
ATOM 1950 C C . ILE A 1 259 ? -17.535 13.207 -0.489 1.00 98.62 259 ILE A C 1
ATOM 1952 O O . ILE A 1 259 ? -18.067 14.097 0.176 1.00 98.62 259 ILE A O 1
ATOM 1956 N N . ARG A 1 260 ? -16.228 12.928 -0.379 1.00 98.25 260 ARG A N 1
ATOM 1957 C CA . ARG A 1 260 ? -15.333 13.609 0.572 1.00 98.25 260 ARG A CA 1
ATOM 1958 C C . ARG A 1 260 ? -15.234 15.112 0.324 1.00 98.25 260 ARG A C 1
ATOM 1960 O O . ARG A 1 260 ? -15.200 15.864 1.289 1.00 98.25 260 ARG A O 1
ATOM 1967 N N . ARG A 1 261 ? -15.266 15.568 -0.932 1.00 98.56 261 ARG A N 1
ATOM 1968 C CA . ARG A 1 261 ? -15.313 17.001 -1.268 1.00 98.56 261 ARG A CA 1
ATOM 1969 C C . ARG A 1 261 ? -16.584 17.673 -0.767 1.00 98.56 261 ARG A C 1
ATOM 1971 O O . ARG A 1 261 ? -16.498 18.778 -0.250 1.00 98.56 261 ARG A O 1
ATOM 1978 N N . ARG A 1 262 ? -17.748 17.027 -0.910 1.00 98.31 262 ARG A N 1
ATOM 1979 C CA . ARG A 1 262 ? -19.016 17.564 -0.383 1.00 98.31 262 ARG A CA 1
ATOM 1980 C C . ARG A 1 262 ? -18.978 17.637 1.142 1.00 98.31 262 ARG A C 1
ATOM 1982 O O . ARG A 1 262 ? -19.230 18.697 1.694 1.00 98.31 262 ARG A O 1
ATOM 1989 N N . LEU A 1 263 ? -18.550 16.557 1.796 1.00 97.75 263 LEU A N 1
ATOM 1990 C CA . LEU A 1 263 ? -18.399 16.515 3.253 1.00 97.75 263 LEU A CA 1
ATOM 1991 C C . LEU A 1 263 ? -17.425 17.588 3.766 1.00 97.75 263 LEU A C 1
ATOM 1993 O O . LEU A 1 263 ? -17.740 18.287 4.719 1.00 97.75 263 LEU A O 1
ATOM 1997 N N . ALA A 1 264 ? -16.276 17.772 3.110 1.00 97.56 264 ALA A N 1
ATOM 1998 C CA . ALA A 1 264 ? -15.299 18.800 3.471 1.00 97.56 264 ALA A CA 1
ATOM 1999 C C . ALA A 1 264 ? -15.750 20.229 3.131 1.00 97.56 264 ALA A C 1
ATOM 2001 O O . ALA A 1 264 ? -15.208 21.174 3.693 1.00 97.56 264 ALA A O 1
ATOM 2002 N N . ALA A 1 265 ? -16.711 20.415 2.223 1.00 97.75 265 ALA A N 1
ATOM 2003 C CA . ALA A 1 265 ? -17.330 21.720 1.997 1.00 97.75 265 ALA A CA 1
ATOM 2004 C C . ALA A 1 265 ? -18.302 22.088 3.132 1.00 97.75 265 ALA A C 1
ATOM 2006 O O . ALA A 1 265 ? -18.392 23.263 3.486 1.00 97.75 265 ALA A O 1
ATOM 2007 N N . ASP A 1 266 ? -18.985 21.091 3.704 1.00 96.94 266 ASP A N 1
ATOM 2008 C CA . ASP A 1 266 ? -19.929 21.267 4.812 1.00 96.94 266 ASP A CA 1
ATOM 2009 C C . ASP A 1 266 ? -19.214 21.386 6.172 1.00 96.94 266 ASP A C 1
ATOM 2011 O O . ASP A 1 266 ? -19.531 22.275 6.963 1.00 96.94 266 ASP A O 1
ATOM 2015 N N . ASP A 1 267 ? -18.223 20.526 6.432 1.00 96.00 267 ASP A N 1
ATOM 2016 C CA . ASP A 1 267 ? -17.375 20.541 7.632 1.00 96.00 267 ASP A CA 1
ATOM 2017 C C . ASP A 1 267 ? -15.895 20.303 7.256 1.00 96.00 267 ASP A C 1
ATOM 2019 O O . ASP A 1 267 ? -15.405 19.164 7.250 1.00 96.00 267 ASP A O 1
ATOM 2023 N N . PRO A 1 268 ? -15.155 21.379 6.919 1.00 95.12 268 PRO A N 1
ATOM 2024 C CA . PRO A 1 268 ? -13.755 21.274 6.521 1.00 95.12 268 PRO A CA 1
ATOM 2025 C C . PRO A 1 268 ? -12.857 20.675 7.606 1.00 95.12 268 PRO A C 1
ATOM 2027 O O . PRO A 1 268 ? -11.941 19.921 7.284 1.00 95.12 268 PRO A O 1
ATOM 2030 N N . VAL A 1 269 ? -13.113 20.992 8.880 1.00 91.56 269 VAL A N 1
ATOM 2031 C CA . VAL A 1 269 ? -12.272 20.547 10.003 1.00 91.56 269 VAL A CA 1
ATOM 2032 C C . VAL A 1 269 ? -12.365 19.033 10.159 1.00 91.56 269 VAL A C 1
ATOM 2034 O O . VAL A 1 269 ? -11.342 18.373 10.333 1.00 91.56 269 VAL A O 1
ATOM 2037 N N . ALA A 1 270 ? -13.570 18.470 10.042 1.00 92.12 270 ALA A N 1
ATOM 2038 C CA . ALA A 1 270 ? -13.765 17.032 10.172 1.00 92.12 270 ALA A CA 1
ATOM 2039 C C . ALA A 1 270 ? -13.234 16.237 8.968 1.00 92.12 270 ALA A C 1
ATOM 2041 O O . ALA A 1 270 ? -12.694 15.147 9.152 1.00 92.12 270 ALA A O 1
ATOM 2042 N N . TYR A 1 271 ? -13.382 16.750 7.739 1.00 96.38 271 TYR A N 1
ATOM 2043 C CA . TYR A 1 271 ? -13.251 15.912 6.537 1.00 96.38 271 TYR A CA 1
ATOM 2044 C C . TYR A 1 271 ? -12.103 16.261 5.584 1.00 96.38 271 TYR A C 1
ATOM 2046 O O . TYR A 1 271 ? -11.837 15.480 4.666 1.00 96.38 271 TYR A O 1
ATOM 2054 N N . MET A 1 272 ? -11.372 17.363 5.787 1.00 97.62 272 MET A N 1
ATOM 2055 C CA . MET A 1 272 ? -10.161 17.648 4.999 1.00 97.62 272 MET A CA 1
ATOM 2056 C C . MET A 1 272 ? -9.080 16.553 5.093 1.00 97.62 272 MET A C 1
ATOM 2058 O O . MET A 1 272 ? -8.530 16.199 4.044 1.00 97.62 272 MET A O 1
ATOM 2062 N N . PRO A 1 273 ? -8.780 15.959 6.270 1.00 96.50 273 PRO A N 1
ATOM 2063 C CA . PRO A 1 273 ? -7.794 14.876 6.359 1.00 96.50 273 PRO A CA 1
ATOM 2064 C C . PRO A 1 273 ? -8.167 13.664 5.494 1.00 96.50 273 PRO A C 1
ATOM 2066 O O . PRO A 1 273 ? -7.339 13.117 4.764 1.00 96.50 273 PRO A O 1
ATOM 2069 N N . ASP A 1 274 ? -9.445 13.292 5.523 1.00 95.94 274 ASP A N 1
ATOM 2070 C CA . ASP A 1 274 ? -9.977 12.163 4.771 1.00 95.94 274 ASP A CA 1
ATOM 2071 C C . ASP A 1 274 ? -10.058 12.425 3.258 1.00 95.94 274 ASP A C 1
ATOM 2073 O O . ASP A 1 274 ? -9.872 11.510 2.445 1.00 95.94 274 ASP A O 1
ATOM 2077 N N . LEU A 1 275 ? -10.337 13.673 2.865 1.00 98.56 275 LEU A N 1
ATOM 2078 C CA . LEU A 1 275 ? -10.260 14.099 1.471 1.00 98.56 275 LEU A CA 1
ATOM 2079 C C . LEU A 1 275 ? -8.825 13.952 0.955 1.00 98.56 275 LEU A C 1
ATOM 2081 O O . LEU A 1 275 ? -8.630 13.331 -0.087 1.00 98.56 275 LEU A O 1
ATOM 2085 N N . ALA A 1 276 ? -7.827 14.436 1.700 1.00 98.25 276 ALA A N 1
ATOM 2086 C CA . ALA A 1 276 ? -6.422 14.292 1.322 1.00 98.25 276 ALA A CA 1
ATOM 2087 C C . ALA A 1 276 ? -5.998 12.817 1.191 1.00 98.25 276 ALA A C 1
ATOM 2089 O O . ALA A 1 276 ? -5.331 12.451 0.226 1.00 98.25 276 ALA A O 1
ATOM 2090 N N . ALA A 1 277 ? -6.433 11.947 2.110 1.00 96.94 277 ALA A N 1
ATOM 2091 C CA . ALA A 1 277 ? -6.174 10.508 2.013 1.00 96.94 277 ALA A CA 1
ATOM 2092 C C . ALA A 1 277 ? -6.792 9.879 0.746 1.00 96.94 277 ALA A C 1
ATOM 2094 O O . ALA A 1 277 ? -6.144 9.085 0.066 1.00 96.94 277 ALA A O 1
ATOM 2095 N N . SER A 1 278 ? -8.018 10.271 0.387 1.00 97.94 278 SER A N 1
ATOM 2096 C CA . SER A 1 278 ? -8.688 9.773 -0.825 1.00 97.94 278 SER A CA 1
ATOM 2097 C C . SER A 1 278 ? -8.034 10.311 -2.107 1.00 97.94 278 SER A C 1
ATOM 2099 O O . SER A 1 278 ? -7.914 9.586 -3.091 1.00 97.94 278 SER A O 1
ATOM 2101 N N . LEU A 1 279 ? -7.554 11.561 -2.091 1.00 98.62 279 LEU A N 1
ATOM 2102 C CA . LEU A 1 279 ? -6.803 12.165 -3.198 1.00 98.62 279 LEU A CA 1
ATOM 2103 C C . LEU A 1 279 ? -5.458 11.456 -3.435 1.00 98.62 279 LEU A C 1
ATOM 2105 O O . LEU A 1 279 ? -5.102 11.218 -4.587 1.00 98.62 279 LEU A O 1
ATOM 2109 N N . ASN A 1 280 ? -4.749 11.032 -2.380 1.00 96.62 280 ASN A N 1
ATOM 2110 C CA . ASN A 1 280 ? -3.539 10.208 -2.524 1.00 96.62 280 ASN A CA 1
ATOM 2111 C C . ASN A 1 280 ? -3.821 8.925 -3.325 1.00 96.62 280 ASN A C 1
ATOM 2113 O O . ASN A 1 280 ? -3.083 8.589 -4.254 1.00 96.62 280 ASN A O 1
ATOM 2117 N N . ASN A 1 281 ? -4.917 8.237 -3.003 1.00 96.19 281 ASN A N 1
ATOM 2118 C CA . ASN A 1 281 ? -5.303 7.007 -3.693 1.00 96.19 281 ASN A CA 1
ATOM 2119 C C . ASN A 1 281 ? -5.797 7.278 -5.120 1.00 96.19 281 ASN A C 1
ATOM 2121 O O . ASN A 1 281 ? -5.451 6.527 -6.029 1.00 96.19 281 ASN A O 1
ATOM 2125 N N . LEU A 1 282 ? -6.536 8.371 -5.347 1.00 98.25 282 LEU A N 1
ATOM 2126 C CA . LEU A 1 282 ? -6.950 8.791 -6.691 1.00 98.25 282 LEU A CA 1
ATOM 2127 C C . LEU A 1 282 ? -5.735 9.088 -7.577 1.00 98.25 282 LEU A C 1
ATOM 2129 O O . LEU A 1 282 ? -5.687 8.653 -8.726 1.00 98.25 282 LEU A O 1
ATOM 2133 N N . SER A 1 283 ? -4.724 9.763 -7.028 1.00 97.81 283 SER A N 1
ATOM 2134 C CA . SER A 1 283 ? -3.464 10.009 -7.728 1.00 97.81 283 SER A CA 1
ATOM 2135 C C . SER A 1 283 ? -2.771 8.707 -8.137 1.00 97.81 283 SER A C 1
ATOM 2137 O O . SER A 1 283 ? -2.309 8.590 -9.271 1.00 97.81 283 SER A O 1
ATOM 2139 N N . ALA A 1 284 ? -2.745 7.704 -7.253 1.00 94.00 284 ALA A N 1
ATOM 2140 C CA . ALA A 1 284 ? -2.206 6.388 -7.586 1.00 94.00 284 ALA A CA 1
ATOM 2141 C C . ALA A 1 284 ? -2.974 5.718 -8.738 1.00 94.00 284 ALA A C 1
ATOM 2143 O O . ALA A 1 284 ? -2.339 5.229 -9.669 1.00 94.00 284 ALA A O 1
ATOM 2144 N N . ARG A 1 285 ? -4.317 5.774 -8.746 1.00 95.31 285 ARG A N 1
ATOM 2145 C CA . ARG A 1 285 ? -5.124 5.213 -9.849 1.00 95.31 285 ARG A CA 1
ATOM 2146 C C . ARG A 1 285 ? -4.883 5.914 -11.180 1.00 95.31 285 ARG A C 1
ATOM 2148 O O . ARG A 1 285 ? -4.783 5.250 -12.207 1.00 95.31 285 ARG A O 1
ATOM 2155 N N . TYR A 1 286 ? -4.744 7.239 -11.177 1.00 94.19 286 TYR A N 1
ATOM 2156 C CA . TYR A 1 286 ? -4.345 7.956 -12.386 1.00 94.19 286 TYR A CA 1
ATOM 2157 C C . TYR A 1 286 ? -2.952 7.543 -12.864 1.00 94.19 286 TYR A C 1
ATOM 2159 O O . TYR A 1 286 ? -2.765 7.336 -14.063 1.00 94.19 286 TYR A O 1
ATOM 2167 N N . GLY A 1 287 ? -1.996 7.376 -11.946 1.00 90.00 287 GLY A N 1
ATOM 2168 C CA . GLY A 1 287 ? -0.654 6.905 -12.277 1.00 90.00 287 GLY A CA 1
ATOM 2169 C C . GLY A 1 287 ? -0.665 5.523 -12.935 1.00 90.00 287 GLY A C 1
ATOM 2170 O O . GLY A 1 287 ? -0.115 5.340 -14.012 1.00 90.00 287 GLY A O 1
ATOM 2171 N N . GLU A 1 288 ? -1.393 4.566 -12.368 1.00 87.75 288 GLU A N 1
ATOM 2172 C CA . GLU A 1 288 ? -1.537 3.214 -12.928 1.00 87.75 288 GLU A CA 1
ATOM 2173 C C . GLU A 1 288 ? -2.147 3.156 -14.339 1.00 87.75 288 GLU A C 1
ATOM 2175 O O . GLU A 1 288 ? -1.975 2.160 -15.044 1.00 87.75 288 GLU A O 1
ATOM 2180 N N . LEU A 1 289 ? -2.884 4.197 -14.736 1.00 87.19 289 LEU A N 1
ATOM 2181 C CA . LEU A 1 289 ? -3.464 4.364 -16.071 1.00 87.19 289 LEU A CA 1
ATOM 2182 C C . LEU A 1 289 ? -2.599 5.248 -16.985 1.00 87.19 289 LEU A C 1
ATOM 2184 O O . LEU A 1 289 ? -3.003 5.572 -18.102 1.00 87.19 289 LEU A O 1
ATOM 2188 N N . GLY A 1 290 ? -1.417 5.671 -16.535 1.00 83.81 290 GLY A N 1
ATOM 2189 C CA . GLY A 1 290 ? -0.525 6.549 -17.287 1.00 83.81 290 GLY A CA 1
ATOM 2190 C C . GLY A 1 290 ? -1.013 7.997 -17.407 1.00 83.81 290 GLY A C 1
ATOM 2191 O O . GLY A 1 290 ? -0.504 8.757 -18.233 1.00 83.81 290 GLY A O 1
ATOM 2192 N N . ARG A 1 291 ? -2.002 8.399 -16.601 1.00 87.56 291 ARG A N 1
ATOM 2193 C CA . ARG A 1 291 ? -2.613 9.740 -16.573 1.00 87.56 291 ARG A CA 1
ATOM 2194 C C . ARG A 1 291 ? -1.847 10.658 -15.616 1.00 87.56 291 ARG A C 1
ATOM 2196 O O . ARG A 1 291 ? -2.378 11.164 -14.630 1.00 87.56 291 ARG A O 1
ATOM 2203 N N . TRP A 1 292 ? -0.549 10.833 -15.875 1.00 84.12 292 TRP A N 1
ATOM 2204 C CA . TRP A 1 292 ? 0.397 11.451 -14.932 1.00 84.12 292 TRP A CA 1
ATOM 2205 C C . TRP A 1 292 ? 0.083 12.909 -14.593 1.00 84.12 292 TRP A C 1
ATOM 2207 O O . TRP A 1 292 ? 0.375 13.352 -13.488 1.00 84.12 292 TRP A O 1
ATOM 2217 N N . GLN A 1 293 ? -0.512 13.665 -15.521 1.00 85.94 293 GLN A N 1
ATOM 2218 C CA . GLN A 1 293 ? -0.889 15.058 -15.265 1.00 85.94 293 GLN A CA 1
ATOM 2219 C C . GLN A 1 293 ? -2.023 15.135 -14.242 1.00 85.94 293 GLN A C 1
ATOM 2221 O O . GLN A 1 293 ? -1.932 15.900 -13.283 1.00 85.94 293 GLN A O 1
ATOM 2226 N N . GLU A 1 294 ? -3.056 14.305 -14.397 1.00 93.56 294 GLU A N 1
ATOM 2227 C CA . GLU A 1 294 ? -4.130 14.193 -13.412 1.00 93.56 294 GLU A CA 1
ATOM 2228 C C . GLU A 1 294 ? -3.627 13.608 -12.092 1.00 93.56 294 GLU A C 1
ATOM 2230 O O . GLU A 1 294 ? -4.001 14.097 -11.023 1.00 93.56 294 GLU A O 1
ATOM 2235 N N . ALA A 1 295 ? -2.731 12.617 -12.150 1.00 95.06 295 ALA A N 1
ATOM 2236 C CA . ALA A 1 295 ? -2.091 12.055 -10.968 1.00 95.06 295 ALA A CA 1
ATOM 2237 C C . ALA A 1 295 ? -1.357 13.138 -10.167 1.00 95.06 295 ALA A C 1
ATOM 2239 O O . ALA A 1 295 ? -1.585 13.249 -8.961 1.00 95.06 295 ALA A O 1
ATOM 2240 N N . LEU A 1 296 ? -0.532 13.951 -10.838 1.00 95.06 296 LEU A N 1
ATOM 2241 C CA . LEU A 1 296 ? 0.238 15.045 -10.246 1.00 95.06 296 LEU A CA 1
ATOM 2242 C C . LEU A 1 296 ? -0.659 16.129 -9.651 1.00 95.06 296 LEU A C 1
ATOM 2244 O O . LEU A 1 296 ? -0.508 16.448 -8.477 1.00 95.06 296 LEU A O 1
ATOM 2248 N N . ALA A 1 297 ? -1.636 16.627 -10.410 1.00 96.50 297 ALA A N 1
ATOM 2249 C CA . ALA A 1 297 ? -2.559 17.647 -9.912 1.00 96.50 297 ALA A CA 1
ATOM 2250 C C . ALA A 1 297 ? -3.299 17.178 -8.645 1.00 96.50 297 ALA A C 1
ATOM 2252 O O . ALA A 1 297 ? -3.462 17.933 -7.688 1.00 96.50 297 ALA A O 1
ATOM 2253 N N . THR A 1 298 ? -3.700 15.905 -8.616 1.00 98.38 298 THR A N 1
ATOM 2254 C CA . THR A 1 298 ? -4.417 15.313 -7.481 1.00 98.38 298 THR A CA 1
ATOM 2255 C C . THR A 1 298 ? -3.527 15.178 -6.239 1.00 98.38 298 THR A C 1
ATOM 2257 O O . THR A 1 298 ? -3.970 15.481 -5.130 1.00 98.38 298 THR A O 1
ATOM 2260 N N . ILE A 1 299 ? -2.273 14.731 -6.391 1.00 98.19 299 ILE A N 1
ATOM 2261 C CA . ILE A 1 299 ? -1.357 14.580 -5.247 1.00 98.19 299 ILE A CA 1
ATOM 2262 C C . ILE A 1 299 ? -0.830 15.927 -4.744 1.00 98.19 299 ILE A C 1
ATOM 2264 O O . ILE A 1 299 ? -0.647 16.095 -3.541 1.00 98.19 299 ILE A O 1
ATOM 2268 N N . GLU A 1 300 ? -0.635 16.905 -5.631 1.00 98.38 300 GLU A N 1
ATOM 2269 C CA . GLU A 1 300 ? -0.275 18.276 -5.255 1.00 98.38 300 GLU A CA 1
ATOM 2270 C C . GLU A 1 300 ? -1.373 18.902 -4.381 1.00 98.38 300 GLU A C 1
ATOM 2272 O O . GLU A 1 300 ? -1.067 19.486 -3.340 1.00 98.38 300 GLU A O 1
ATOM 2277 N N . GLU A 1 301 ? -2.650 18.690 -4.724 1.00 98.56 301 GLU A N 1
ATOM 2278 C CA . GLU A 1 301 ? -3.779 19.107 -3.885 1.00 98.56 301 GLU A CA 1
ATOM 2279 C C . GLU A 1 301 ? -3.773 18.411 -2.513 1.00 98.56 301 GLU A C 1
ATOM 2281 O O . GLU A 1 301 ? -3.942 19.066 -1.482 1.00 98.56 301 GLU A O 1
ATOM 2286 N N . ALA A 1 302 ? -3.547 17.093 -2.471 1.00 98.62 302 ALA A N 1
ATOM 2287 C CA . ALA A 1 302 ? -3.474 16.352 -1.212 1.00 98.62 302 ALA A CA 1
ATOM 2288 C C . ALA A 1 302 ? -2.348 16.882 -0.305 1.00 98.62 302 ALA A C 1
ATOM 2290 O O . ALA A 1 302 ? -2.564 17.106 0.890 1.00 98.62 302 ALA A O 1
ATOM 2291 N N . VAL A 1 303 ? -1.165 17.139 -0.873 1.00 98.75 303 VAL A N 1
ATOM 2292 C CA . VAL A 1 303 ? -0.025 17.736 -0.163 1.00 98.75 303 VAL A CA 1
ATOM 2293 C C . VAL A 1 303 ? -0.357 19.146 0.318 1.00 98.75 303 VAL A C 1
ATOM 2295 O O . VAL A 1 303 ? -0.015 19.484 1.450 1.00 98.75 303 VAL A O 1
ATOM 2298 N N . GLU A 1 304 ? -1.049 19.966 -0.474 1.00 98.56 304 GLU A N 1
ATOM 2299 C CA . GLU A 1 304 ? -1.459 21.309 -0.052 1.00 98.56 304 GLU A CA 1
ATOM 2300 C C . GLU A 1 304 ? -2.406 21.263 1.156 1.00 98.56 304 GLU A C 1
ATOM 2302 O O . GLU A 1 304 ? -2.190 21.982 2.138 1.00 98.56 304 GLU A O 1
ATOM 2307 N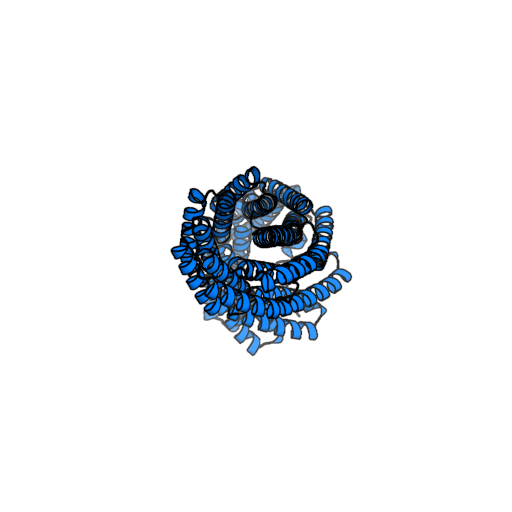 N . ILE A 1 305 ? -3.408 20.377 1.133 1.00 98.50 305 ILE A N 1
ATOM 2308 C CA . ILE A 1 305 ? -4.309 20.163 2.273 1.00 98.50 305 ILE A CA 1
ATOM 2309 C C . ILE A 1 305 ? -3.504 19.722 3.503 1.00 98.50 305 ILE A C 1
ATOM 2311 O O . ILE A 1 305 ? -3.649 20.308 4.577 1.00 98.50 305 ILE A O 1
ATOM 2315 N N . ARG A 1 306 ? -2.604 18.739 3.355 1.00 98.06 306 ARG A N 1
ATOM 2316 C CA . ARG A 1 306 ? -1.770 18.244 4.462 1.00 98.06 306 ARG A CA 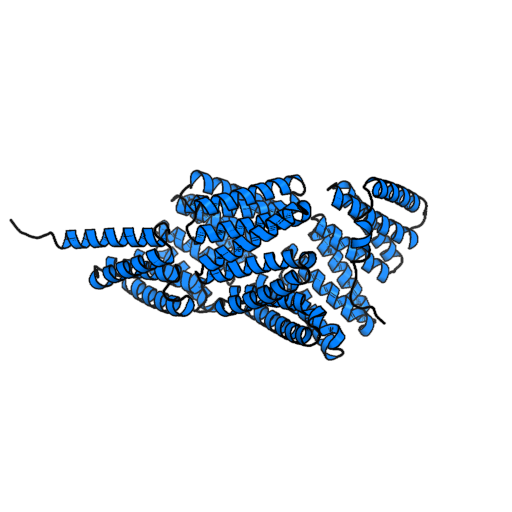1
ATOM 2317 C C . ARG A 1 306 ? -0.806 19.297 5.002 1.00 98.06 306 ARG A C 1
ATOM 2319 O O . ARG A 1 306 ? -0.605 19.340 6.211 1.00 98.06 306 ARG A O 1
ATOM 2326 N N . ARG A 1 307 ? -0.263 20.185 4.161 1.00 98.38 307 ARG A N 1
ATOM 2327 C CA . ARG A 1 307 ? 0.564 21.321 4.606 1.00 98.38 307 ARG A CA 1
ATOM 2328 C C . ARG A 1 307 ? -0.232 22.296 5.465 1.00 98.38 307 ARG A C 1
ATOM 2330 O O . ARG A 1 307 ? 0.284 22.743 6.483 1.00 98.38 307 ARG A O 1
ATOM 2337 N N . ARG A 1 308 ? -1.472 22.620 5.079 1.00 98.00 308 ARG A N 1
ATOM 2338 C CA . ARG A 1 308 ? -2.343 23.503 5.875 1.00 98.00 308 ARG A CA 1
ATOM 2339 C C . ARG A 1 308 ? -2.679 22.872 7.225 1.00 98.00 308 ARG A C 1
ATOM 2341 O O . ARG A 1 308 ? -2.468 23.510 8.248 1.00 98.00 308 ARG A O 1
ATOM 2348 N N . LEU A 1 309 ? -3.084 21.602 7.229 1.00 95.62 309 LEU A N 1
ATOM 2349 C CA . LEU A 1 309 ? -3.369 20.856 8.459 1.00 95.62 309 LEU A CA 1
ATOM 2350 C C . LEU A 1 309 ? -2.137 20.766 9.377 1.00 95.62 309 LEU A C 1
ATOM 2352 O O . LEU A 1 309 ? -2.235 21.046 10.565 1.00 95.62 309 LEU A O 1
ATOM 2356 N N . ALA A 1 310 ? -0.958 20.461 8.828 1.00 95.88 310 ALA A N 1
ATOM 2357 C CA . ALA A 1 310 ? 0.291 20.406 9.592 1.00 95.88 310 ALA A CA 1
ATOM 2358 C C . ALA A 1 310 ? 0.784 21.780 10.075 1.00 95.88 310 ALA A C 1
ATOM 2360 O O . ALA A 1 310 ? 1.588 21.839 11.000 1.00 95.88 310 ALA A O 1
ATOM 2361 N N . ALA A 1 311 ? 0.337 22.885 9.471 1.00 96.75 311 ALA A N 1
ATOM 2362 C CA . ALA A 1 311 ? 0.612 24.225 9.985 1.00 96.75 311 ALA A CA 1
ATOM 2363 C C . ALA A 1 311 ? -0.255 24.566 11.212 1.00 96.75 311 ALA A C 1
ATOM 2365 O O . ALA A 1 311 ? 0.179 25.350 12.055 1.00 96.75 311 ALA A O 1
ATOM 2366 N N . GLU A 1 312 ? -1.453 23.982 11.310 1.00 94.31 312 GLU A N 1
ATOM 2367 C CA . GLU A 1 312 ? -2.382 24.159 12.434 1.00 94.31 312 GLU A CA 1
ATOM 2368 C C . GLU A 1 312 ? -2.074 23.201 13.594 1.00 94.31 312 GLU A C 1
ATOM 2370 O O . GLU A 1 312 ? -1.980 23.640 14.739 1.00 94.31 312 GLU A O 1
ATOM 2375 N N . ASP A 1 313 ? -1.864 21.917 13.294 1.00 88.94 313 ASP A N 1
ATOM 2376 C CA . ASP A 1 313 ? -1.501 20.873 14.258 1.00 88.94 313 ASP A CA 1
ATOM 2377 C C . ASP A 1 313 ? -0.357 19.996 13.702 1.00 88.94 313 ASP A C 1
ATOM 2379 O O . ASP A 1 313 ? -0.586 18.952 13.075 1.00 88.94 313 ASP A O 1
ATOM 2383 N N . PRO A 1 314 ? 0.906 20.431 13.889 1.00 90.19 314 PRO A N 1
ATOM 2384 C CA . PRO A 1 314 ? 2.067 19.711 13.378 1.00 90.19 314 PRO A CA 1
ATOM 2385 C C . PRO A 1 314 ? 2.185 18.282 13.917 1.00 90.19 314 PRO A C 1
ATOM 2387 O O . PRO A 1 314 ? 2.572 17.382 13.171 1.00 90.19 314 PRO A O 1
ATOM 2390 N N . ASP A 1 315 ? 1.858 18.062 15.192 1.00 82.62 315 ASP A N 1
ATOM 2391 C CA . ASP A 1 315 ? 2.041 16.762 15.842 1.00 82.62 315 ASP A CA 1
ATOM 2392 C C . ASP A 1 315 ? 1.065 15.719 15.281 1.00 82.62 315 ASP A C 1
ATOM 2394 O O . ASP A 1 315 ? 1.439 14.556 15.116 1.00 82.62 315 ASP A O 1
ATOM 2398 N N . ALA A 1 316 ? -0.155 16.136 14.925 1.00 85.25 316 ALA A N 1
ATOM 2399 C CA . ALA A 1 316 ? -1.143 15.258 14.308 1.00 85.25 316 ALA A CA 1
ATOM 2400 C C . ALA A 1 316 ? -0.870 14.980 12.820 1.00 85.25 316 ALA A C 1
ATOM 2402 O O . ALA A 1 316 ? -1.093 13.861 12.360 1.00 85.25 316 ALA A O 1
ATOM 2403 N N . PHE A 1 317 ? -0.403 15.974 12.052 1.00 93.81 317 PHE A N 1
ATOM 2404 C CA . PHE A 1 317 ? -0.462 15.905 10.583 1.00 93.81 317 PHE A CA 1
ATOM 2405 C C . PHE A 1 317 ? 0.882 15.878 9.847 1.00 93.81 317 PHE A C 1
ATOM 2407 O O . PHE A 1 317 ? 0.890 15.593 8.646 1.00 93.81 317 PHE A O 1
ATOM 2414 N N . ILE A 1 318 ? 2.022 16.101 10.515 1.00 95.69 318 ILE A N 1
ATOM 2415 C CA . ILE A 1 318 ? 3.342 15.897 9.886 1.00 95.69 318 ILE A CA 1
ATOM 2416 C C . ILE A 1 318 ? 3.521 14.467 9.334 1.00 95.69 318 ILE A C 1
ATOM 2418 O O . ILE A 1 318 ? 4.018 14.356 8.210 1.00 95.69 318 ILE A O 1
ATOM 2422 N N . PRO A 1 319 ? 3.127 13.379 10.035 1.00 94.62 319 PRO A N 1
ATOM 2423 C CA . PRO A 1 319 ? 3.278 12.021 9.500 1.00 94.62 319 PRO A CA 1
ATOM 2424 C C . PRO A 1 319 ? 2.566 11.825 8.156 1.00 94.62 319 PRO A C 1
ATOM 2426 O O . PRO A 1 319 ? 3.152 11.322 7.197 1.00 94.62 319 PRO A O 1
ATOM 2429 N N . ASP A 1 320 ? 1.327 12.302 8.054 1.00 95.44 320 ASP A N 1
ATOM 2430 C CA . ASP A 1 320 ? 0.531 12.180 6.835 1.00 95.44 320 ASP A CA 1
ATOM 2431 C C . ASP A 1 320 ? 1.016 13.102 5.704 1.00 95.44 320 ASP A C 1
ATOM 2433 O O . ASP A 1 320 ? 0.892 12.766 4.519 1.00 95.44 320 ASP A O 1
ATOM 2437 N N . LEU A 1 321 ? 1.571 14.270 6.047 1.00 98.31 321 LEU A N 1
ATOM 2438 C CA . LEU A 1 321 ? 2.237 15.145 5.085 1.00 98.31 321 LEU A CA 1
ATOM 2439 C C . LEU A 1 321 ? 3.474 14.457 4.496 1.00 98.31 321 LEU A C 1
ATOM 2441 O O . LEU A 1 321 ? 3.631 14.447 3.277 1.00 98.31 321 LEU A O 1
ATOM 2445 N N . ALA A 1 322 ? 4.312 13.845 5.334 1.00 97.94 322 ALA A N 1
ATOM 2446 C CA . ALA A 1 322 ? 5.505 13.128 4.891 1.00 97.94 322 ALA A CA 1
ATOM 2447 C C . ALA A 1 322 ? 5.154 11.953 3.961 1.00 97.94 322 ALA A C 1
ATOM 2449 O O . ALA A 1 322 ? 5.759 11.800 2.898 1.00 97.94 322 ALA A O 1
ATOM 2450 N N . MET A 1 323 ? 4.112 11.184 4.293 1.00 97.00 323 MET A N 1
ATOM 2451 C CA . MET A 1 323 ? 3.585 10.129 3.421 1.00 97.00 323 MET A CA 1
ATOM 2452 C C . MET A 1 323 ? 3.103 10.685 2.070 1.00 97.00 323 MET A C 1
ATOM 2454 O O . MET A 1 323 ? 3.423 10.137 1.015 1.00 97.00 323 MET A O 1
ATOM 2458 N N . SER A 1 324 ? 2.360 11.795 2.080 1.00 98.12 324 SER A N 1
ATOM 2459 C CA . SER A 1 324 ? 1.852 12.415 0.847 1.00 98.12 324 SER A CA 1
ATOM 2460 C C . SER A 1 324 ? 2.986 12.988 -0.016 1.00 98.12 324 SER A C 1
ATOM 2462 O O . SER A 1 324 ? 2.919 12.916 -1.240 1.00 98.12 324 SER A O 1
ATOM 2464 N N . LEU A 1 325 ? 4.064 13.489 0.599 1.00 98.50 325 LEU A N 1
ATOM 2465 C CA . LEU A 1 325 ? 5.274 13.949 -0.093 1.00 98.50 325 LEU A CA 1
ATOM 2466 C C . LEU A 1 325 ? 6.065 12.802 -0.737 1.00 98.50 325 LEU A C 1
ATOM 2468 O O . LEU A 1 325 ? 6.512 12.952 -1.871 1.00 98.50 325 LEU A O 1
ATOM 2472 N N . ASN A 1 326 ? 6.189 11.648 -0.072 1.00 96.75 326 ASN A N 1
ATOM 2473 C CA . ASN A 1 326 ? 6.747 10.437 -0.689 1.00 96.75 326 ASN A CA 1
ATOM 2474 C C . ASN A 1 326 ? 5.940 10.043 -1.940 1.00 96.75 326 ASN A C 1
ATOM 2476 O O . ASN A 1 326 ? 6.507 9.800 -3.005 1.00 96.75 326 ASN A O 1
ATOM 2480 N N . ASN A 1 327 ? 4.607 10.041 -1.834 1.00 95.94 327 ASN A N 1
ATOM 2481 C CA . ASN A 1 327 ? 3.726 9.729 -2.960 1.00 95.94 327 ASN A CA 1
ATOM 2482 C C . ASN A 1 327 ? 3.853 10.758 -4.093 1.00 95.94 327 ASN A C 1
ATOM 2484 O O . ASN A 1 327 ? 3.935 10.365 -5.255 1.00 95.94 327 ASN A O 1
ATOM 2488 N N . LEU A 1 328 ? 3.936 12.055 -3.774 1.00 97.94 328 LEU A N 1
ATOM 2489 C CA . LEU A 1 328 ? 4.223 13.114 -4.749 1.00 97.94 328 LEU A CA 1
ATOM 2490 C C . LEU A 1 328 ? 5.560 12.863 -5.448 1.00 97.94 328 LEU A C 1
ATOM 2492 O O . LEU A 1 328 ? 5.641 12.948 -6.671 1.00 97.94 328 LEU A O 1
ATOM 2496 N N . GLY A 1 329 ? 6.592 12.512 -4.682 1.00 96.88 329 GLY A N 1
ATOM 2497 C CA . GLY A 1 329 ? 7.905 12.160 -5.198 1.00 96.88 329 GLY A CA 1
ATOM 2498 C C . GLY A 1 329 ? 7.852 11.017 -6.211 1.00 96.88 329 GLY A C 1
ATOM 2499 O O . GLY A 1 329 ? 8.427 11.131 -7.292 1.00 96.88 329 GLY A O 1
ATOM 2500 N N . ASN A 1 330 ? 7.094 9.961 -5.911 1.00 92.94 330 ASN A N 1
ATOM 2501 C CA . ASN A 1 330 ? 6.892 8.834 -6.822 1.00 92.94 330 ASN A CA 1
ATOM 2502 C C . ASN A 1 330 ? 6.166 9.259 -8.111 1.00 92.94 330 ASN A C 1
ATOM 2504 O O . ASN A 1 330 ? 6.651 8.971 -9.204 1.00 92.94 330 ASN A O 1
ATOM 2508 N N . ARG A 1 331 ? 5.069 10.026 -8.010 1.00 94.25 331 ARG A N 1
ATOM 2509 C CA . ARG A 1 331 ? 4.340 10.545 -9.187 1.00 94.25 331 ARG A CA 1
ATOM 2510 C C . ARG A 1 331 ? 5.205 11.467 -10.053 1.00 94.25 331 ARG A C 1
ATOM 2512 O O . ARG A 1 331 ? 5.133 11.423 -11.279 1.00 94.25 331 ARG A O 1
ATOM 2519 N N . LEU A 1 332 ? 6.041 12.302 -9.432 1.00 94.25 332 LEU A N 1
ATOM 2520 C CA . LEU A 1 332 ? 6.989 13.165 -10.140 1.00 94.25 332 LEU A CA 1
ATOM 2521 C C . LEU A 1 332 ? 8.061 12.344 -10.860 1.00 94.25 332 LEU A C 1
ATOM 2523 O O . LEU A 1 332 ? 8.417 12.681 -11.989 1.00 94.25 332 LEU A O 1
ATOM 2527 N N . ALA A 1 333 ? 8.554 11.267 -10.243 1.00 90.31 333 ALA A N 1
ATOM 2528 C CA . ALA A 1 333 ? 9.531 10.379 -10.862 1.00 90.31 333 ALA A CA 1
ATOM 2529 C C . ALA A 1 333 ? 8.947 9.640 -12.076 1.00 90.31 333 ALA A C 1
ATOM 2531 O O . ALA A 1 333 ? 9.573 9.633 -13.135 1.00 90.31 333 ALA A O 1
ATOM 2532 N N . GLU A 1 334 ? 7.726 9.112 -11.959 1.00 86.50 334 GLU A N 1
ATOM 2533 C CA . GLU A 1 334 ? 6.985 8.483 -13.064 1.00 86.50 334 GLU A CA 1
ATOM 2534 C C . GLU A 1 334 ? 6.721 9.461 -14.219 1.00 86.50 334 GLU A C 1
ATOM 2536 O O . GLU A 1 334 ? 6.811 9.092 -15.385 1.00 86.50 334 GLU A O 1
ATOM 2541 N N . ALA A 1 335 ? 6.475 10.737 -13.913 1.00 85.75 335 ALA A N 1
ATOM 2542 C CA . ALA A 1 335 ? 6.345 11.794 -14.915 1.00 85.75 335 ALA A CA 1
ATOM 2543 C C . ALA A 1 335 ? 7.695 12.277 -15.495 1.00 85.75 335 ALA A C 1
ATOM 2545 O O . ALA A 1 335 ? 7.719 13.193 -16.320 1.00 85.75 335 ALA A O 1
ATOM 2546 N N . GLY A 1 336 ? 8.832 11.725 -15.054 1.00 85.88 336 GLY A N 1
ATOM 2547 C CA . GLY A 1 336 ? 10.175 12.134 -15.479 1.00 85.88 336 GLY A CA 1
ATOM 2548 C C . GLY A 1 336 ? 10.674 13.461 -14.884 1.00 85.88 336 GLY A C 1
ATOM 2549 O O . GLY A 1 336 ? 11.717 13.968 -15.299 1.00 85.88 336 GLY A O 1
ATOM 2550 N N . ARG A 1 337 ? 9.979 14.036 -13.893 1.00 90.94 337 ARG A N 1
ATOM 2551 C CA . ARG A 1 337 ? 10.344 15.286 -13.192 1.00 90.94 337 ARG A CA 1
ATOM 2552 C C . ARG A 1 337 ? 11.294 15.008 -12.018 1.00 90.94 337 ARG A C 1
ATOM 2554 O O . ARG A 1 337 ? 11.036 15.387 -10.876 1.00 90.94 337 ARG A O 1
ATOM 2561 N N . LEU A 1 338 ? 12.415 14.338 -12.302 1.00 91.69 338 LEU A N 1
ATOM 2562 C CA . LEU A 1 338 ? 13.343 13.812 -11.286 1.00 91.69 338 LEU A CA 1
ATOM 2563 C C . LEU A 1 338 ? 13.875 14.855 -10.273 1.00 91.69 338 LEU A C 1
ATOM 2565 O O . LEU A 1 338 ? 13.924 14.531 -9.087 1.00 91.69 338 LEU A O 1
ATOM 2569 N N . PRO A 1 339 ? 14.222 16.107 -10.651 1.00 94.06 339 PRO A N 1
ATOM 2570 C CA . PRO A 1 339 ? 14.672 17.108 -9.675 1.00 94.06 339 PRO A CA 1
ATOM 2571 C C . PRO A 1 339 ? 13.601 17.490 -8.645 1.00 94.06 339 PRO A C 1
ATOM 2573 O O . PRO A 1 339 ? 13.901 17.755 -7.483 1.00 94.06 339 PRO A O 1
ATOM 2576 N N . GLU A 1 340 ? 12.340 17.505 -9.062 1.00 95.75 340 GLU A N 1
ATOM 2577 C CA . GLU A 1 340 ? 11.211 17.842 -8.197 1.00 95.75 340 GLU A CA 1
ATOM 2578 C C . GLU A 1 340 ? 10.844 16.643 -7.320 1.00 95.75 340 GLU A C 1
ATOM 2580 O O . GLU A 1 340 ? 10.609 16.802 -6.122 1.00 95.75 340 GLU A O 1
ATOM 2585 N N . ALA A 1 341 ? 10.902 15.432 -7.892 1.00 96.62 341 ALA A N 1
ATOM 2586 C CA . ALA A 1 341 ? 10.775 14.182 -7.149 1.00 96.62 341 ALA A CA 1
ATOM 2587 C C . ALA A 1 341 ? 11.807 14.089 -6.016 1.00 96.62 341 ALA A C 1
ATOM 2589 O O . ALA A 1 341 ? 11.480 13.684 -4.899 1.00 96.62 341 ALA A O 1
ATOM 2590 N N . MET A 1 342 ? 13.047 14.501 -6.296 1.00 97.31 342 MET A N 1
ATOM 2591 C CA . MET A 1 342 ? 14.132 14.564 -5.320 1.00 97.31 342 MET A CA 1
ATOM 2592 C C . MET A 1 342 ? 13.784 15.522 -4.179 1.00 97.31 342 MET A C 1
ATOM 2594 O O . MET A 1 342 ? 13.869 15.144 -3.014 1.00 97.31 342 MET A O 1
ATOM 2598 N N . SER A 1 343 ? 13.331 16.738 -4.501 1.00 97.88 343 SER A N 1
ATOM 2599 C CA . SER A 1 343 ? 12.946 17.731 -3.491 1.00 97.88 343 SER A CA 1
ATOM 2600 C C . SER A 1 343 ? 11.845 17.218 -2.558 1.00 97.88 343 SER A C 1
ATOM 2602 O O . SER A 1 343 ? 11.964 17.365 -1.344 1.00 97.88 343 SER A O 1
ATOM 2604 N N . ALA A 1 344 ? 10.796 16.598 -3.108 1.00 98.25 344 ALA A N 1
ATOM 2605 C CA . ALA A 1 344 ? 9.683 16.076 -2.316 1.00 98.25 344 ALA A CA 1
ATOM 2606 C C . ALA A 1 344 ? 10.116 14.927 -1.385 1.00 98.25 344 ALA A C 1
ATOM 2608 O O . ALA A 1 344 ? 9.760 14.921 -0.206 1.00 98.25 344 ALA A O 1
ATOM 2609 N N . ASN A 1 345 ? 10.931 13.987 -1.880 1.00 97.88 345 ASN A N 1
ATOM 2610 C CA . ASN A 1 345 ? 11.428 12.870 -1.070 1.00 97.88 345 ASN A CA 1
ATOM 2611 C C . ASN A 1 345 ? 12.420 13.320 0.014 1.00 97.88 345 ASN A C 1
ATOM 2613 O O . ASN A 1 345 ? 12.380 12.799 1.125 1.00 97.88 345 ASN A O 1
ATOM 2617 N N . VAL A 1 346 ? 13.289 14.301 -0.265 1.00 98.50 346 VAL A N 1
ATOM 2618 C CA . VAL A 1 346 ? 14.184 14.872 0.759 1.00 98.50 346 VAL A CA 1
ATOM 2619 C C . VAL A 1 346 ? 13.373 15.503 1.892 1.00 98.50 346 VAL A C 1
ATOM 2621 O O . VAL A 1 346 ? 13.654 15.231 3.059 1.00 98.50 346 VAL A O 1
ATOM 2624 N N . GLU A 1 347 ? 12.337 16.279 1.562 1.00 98.44 347 GLU A N 1
ATOM 2625 C CA . GLU A 1 347 ? 11.445 16.887 2.556 1.00 98.44 347 GLU A CA 1
ATOM 2626 C C . GLU A 1 347 ? 10.722 15.816 3.399 1.00 98.44 347 GLU A C 1
ATOM 2628 O O . GLU A 1 347 ? 10.683 15.910 4.628 1.00 98.44 347 GLU A O 1
ATOM 2633 N N . ALA A 1 348 ? 10.219 14.746 2.771 1.00 98.31 348 ALA A N 1
ATOM 2634 C CA . ALA A 1 348 ? 9.607 13.621 3.481 1.00 98.31 348 ALA A CA 1
ATOM 2635 C C . ALA A 1 348 ? 10.587 12.926 4.447 1.00 98.31 348 ALA A C 1
ATOM 2637 O O . ALA A 1 348 ? 10.254 12.700 5.616 1.00 98.31 348 ALA A O 1
ATOM 2638 N N . VAL A 1 349 ? 11.818 12.647 3.999 1.00 98.31 349 VAL A N 1
ATOM 2639 C CA . VAL A 1 349 ? 12.877 12.047 4.829 1.00 98.31 349 VAL A CA 1
ATOM 2640 C C . VAL A 1 349 ? 13.215 12.943 6.022 1.00 98.31 349 VAL A C 1
ATOM 2642 O O . VAL A 1 349 ? 13.450 12.439 7.122 1.00 98.31 349 VAL A O 1
ATOM 2645 N N . GLU A 1 350 ? 13.239 14.265 5.848 1.00 98.00 350 GLU A N 1
ATOM 2646 C CA . GLU A 1 350 ? 13.476 15.214 6.941 1.00 98.00 350 GLU A CA 1
ATOM 2647 C C . GLU A 1 350 ? 12.352 15.201 7.982 1.00 98.00 350 GLU A C 1
ATOM 2649 O O . GLU A 1 350 ? 12.639 15.175 9.186 1.00 98.00 350 GLU A O 1
ATOM 2654 N N . PHE A 1 351 ? 11.089 15.143 7.549 1.00 97.75 351 PHE A N 1
ATOM 2655 C CA . PHE A 1 351 ? 9.954 14.997 8.461 1.00 97.75 351 PHE A CA 1
ATOM 2656 C C . PHE A 1 351 ? 10.024 13.692 9.252 1.00 97.75 351 PHE A C 1
ATOM 2658 O O . PHE A 1 351 ? 9.967 13.727 10.485 1.00 97.75 351 PHE A O 1
ATOM 2665 N N . TYR A 1 352 ? 10.233 12.553 8.587 1.00 96.56 352 TYR A N 1
ATOM 2666 C CA . TYR A 1 352 ? 10.365 11.274 9.284 1.00 96.56 352 TYR A CA 1
ATOM 2667 C C . TYR A 1 352 ? 11.586 11.234 10.205 1.00 96.56 352 TYR A C 1
ATOM 2669 O O . TYR A 1 352 ? 11.487 10.743 11.329 1.00 96.56 352 TYR A O 1
ATOM 2677 N N . A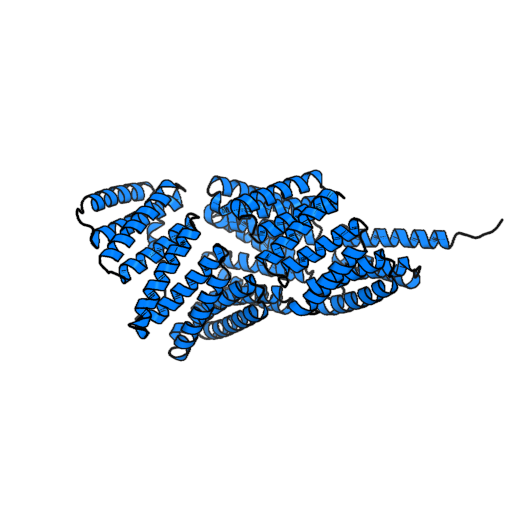RG A 1 353 ? 12.718 11.833 9.810 1.00 96.06 353 ARG A N 1
ATOM 2678 C CA . ARG A 1 353 ? 13.895 11.964 10.683 1.00 96.06 353 ARG A CA 1
ATOM 2679 C C . ARG A 1 353 ? 13.557 12.718 11.965 1.00 96.06 353 ARG A C 1
ATOM 2681 O O . ARG A 1 353 ? 13.992 12.307 13.039 1.00 96.06 353 ARG A O 1
ATOM 2688 N N . ARG A 1 354 ? 12.779 13.801 11.873 1.00 94.38 354 ARG A N 1
ATOM 2689 C CA . ARG A 1 354 ? 12.320 14.559 13.044 1.00 94.38 354 ARG A CA 1
ATOM 2690 C C . ARG A 1 354 ? 11.358 13.737 13.900 1.00 94.38 354 ARG A C 1
ATOM 2692 O O . ARG A 1 354 ? 11.552 13.688 15.111 1.00 94.38 354 ARG A O 1
ATOM 2699 N N . LEU A 1 355 ? 10.387 13.055 13.299 1.00 91.00 355 LEU A N 1
ATOM 2700 C CA . LEU A 1 355 ? 9.443 12.177 14.005 1.00 91.00 355 LEU A CA 1
ATOM 2701 C C . LEU A 1 355 ? 10.148 11.031 14.747 1.00 91.00 355 LEU A C 1
ATOM 2703 O O . LEU A 1 355 ? 9.783 10.691 15.872 1.00 91.00 355 LEU A O 1
ATOM 2707 N N . MET A 1 356 ? 11.224 10.483 14.178 1.00 91.50 356 MET A N 1
ATOM 2708 C CA . MET A 1 356 ? 12.043 9.480 14.858 1.00 91.50 356 MET A CA 1
ATOM 2709 C C . MET A 1 356 ? 12.741 10.007 16.118 1.00 91.50 356 MET A C 1
ATOM 2711 O O . MET A 1 356 ? 13.100 9.202 16.969 1.00 91.50 356 MET A O 1
ATOM 2715 N N . THR A 1 357 ? 12.946 11.321 16.278 1.00 88.69 357 THR A N 1
ATOM 2716 C CA . THR A 1 357 ? 13.550 11.857 17.516 1.00 88.69 357 THR A CA 1
ATOM 2717 C C . THR A 1 357 ? 12.607 11.774 18.713 1.00 88.69 357 THR A C 1
ATOM 2719 O O . THR A 1 357 ? 13.076 11.652 19.843 1.00 88.69 357 THR A O 1
ATOM 2722 N N . THR A 1 358 ? 11.292 11.809 18.478 1.00 81.50 358 THR A N 1
ATOM 2723 C CA . THR A 1 358 ? 10.271 11.774 19.532 1.00 81.50 358 THR A CA 1
ATOM 2724 C C . THR A 1 358 ? 9.660 10.388 19.689 1.00 81.50 358 THR A C 1
ATOM 2726 O O . THR A 1 358 ? 9.404 9.966 20.811 1.00 81.50 358 THR A O 1
ATOM 2729 N N . SER A 1 359 ? 9.436 9.663 18.589 1.00 79.06 359 SER A N 1
ATOM 2730 C CA . SER A 1 359 ? 8.807 8.335 18.594 1.00 79.06 359 SER A CA 1
ATOM 2731 C C . SER A 1 359 ? 9.490 7.358 17.620 1.00 79.06 359 SER A C 1
ATOM 2733 O O . SER A 1 359 ? 8.890 6.962 16.617 1.00 79.06 359 SER A O 1
ATOM 2735 N N . PRO A 1 360 ? 10.735 6.916 17.900 1.00 82.44 360 PRO A N 1
ATOM 2736 C CA . PRO A 1 360 ? 11.464 6.017 17.003 1.00 82.44 360 PRO A CA 1
ATOM 2737 C C . PRO A 1 360 ? 10.720 4.707 16.701 1.00 82.44 360 PRO A C 1
ATOM 2739 O O . PRO A 1 360 ? 10.750 4.232 15.573 1.00 82.44 360 PRO A O 1
ATOM 2742 N N . SER A 1 361 ? 10.035 4.114 17.684 1.00 77.44 361 SER A N 1
ATOM 2743 C CA . SER A 1 361 ? 9.302 2.851 17.497 1.00 77.44 361 SER A CA 1
ATOM 2744 C C . SER A 1 361 ? 8.089 2.976 16.573 1.00 77.44 361 SER A C 1
ATOM 2746 O O . SER A 1 361 ? 7.707 1.986 15.954 1.00 77.44 361 SER A O 1
ATOM 2748 N N . ALA A 1 362 ? 7.490 4.166 16.482 1.00 77.81 362 ALA A N 1
ATOM 2749 C CA . ALA A 1 362 ? 6.339 4.417 15.624 1.00 77.81 362 ALA A CA 1
ATOM 2750 C C . ALA A 1 362 ? 6.765 4.646 14.169 1.00 77.81 362 ALA A C 1
ATOM 2752 O O . ALA A 1 362 ? 6.160 4.072 13.273 1.00 77.81 362 ALA A O 1
ATOM 2753 N N . TYR A 1 363 ? 7.834 5.421 13.951 1.00 88.25 363 TYR A N 1
ATOM 2754 C CA . TYR A 1 363 ? 8.160 5.971 12.628 1.00 88.25 363 TYR A CA 1
ATOM 2755 C C . TYR A 1 363 ? 9.415 5.394 11.969 1.00 88.25 363 TYR A C 1
ATOM 2757 O O . TYR A 1 363 ? 9.752 5.790 10.857 1.00 88.25 363 TYR A O 1
ATOM 2765 N N . ALA A 1 364 ? 10.143 4.475 12.614 1.00 89.94 364 ALA A N 1
ATOM 2766 C CA . ALA A 1 364 ? 11.359 3.927 12.010 1.00 89.94 364 ALA A CA 1
ATOM 2767 C C . ALA A 1 364 ? 11.087 3.100 10.739 1.00 89.94 364 ALA A C 1
ATOM 2769 O O . ALA A 1 364 ? 11.922 3.101 9.838 1.00 89.94 364 ALA A O 1
ATOM 2770 N N . ALA A 1 365 ? 9.930 2.434 10.647 1.00 90.69 365 ALA A N 1
ATOM 2771 C CA . ALA A 1 365 ? 9.522 1.727 9.432 1.00 90.69 365 ALA A CA 1
ATOM 2772 C C . ALA A 1 365 ? 9.235 2.711 8.283 1.00 90.69 365 ALA A C 1
ATOM 2774 O O . ALA A 1 365 ? 9.790 2.567 7.196 1.00 90.69 365 ALA A O 1
ATOM 2775 N N . ASP A 1 366 ? 8.461 3.767 8.550 1.00 93.44 366 ASP A N 1
ATOM 2776 C CA . ASP A 1 366 ? 8.146 4.793 7.549 1.00 93.44 366 ASP A CA 1
ATOM 2777 C C . ASP A 1 366 ? 9.393 5.566 7.101 1.00 93.44 366 ASP A C 1
ATOM 2779 O O . ASP A 1 366 ? 9.556 5.884 5.923 1.00 93.44 366 ASP A O 1
ATOM 2783 N N . PHE A 1 367 ? 10.321 5.827 8.028 1.00 96.44 367 PHE A N 1
ATOM 2784 C CA . PHE A 1 367 ? 11.614 6.422 7.706 1.00 96.44 367 PHE A CA 1
ATOM 2785 C C . PHE A 1 367 ? 12.423 5.527 6.760 1.00 96.44 367 PHE A C 1
ATOM 2787 O O . PHE A 1 367 ? 12.940 6.018 5.757 1.00 96.44 367 PHE A O 1
ATOM 2794 N N . ALA A 1 368 ? 12.494 4.219 7.033 1.00 96.50 368 ALA A N 1
ATOM 2795 C CA . ALA A 1 368 ? 13.172 3.268 6.156 1.00 96.50 368 ALA A CA 1
ATOM 2796 C C . ALA A 1 368 ? 12.537 3.230 4.754 1.00 96.50 368 ALA A C 1
ATOM 2798 O O . ALA A 1 368 ? 13.262 3.243 3.755 1.00 96.50 368 ALA A O 1
ATOM 2799 N N . ALA A 1 369 ? 11.204 3.258 4.662 1.00 95.56 369 ALA A N 1
ATOM 2800 C CA . ALA A 1 369 ? 10.490 3.336 3.388 1.00 95.56 369 ALA A CA 1
ATOM 2801 C C . ALA A 1 369 ? 10.779 4.653 2.639 1.00 95.56 369 ALA A C 1
ATOM 2803 O O . ALA A 1 369 ? 11.061 4.639 1.442 1.00 95.56 369 ALA A O 1
ATOM 2804 N N . SER A 1 370 ? 10.804 5.789 3.343 1.00 97.25 370 SER A N 1
ATOM 2805 C CA . SER A 1 370 ? 11.123 7.098 2.755 1.00 97.25 370 SER A CA 1
ATOM 2806 C C . SER A 1 370 ? 12.565 7.169 2.226 1.00 97.25 370 SER A C 1
ATOM 2808 O O . SER A 1 370 ? 12.795 7.707 1.143 1.00 97.25 370 SER A O 1
ATOM 2810 N N . LEU A 1 371 ? 13.533 6.545 2.915 1.00 98.06 371 LEU A N 1
ATOM 2811 C CA . LEU A 1 371 ? 14.900 6.388 2.396 1.00 98.06 371 LEU A CA 1
ATOM 2812 C C . LEU A 1 371 ? 14.940 5.555 1.108 1.00 98.06 371 LEU A C 1
ATOM 2814 O O . LEU A 1 371 ? 15.685 5.897 0.193 1.00 98.06 371 LEU A O 1
ATOM 2818 N N . SER A 1 372 ? 14.131 4.494 1.024 1.00 97.06 372 SER A N 1
ATOM 2819 C CA . SER A 1 372 ? 14.011 3.646 -0.172 1.00 97.06 372 SER A CA 1
ATOM 2820 C C . SER A 1 372 ? 13.486 4.438 -1.376 1.00 97.06 372 SER A C 1
ATOM 2822 O O . SER A 1 372 ? 14.035 4.336 -2.474 1.00 97.06 372 SER A O 1
ATOM 2824 N N . ASN A 1 373 ? 12.480 5.294 -1.169 1.00 96.69 373 ASN A N 1
ATOM 2825 C CA . ASN A 1 373 ? 11.948 6.156 -2.230 1.00 96.69 373 ASN A CA 1
ATOM 2826 C C . ASN A 1 373 ? 12.985 7.190 -2.689 1.00 96.69 373 ASN A C 1
ATOM 2828 O O . ASN A 1 373 ? 13.210 7.354 -3.889 1.00 96.69 373 ASN A O 1
ATOM 2832 N N . LEU A 1 374 ? 13.682 7.836 -1.747 1.00 97.88 374 LEU A N 1
ATOM 2833 C CA . LEU A 1 374 ? 14.767 8.768 -2.061 1.00 97.88 374 LEU A CA 1
ATOM 2834 C C . LEU A 1 374 ? 15.900 8.082 -2.846 1.00 97.88 374 LEU A C 1
ATOM 2836 O O . LEU A 1 374 ? 16.405 8.637 -3.826 1.00 97.88 374 LEU A O 1
ATOM 2840 N N . ALA A 1 375 ? 16.271 6.864 -2.446 1.00 97.88 375 ALA A N 1
ATOM 2841 C CA . ALA A 1 375 ? 17.246 6.041 -3.153 1.00 97.88 375 ALA A CA 1
ATOM 2842 C C . ALA A 1 375 ? 16.797 5.730 -4.587 1.00 97.88 375 ALA A C 1
ATOM 2844 O O . ALA A 1 375 ? 17.603 5.829 -5.512 1.00 97.88 375 ALA A O 1
ATOM 2845 N N . GLY A 1 376 ? 15.508 5.440 -4.786 1.00 96.06 376 GLY A N 1
ATOM 2846 C CA . GLY A 1 376 ? 14.913 5.219 -6.105 1.00 96.06 376 GLY A CA 1
ATOM 2847 C C . GLY A 1 376 ? 15.019 6.432 -7.023 1.00 96.06 376 GLY A C 1
ATOM 2848 O O . GLY A 1 376 ? 15.361 6.284 -8.195 1.00 96.06 376 GLY A O 1
ATOM 2849 N N . VAL A 1 377 ? 14.828 7.647 -6.498 1.00 96.06 377 VAL A N 1
ATOM 2850 C CA . VAL A 1 377 ? 15.030 8.869 -7.295 1.00 96.06 377 VAL A CA 1
ATOM 2851 C C . VAL A 1 377 ? 16.506 9.063 -7.655 1.00 96.06 377 VAL A C 1
ATOM 2853 O O . VAL A 1 377 ? 16.810 9.395 -8.801 1.00 96.06 377 VAL A O 1
ATOM 2856 N N . HIS A 1 378 ? 17.440 8.819 -6.727 1.00 96.50 378 HIS A N 1
ATOM 2857 C CA . HIS A 1 378 ? 18.874 8.834 -7.051 1.00 96.50 378 HIS A CA 1
ATOM 2858 C C . HIS A 1 378 ? 19.219 7.812 -8.139 1.00 96.50 378 HIS A C 1
ATOM 2860 O O . HIS A 1 378 ? 19.913 8.154 -9.096 1.00 96.50 378 HIS A O 1
ATOM 2866 N N . LEU A 1 379 ? 18.680 6.595 -8.034 1.00 94.56 379 LEU A N 1
ATOM 2867 C CA . LEU A 1 379 ? 18.866 5.537 -9.020 1.00 94.56 379 LEU A CA 1
ATOM 2868 C C . LEU A 1 379 ? 18.340 5.956 -10.400 1.00 94.56 379 LEU A C 1
ATOM 2870 O O . LEU A 1 379 ? 19.052 5.813 -11.390 1.00 94.56 379 LEU A O 1
ATOM 2874 N N . ALA A 1 380 ? 17.142 6.542 -10.465 1.00 91.31 380 ALA A N 1
ATOM 2875 C CA . ALA A 1 380 ? 16.543 7.032 -11.708 1.00 91.31 380 ALA A CA 1
ATOM 2876 C C . ALA A 1 380 ? 17.347 8.172 -12.363 1.00 91.31 380 ALA A C 1
ATOM 2878 O O . ALA A 1 380 ? 17.324 8.325 -13.583 1.00 91.31 380 ALA A O 1
ATOM 2879 N N . MET A 1 381 ? 18.089 8.955 -11.575 1.00 91.31 381 MET A N 1
ATOM 2880 C CA . MET A 1 381 ? 19.032 9.963 -12.079 1.00 91.31 381 MET A CA 1
ATOM 2881 C C . MET A 1 381 ? 20.412 9.389 -12.447 1.00 91.31 381 MET A C 1
ATOM 2883 O O . MET A 1 381 ? 21.269 10.135 -12.919 1.00 91.31 381 MET A O 1
ATOM 2887 N N . GLY A 1 382 ? 20.655 8.096 -12.213 1.00 91.94 382 GLY A N 1
ATOM 2888 C CA . GLY A 1 382 ? 21.957 7.450 -12.403 1.00 91.94 382 GLY A CA 1
ATOM 2889 C C . GLY A 1 382 ? 22.979 7.730 -11.292 1.00 91.94 382 GLY A C 1
ATOM 2890 O O . GLY A 1 382 ? 24.151 7.391 -11.442 1.00 91.94 382 GLY A O 1
ATOM 2891 N N . ASP A 1 383 ? 22.564 8.328 -10.171 1.00 95.50 383 ASP A N 1
ATOM 2892 C CA . ASP A 1 383 ? 23.417 8.641 -9.016 1.00 95.50 383 ASP A CA 1
ATOM 2893 C C . ASP A 1 383 ? 23.565 7.416 -8.094 1.00 95.50 383 ASP A C 1
ATOM 2895 O O . ASP A 1 383 ? 23.067 7.371 -6.965 1.00 95.50 383 ASP A O 1
ATOM 2899 N N . LEU A 1 384 ? 24.235 6.381 -8.611 1.00 96.06 384 LEU A N 1
ATOM 2900 C CA . LEU A 1 384 ? 24.442 5.102 -7.920 1.00 96.06 384 LEU A CA 1
ATOM 2901 C C . LEU A 1 384 ? 25.216 5.258 -6.602 1.00 96.06 384 LEU A C 1
ATOM 2903 O O . LEU A 1 384 ? 24.953 4.523 -5.648 1.00 96.06 384 LEU A O 1
ATOM 2907 N N . GLU A 1 385 ? 26.132 6.230 -6.534 1.00 96.38 385 GLU A N 1
ATOM 2908 C CA . GLU A 1 385 ? 26.942 6.521 -5.344 1.00 96.38 385 GLU A CA 1
ATOM 2909 C C . GLU A 1 385 ? 26.085 6.943 -4.146 1.00 96.38 385 GLU A C 1
ATOM 2911 O O . GLU A 1 385 ? 26.436 6.637 -3.006 1.00 96.38 385 GLU A O 1
ATOM 2916 N N . ARG A 1 386 ? 24.950 7.612 -4.388 1.00 96.88 386 ARG A N 1
ATOM 2917 C CA . ARG A 1 386 ? 23.987 7.965 -3.335 1.00 96.88 386 ARG A CA 1
ATOM 2918 C C . ARG A 1 386 ? 22.864 6.949 -3.175 1.00 96.88 386 ARG A C 1
ATOM 2920 O O . ARG A 1 386 ? 22.424 6.728 -2.049 1.00 96.88 386 ARG A O 1
ATOM 2927 N N . ALA A 1 387 ? 22.412 6.321 -4.260 1.00 97.75 387 ALA A N 1
ATOM 2928 C CA . ALA A 1 387 ? 21.308 5.364 -4.212 1.00 97.75 387 ALA A CA 1
ATOM 2929 C C . ALA A 1 387 ? 21.638 4.131 -3.353 1.00 97.75 387 ALA A C 1
ATOM 2931 O O . ALA A 1 387 ? 20.858 3.758 -2.478 1.00 97.75 387 ALA A O 1
ATOM 2932 N N . ILE A 1 388 ? 22.805 3.513 -3.569 1.00 98.25 388 ILE A N 1
ATOM 2933 C CA . ILE A 1 388 ? 23.171 2.254 -2.903 1.00 98.25 388 ILE A CA 1
ATOM 2934 C C . ILE A 1 388 ? 23.245 2.409 -1.372 1.00 98.25 388 ILE A C 1
ATOM 2936 O O . ILE A 1 388 ? 22.564 1.642 -0.691 1.00 98.25 388 ILE A O 1
ATOM 2940 N N . PRO A 1 389 ? 23.965 3.397 -0.795 1.00 98.44 389 PRO A N 1
ATOM 2941 C CA . PRO A 1 389 ? 24.019 3.556 0.661 1.00 98.44 389 PRO A CA 1
ATOM 2942 C C . PRO A 1 389 ? 22.651 3.808 1.307 1.00 98.44 389 PRO A C 1
ATOM 2944 O O . PRO A 1 389 ? 22.398 3.351 2.422 1.00 98.44 389 PRO A O 1
ATOM 2947 N N . LEU A 1 390 ? 21.750 4.516 0.616 1.00 98.44 390 LEU A N 1
ATOM 2948 C CA . LEU A 1 390 ? 20.391 4.752 1.106 1.00 98.44 390 LEU A CA 1
ATOM 2949 C C . LEU A 1 390 ? 19.559 3.462 1.114 1.00 98.44 390 LEU A C 1
ATOM 2951 O O . LEU A 1 390 ? 18.854 3.206 2.091 1.00 98.44 390 LEU A O 1
ATOM 2955 N N . TYR A 1 391 ? 19.673 2.622 0.080 1.00 98.38 391 TYR A N 1
ATOM 2956 C CA . TYR A 1 391 ? 19.037 1.302 0.068 1.00 98.38 391 TYR A CA 1
ATOM 2957 C C . TYR A 1 391 ? 19.626 0.354 1.120 1.00 98.38 391 TYR A C 1
ATOM 2959 O O . TYR A 1 391 ? 18.871 -0.352 1.787 1.00 98.38 391 TYR A O 1
ATOM 2967 N N . GLU A 1 392 ? 20.947 0.359 1.323 1.00 98.38 392 GLU A N 1
ATOM 2968 C CA . GLU A 1 392 ? 21.604 -0.410 2.389 1.00 98.38 392 GLU A CA 1
ATOM 2969 C C . GLU A 1 392 ? 21.082 0.008 3.771 1.00 98.38 392 GLU A C 1
ATOM 2971 O O . GLU A 1 392 ? 20.738 -0.848 4.591 1.00 98.38 392 GLU A O 1
ATOM 2976 N N . GLN A 1 393 ? 20.954 1.318 4.014 1.00 98.00 393 GLN A N 1
ATOM 2977 C CA . GLN A 1 393 ? 20.385 1.842 5.253 1.00 98.00 393 GLN A CA 1
ATOM 2978 C C . GLN A 1 393 ? 18.908 1.455 5.412 1.00 98.00 393 GLN A C 1
ATOM 2980 O O . GLN A 1 393 ? 18.519 0.971 6.473 1.00 98.00 393 GLN A O 1
ATOM 2985 N N . SER A 1 394 ? 18.098 1.627 4.365 1.00 97.75 394 SER A N 1
ATOM 2986 C CA . SER A 1 394 ? 16.678 1.258 4.361 1.00 97.75 394 SER A CA 1
ATOM 2987 C C . SER A 1 394 ? 16.471 -0.224 4.697 1.00 97.75 394 SER A C 1
ATOM 2989 O O . SER A 1 394 ? 15.648 -0.559 5.555 1.00 97.75 394 SER A O 1
ATOM 2991 N N . LEU A 1 395 ? 17.264 -1.118 4.095 1.00 97.50 395 LEU A N 1
ATOM 2992 C CA . LEU A 1 395 ? 17.223 -2.549 4.393 1.00 97.50 395 LEU A CA 1
ATOM 2993 C C . LEU A 1 395 ? 17.646 -2.836 5.839 1.00 97.50 395 LEU A C 1
ATOM 2995 O O . LEU A 1 395 ? 16.963 -3.589 6.533 1.00 97.50 395 LEU A O 1
ATOM 2999 N N . ALA A 1 396 ? 18.738 -2.233 6.314 1.00 97.31 396 ALA A N 1
ATOM 3000 C CA . ALA A 1 396 ? 19.216 -2.433 7.681 1.00 97.31 396 ALA A CA 1
ATOM 3001 C C . ALA A 1 396 ? 18.188 -1.970 8.729 1.00 97.31 396 ALA A C 1
ATOM 3003 O O . ALA A 1 396 ? 17.933 -2.680 9.708 1.00 97.31 396 ALA A O 1
ATOM 3004 N N . ASP A 1 397 ? 17.561 -0.811 8.515 1.00 94.38 397 ASP A N 1
ATOM 3005 C CA . ASP A 1 397 ? 16.514 -0.293 9.394 1.00 94.38 397 ASP A CA 1
ATOM 3006 C C . ASP A 1 397 ? 15.250 -1.162 9.347 1.00 94.38 397 ASP A C 1
ATOM 3008 O O . ASP A 1 397 ? 14.717 -1.509 10.405 1.00 94.38 397 ASP A O 1
ATOM 3012 N N . SER A 1 398 ? 14.825 -1.611 8.163 1.00 92.38 398 SER A N 1
ATOM 3013 C CA . SER A 1 398 ? 13.678 -2.521 8.013 1.00 92.38 398 SER A CA 1
ATOM 3014 C C . SER A 1 398 ? 13.926 -3.862 8.710 1.00 92.38 398 SER A C 1
ATOM 3016 O O . SER A 1 398 ? 13.099 -4.315 9.502 1.00 92.38 398 SER A O 1
ATOM 3018 N N . MET A 1 399 ? 15.111 -4.458 8.537 1.00 93.31 399 MET A N 1
ATOM 3019 C CA . MET A 1 399 ? 15.502 -5.686 9.242 1.00 93.31 399 MET A CA 1
ATOM 3020 C C . MET A 1 399 ? 15.476 -5.520 10.764 1.00 93.31 399 MET A C 1
ATOM 3022 O O . MET A 1 399 ? 15.047 -6.429 11.473 1.00 93.31 399 MET A O 1
ATOM 3026 N N . ARG A 1 400 ? 15.932 -4.372 11.277 1.00 90.81 400 ARG A N 1
ATOM 3027 C CA . ARG A 1 400 ? 15.969 -4.085 12.716 1.00 90.81 400 ARG A CA 1
ATOM 3028 C C . ARG A 1 400 ? 14.575 -3.869 13.308 1.00 90.81 400 ARG A C 1
ATOM 3030 O O . ARG A 1 400 ? 14.342 -4.271 14.445 1.00 90.81 400 ARG A O 1
ATOM 3037 N N . VAL A 1 401 ? 13.690 -3.185 12.584 1.00 86.81 401 VAL A N 1
ATOM 3038 C CA . VAL A 1 401 ? 12.390 -2.719 13.101 1.00 86.81 401 VAL A CA 1
ATOM 3039 C C . VAL A 1 401 ? 11.271 -3.717 12.821 1.00 86.81 401 VAL A C 1
ATOM 3041 O O . VAL A 1 401 ? 10.461 -3.990 13.703 1.00 86.81 401 VAL A O 1
ATOM 3044 N N . LEU A 1 402 ? 11.227 -4.254 11.604 1.00 84.50 402 LEU A N 1
ATOM 3045 C CA . LEU A 1 402 ? 10.160 -5.128 11.116 1.00 84.50 402 LEU A CA 1
ATOM 3046 C C . LEU A 1 402 ? 10.559 -6.610 11.152 1.00 84.50 402 LEU A C 1
ATOM 3048 O O . LEU A 1 402 ? 9.698 -7.485 11.216 1.00 84.50 402 LEU A O 1
ATOM 3052 N N . GLY A 1 403 ? 11.863 -6.893 11.159 1.00 86.75 403 GLY A N 1
ATOM 3053 C CA . GLY A 1 403 ? 12.409 -8.245 11.089 1.00 86.75 403 GLY A CA 1
ATOM 3054 C C . GLY A 1 403 ? 12.680 -8.706 9.650 1.00 86.75 403 GLY A C 1
ATOM 3055 O O . GLY A 1 403 ? 12.232 -8.072 8.692 1.00 86.75 403 GLY A O 1
ATOM 3056 N N . PRO A 1 404 ? 13.427 -9.812 9.477 1.00 86.25 404 PRO A N 1
ATOM 3057 C CA . PRO A 1 404 ? 13.866 -10.298 8.164 1.00 86.25 404 PRO A CA 1
ATOM 3058 C C . PRO A 1 404 ? 12.734 -10.841 7.280 1.00 86.25 404 PRO A C 1
ATOM 3060 O O . PRO A 1 404 ? 12.893 -10.858 6.063 1.00 86.25 404 PRO A O 1
ATOM 3063 N N . ASP A 1 405 ? 11.621 -11.253 7.893 1.00 85.06 405 ASP A N 1
ATOM 3064 C CA . ASP A 1 405 ? 10.486 -11.912 7.233 1.00 85.06 405 ASP A CA 1
ATOM 3065 C C . ASP A 1 405 ? 9.350 -10.939 6.887 1.00 85.06 405 ASP A C 1
ATOM 3067 O O . ASP A 1 405 ? 8.340 -11.343 6.321 1.00 85.06 405 ASP A O 1
ATOM 3071 N N . HIS A 1 406 ? 9.463 -9.659 7.248 1.00 83.62 406 HIS A N 1
ATOM 3072 C CA . HIS A 1 406 ? 8.413 -8.696 6.933 1.00 83.62 406 HIS A CA 1
ATOM 3073 C C . HIS A 1 406 ? 8.394 -8.383 5.426 1.00 83.62 406 HIS A C 1
ATOM 3075 O O . HIS A 1 406 ? 9.471 -8.156 4.872 1.00 83.62 406 HIS A O 1
ATOM 3081 N N . PRO A 1 407 ? 7.218 -8.286 4.770 1.00 83.75 407 PRO A N 1
ATOM 3082 C CA . PRO A 1 407 ? 7.120 -7.974 3.339 1.00 83.75 407 PRO A CA 1
ATOM 3083 C C . PRO A 1 407 ? 7.947 -6.750 2.917 1.00 83.75 407 PRO A C 1
ATOM 3085 O O . PRO A 1 407 ? 8.748 -6.838 1.993 1.00 83.75 407 PRO A O 1
ATOM 3088 N N . ASP A 1 408 ? 7.864 -5.648 3.667 1.00 86.00 408 ASP A N 1
ATOM 3089 C CA . ASP A 1 408 ? 8.651 -4.437 3.381 1.00 86.00 408 ASP A CA 1
ATOM 3090 C C . ASP A 1 408 ? 10.172 -4.658 3.475 1.00 86.00 408 ASP A C 1
ATOM 3092 O O . ASP A 1 408 ? 10.936 -4.043 2.732 1.00 86.00 408 ASP A O 1
ATOM 3096 N N . THR A 1 409 ? 10.636 -5.566 4.342 1.00 91.94 409 THR A N 1
ATOM 3097 C CA . THR A 1 409 ? 12.056 -5.948 4.417 1.00 91.94 409 THR A CA 1
ATOM 3098 C C . THR A 1 409 ? 12.477 -6.746 3.182 1.00 91.94 409 THR A C 1
ATOM 3100 O O . THR A 1 409 ? 13.584 -6.554 2.673 1.00 91.94 409 THR A O 1
ATOM 3103 N N . LEU A 1 410 ? 11.602 -7.624 2.678 1.00 91.88 410 LEU A N 1
ATOM 3104 C CA . LEU A 1 410 ? 11.834 -8.363 1.434 1.00 91.88 410 LEU A CA 1
ATOM 3105 C C . LEU A 1 410 ? 11.885 -7.403 0.237 1.00 91.88 410 LEU A C 1
ATOM 3107 O O . LEU A 1 410 ? 12.807 -7.483 -0.578 1.00 91.88 410 LEU A O 1
ATOM 3111 N N . LEU A 1 411 ? 10.972 -6.428 0.187 1.00 89.81 411 LEU A N 1
ATOM 3112 C CA . LEU A 1 411 ? 10.961 -5.377 -0.829 1.00 89.81 411 LEU A CA 1
ATOM 3113 C C . LEU A 1 411 ? 12.229 -4.510 -0.772 1.00 89.81 411 LEU A C 1
ATOM 3115 O O . LEU A 1 411 ? 12.865 -4.285 -1.800 1.00 89.81 411 LEU A O 1
ATOM 3119 N N . ALA A 1 412 ? 12.654 -4.072 0.418 1.00 94.12 412 ALA A N 1
ATOM 3120 C CA . ALA A 1 412 ? 13.891 -3.304 0.585 1.00 94.12 412 ALA A CA 1
ATOM 3121 C C . ALA A 1 412 ? 15.122 -4.082 0.085 1.00 94.12 412 ALA A C 1
ATOM 3123 O O . ALA A 1 412 ? 16.003 -3.511 -0.563 1.00 94.12 412 ALA A O 1
ATOM 3124 N N . ARG A 1 413 ? 15.165 -5.402 0.321 1.00 96.06 413 ARG A N 1
ATOM 3125 C CA . ARG A 1 413 ? 16.229 -6.278 -0.190 1.00 96.06 413 ARG A CA 1
ATOM 3126 C C . ARG A 1 413 ? 16.196 -6.383 -1.710 1.00 96.06 413 ARG A C 1
ATOM 3128 O O . ARG A 1 413 ? 17.245 -6.277 -2.341 1.00 96.06 413 ARG A O 1
ATOM 3135 N N . ASN A 1 414 ? 15.008 -6.562 -2.287 1.00 94.25 414 ASN A N 1
ATOM 3136 C CA . ASN A 1 414 ? 14.810 -6.584 -3.733 1.00 94.25 414 ASN A CA 1
ATOM 3137 C C . ASN A 1 414 ? 15.279 -5.269 -4.384 1.00 94.25 414 ASN A C 1
ATOM 3139 O O . ASN A 1 414 ? 15.990 -5.299 -5.384 1.00 94.25 414 ASN A O 1
ATOM 3143 N N . ASN A 1 415 ? 14.959 -4.120 -3.784 1.00 95.31 415 ASN A N 1
ATOM 3144 C CA . ASN A 1 415 ? 15.372 -2.814 -4.301 1.00 95.31 415 ASN A CA 1
ATOM 3145 C C . ASN A 1 415 ? 16.894 -2.612 -4.229 1.00 95.31 415 ASN A C 1
ATOM 3147 O O . ASN A 1 415 ? 17.495 -2.138 -5.193 1.00 95.31 415 ASN A O 1
ATOM 3151 N N . LEU A 1 416 ? 17.539 -3.029 -3.132 1.00 97.69 416 LEU A N 1
ATOM 3152 C CA . LEU A 1 416 ? 19.001 -3.003 -3.023 1.00 97.69 416 LEU A CA 1
ATOM 3153 C C . LEU A 1 416 ? 19.667 -3.904 -4.075 1.00 97.69 416 LEU A C 1
ATOM 3155 O O . LEU A 1 416 ? 20.645 -3.501 -4.707 1.00 97.69 416 LEU A O 1
ATOM 3159 N N . ALA A 1 417 ? 19.125 -5.104 -4.297 1.00 97.12 417 ALA A N 1
ATOM 3160 C CA . ALA A 1 417 ? 19.602 -6.004 -5.344 1.00 97.12 417 ALA A CA 1
ATOM 3161 C C . ALA A 1 417 ? 19.477 -5.362 -6.738 1.00 97.12 417 ALA A C 1
ATOM 3163 O O . ALA A 1 417 ? 20.414 -5.431 -7.535 1.00 97.12 417 ALA A O 1
ATOM 3164 N N . GLY A 1 418 ? 18.370 -4.660 -7.000 1.00 95.25 418 GLY A N 1
ATOM 3165 C CA . GLY A 1 418 ? 18.174 -3.862 -8.211 1.00 95.25 418 GLY A CA 1
ATOM 3166 C C . GLY A 1 418 ? 19.201 -2.751 -8.380 1.00 95.25 418 GLY A C 1
ATOM 3167 O O . GLY A 1 418 ? 19.759 -2.605 -9.466 1.00 95.25 418 GLY A O 1
ATOM 3168 N N . ALA A 1 419 ? 19.529 -2.026 -7.311 1.00 96.81 419 ALA A N 1
ATOM 3169 C CA . ALA A 1 419 ? 20.557 -0.990 -7.347 1.00 96.81 419 ALA A CA 1
ATOM 3170 C C . ALA A 1 419 ? 21.956 -1.560 -7.652 1.00 96.81 419 ALA A C 1
ATOM 3172 O O . ALA A 1 419 ? 22.690 -0.981 -8.455 1.00 96.81 419 ALA A O 1
ATOM 3173 N N . TYR A 1 420 ? 22.317 -2.717 -7.082 1.00 97.81 420 TYR A N 1
ATOM 3174 C CA . TYR A 1 420 ? 23.557 -3.408 -7.456 1.00 97.81 420 TYR A CA 1
ATOM 3175 C C . TYR A 1 420 ? 23.539 -3.888 -8.909 1.00 97.81 420 TYR A C 1
ATOM 3177 O O . TYR A 1 420 ? 24.537 -3.725 -9.609 1.00 97.81 420 TYR A O 1
ATOM 3185 N N . GLY A 1 421 ? 22.410 -4.416 -9.388 1.00 95.31 421 GLY A N 1
ATOM 3186 C CA . GLY A 1 421 ? 22.242 -4.813 -10.787 1.00 95.31 421 GLY A CA 1
ATOM 3187 C C . GLY A 1 421 ? 22.424 -3.638 -11.750 1.00 95.31 421 GLY A C 1
ATOM 3188 O O . GLY A 1 421 ? 23.187 -3.743 -12.706 1.00 95.31 421 GLY A O 1
ATOM 3189 N N . ALA A 1 422 ? 21.816 -2.488 -11.449 1.00 93.44 422 ALA A N 1
ATOM 3190 C CA . ALA A 1 422 ? 21.972 -1.255 -12.221 1.00 93.44 422 ALA A CA 1
ATOM 3191 C C . ALA A 1 422 ? 23.415 -0.718 -12.215 1.00 93.44 422 ALA A C 1
ATOM 3193 O O . ALA A 1 422 ? 23.851 -0.103 -13.186 1.00 93.44 422 ALA A O 1
ATOM 3194 N N . ALA A 1 423 ? 24.178 -0.984 -11.151 1.00 94.75 423 ALA A N 1
ATOM 3195 C CA . ALA A 1 423 ? 25.610 -0.697 -11.084 1.00 94.75 423 ALA A CA 1
ATOM 3196 C C . ALA A 1 423 ? 26.490 -1.729 -11.820 1.00 94.75 423 ALA A C 1
ATOM 3198 O O . ALA A 1 423 ? 27.712 -1.585 -11.839 1.00 94.75 423 ALA A O 1
ATOM 3199 N N . GLY A 1 424 ? 25.897 -2.779 -12.401 1.00 94.69 424 GLY A N 1
ATOM 3200 C CA . GLY A 1 424 ? 26.612 -3.899 -13.017 1.00 94.69 424 GLY A CA 1
ATOM 3201 C C . GLY A 1 424 ? 27.257 -4.859 -12.010 1.00 94.69 424 GLY A C 1
ATOM 3202 O O . GLY A 1 424 ? 27.981 -5.773 -12.403 1.00 94.69 424 GLY A O 1
ATOM 3203 N N . ASP A 1 425 ? 26.997 -4.692 -10.712 1.00 96.81 425 ASP A N 1
ATOM 3204 C CA . ASP A 1 425 ? 27.533 -5.538 -9.645 1.00 96.81 425 ASP A CA 1
ATOM 3205 C C . ASP A 1 425 ? 26.660 -6.781 -9.435 1.00 96.81 425 ASP A C 1
ATOM 3207 O O . ASP A 1 425 ? 25.999 -6.989 -8.412 1.00 96.81 425 ASP A O 1
ATOM 3211 N N . LEU A 1 426 ? 26.655 -7.633 -10.457 1.00 96.81 426 LEU A N 1
ATOM 3212 C CA . LEU A 1 426 ? 25.847 -8.851 -10.482 1.00 96.81 426 LEU A CA 1
ATOM 3213 C C . LEU A 1 426 ? 26.284 -9.870 -9.419 1.00 96.81 426 LEU A C 1
ATOM 3215 O O . LEU A 1 426 ? 25.476 -10.694 -8.994 1.00 96.81 426 LEU A O 1
ATOM 3219 N N . GLN A 1 427 ? 27.532 -9.779 -8.943 1.00 97.19 427 GLN A N 1
ATOM 3220 C CA . GLN A 1 427 ? 28.061 -10.623 -7.868 1.00 97.19 427 GLN A CA 1
ATOM 3221 C C . GLN A 1 427 ? 27.368 -10.356 -6.529 1.00 97.19 427 GLN A C 1
ATOM 3223 O O . GLN A 1 427 ? 27.176 -11.291 -5.755 1.00 97.19 427 GLN A O 1
ATOM 3228 N N . ARG A 1 428 ? 26.965 -9.107 -6.257 1.00 97.00 428 ARG A N 1
ATOM 3229 C CA . ARG A 1 428 ? 26.142 -8.775 -5.083 1.00 97.00 428 ARG A CA 1
ATOM 3230 C C . ARG A 1 428 ? 24.642 -8.848 -5.360 1.00 97.00 428 ARG A C 1
ATOM 3232 O O . ARG A 1 428 ? 23.891 -9.224 -4.463 1.00 97.00 428 ARG A O 1
ATOM 3239 N N . ALA A 1 429 ? 24.201 -8.524 -6.576 1.00 97.56 429 ALA A N 1
ATOM 3240 C CA . ALA A 1 429 ? 22.779 -8.503 -6.917 1.00 97.56 429 ALA A CA 1
ATOM 3241 C C . ALA A 1 429 ? 22.131 -9.898 -6.882 1.00 97.56 429 ALA A C 1
ATOM 3243 O O . ALA A 1 429 ? 21.112 -10.085 -6.219 1.00 97.56 429 ALA A O 1
ATOM 3244 N N . ILE A 1 430 ? 22.722 -10.886 -7.568 1.00 97.88 430 ILE A N 1
ATOM 3245 C CA . ILE A 1 430 ? 22.111 -12.216 -7.739 1.00 97.88 430 ILE A CA 1
ATOM 3246 C C . ILE A 1 430 ? 21.874 -12.926 -6.395 1.00 97.88 430 ILE A C 1
ATOM 3248 O O . ILE A 1 430 ? 20.738 -13.340 -6.168 1.00 97.88 430 ILE A O 1
ATOM 3252 N N . PRO A 1 431 ? 22.847 -13.017 -5.463 1.00 97.62 431 PRO A N 1
ATOM 3253 C CA . PRO A 1 431 ? 22.608 -13.674 -4.176 1.00 97.62 431 PRO A CA 1
ATOM 3254 C C . PRO A 1 431 ? 21.492 -13.018 -3.353 1.00 97.62 431 PRO A C 1
ATOM 3256 O O . PRO A 1 431 ? 20.735 -13.709 -2.673 1.00 97.62 431 PRO A O 1
ATOM 3259 N N . LEU A 1 432 ? 21.355 -11.687 -3.423 1.00 96.25 432 LEU A N 1
ATOM 3260 C CA . LEU A 1 432 ? 20.269 -10.978 -2.742 1.00 96.25 432 LEU A CA 1
ATOM 3261 C C . LEU A 1 432 ? 18.908 -11.259 -3.383 1.00 96.25 432 LEU A C 1
ATOM 3263 O O . LEU A 1 432 ? 17.932 -11.432 -2.653 1.00 96.25 432 LEU A O 1
ATOM 3267 N N . TYR A 1 433 ? 18.835 -11.338 -4.713 1.00 96.62 433 TYR A N 1
ATOM 3268 C CA . TYR A 1 433 ? 17.613 -11.738 -5.410 1.00 96.62 433 TYR A CA 1
ATOM 3269 C C . TYR A 1 433 ? 17.225 -13.191 -5.118 1.00 96.62 433 TYR A C 1
ATOM 3271 O O . TYR A 1 433 ? 16.062 -13.450 -4.817 1.00 96.62 433 TYR A O 1
ATOM 3279 N N . GLU A 1 434 ? 18.181 -14.124 -5.132 1.00 96.75 434 GLU A N 1
ATOM 3280 C CA . GLU A 1 434 ? 17.954 -15.530 -4.765 1.00 96.75 434 GLU A CA 1
ATOM 3281 C C . GLU A 1 434 ? 17.417 -15.645 -3.332 1.00 96.75 434 GLU A C 1
ATOM 3283 O O . GLU A 1 434 ? 16.422 -16.332 -3.090 1.00 96.75 434 GLU A O 1
ATOM 3288 N N . GLN A 1 435 ? 18.020 -14.916 -2.386 1.00 94.44 435 GLN A N 1
ATOM 3289 C CA . GLN A 1 435 ? 17.543 -14.868 -1.007 1.00 94.44 435 GLN A CA 1
ATOM 3290 C C . GLN A 1 435 ? 16.147 -14.239 -0.902 1.00 94.44 435 GLN A C 1
ATOM 3292 O O . GLN A 1 435 ? 15.298 -14.748 -0.173 1.00 94.44 435 GLN A O 1
ATOM 3297 N N . SER A 1 436 ? 15.895 -13.139 -1.617 1.00 92.88 436 SER A N 1
ATOM 3298 C CA . SER A 1 436 ? 14.592 -12.467 -1.622 1.00 92.88 436 SER A CA 1
ATOM 3299 C C . SER A 1 436 ? 13.483 -13.381 -2.145 1.00 92.88 436 SER A C 1
ATOM 3301 O O . SER A 1 436 ? 12.428 -13.484 -1.520 1.00 92.88 436 SER A O 1
ATOM 3303 N N . LEU A 1 437 ? 13.737 -14.109 -3.238 1.00 95.25 437 LEU A N 1
ATOM 3304 C CA . LEU A 1 437 ? 12.796 -15.082 -3.786 1.00 95.25 437 LEU A CA 1
ATOM 3305 C C . LEU A 1 437 ? 12.551 -16.236 -2.806 1.00 95.25 437 LEU A C 1
ATOM 3307 O O . LEU A 1 437 ? 11.398 -16.575 -2.549 1.00 95.25 437 LEU A O 1
ATOM 3311 N N . ALA A 1 438 ? 13.606 -16.811 -2.223 1.00 94.81 438 ALA A N 1
ATOM 3312 C CA . ALA A 1 438 ? 13.474 -17.910 -1.266 1.00 94.81 438 ALA A CA 1
ATOM 3313 C C . ALA A 1 438 ? 12.664 -17.507 -0.020 1.00 94.81 438 ALA A C 1
ATOM 3315 O O . ALA A 1 438 ? 11.783 -18.252 0.418 1.00 94.81 438 ALA A O 1
ATOM 3316 N N . ASP A 1 439 ? 12.925 -16.320 0.531 1.00 91.69 439 ASP A N 1
ATOM 3317 C CA . ASP A 1 439 ? 12.176 -15.801 1.674 1.00 91.69 439 ASP A CA 1
ATOM 3318 C C . ASP A 1 439 ? 10.730 -15.457 1.302 1.00 91.69 439 ASP A C 1
ATOM 3320 O O . ASP A 1 439 ? 9.819 -15.817 2.045 1.00 91.69 439 ASP A O 1
ATOM 3324 N N . SER A 1 440 ? 10.489 -14.855 0.133 1.00 90.94 440 SER A N 1
ATOM 3325 C CA . SER A 1 440 ? 9.129 -14.560 -0.346 1.00 90.94 440 SER A CA 1
ATOM 3326 C C . SER A 1 440 ? 8.322 -15.844 -0.560 1.00 90.94 440 SER A C 1
ATOM 3328 O O . SER A 1 440 ? 7.198 -15.952 -0.081 1.00 90.94 440 SER A O 1
ATOM 3330 N N . MET A 1 441 ? 8.919 -16.882 -1.157 1.00 92.75 441 MET A N 1
ATOM 3331 C CA . MET A 1 441 ? 8.283 -18.199 -1.293 1.00 92.75 441 MET A CA 1
ATOM 3332 C C . MET A 1 441 ? 7.934 -18.826 0.060 1.00 92.75 441 MET A C 1
ATOM 3334 O O . MET A 1 441 ? 6.883 -19.449 0.191 1.00 92.75 441 MET A O 1
ATOM 3338 N N . ARG A 1 442 ? 8.805 -18.680 1.065 1.00 91.62 442 ARG A N 1
ATOM 3339 C CA . ARG A 1 442 ? 8.587 -19.224 2.412 1.00 91.62 442 ARG A CA 1
ATOM 3340 C C . ARG A 1 442 ? 7.525 -18.451 3.196 1.00 91.62 442 ARG A C 1
ATOM 3342 O O . ARG A 1 442 ? 6.766 -19.072 3.933 1.00 91.62 442 ARG A O 1
ATOM 3349 N N . VAL A 1 443 ? 7.525 -17.123 3.099 1.00 86.44 443 VAL A N 1
ATOM 3350 C CA . VAL A 1 443 ? 6.688 -16.234 3.921 1.00 86.44 443 VAL A CA 1
ATOM 3351 C C . VAL A 1 443 ? 5.337 -15.957 3.266 1.00 86.44 443 VAL A C 1
ATOM 3353 O O . VAL A 1 443 ? 4.312 -16.024 3.938 1.00 86.44 443 VAL A O 1
ATOM 3356 N N . LEU A 1 444 ? 5.336 -15.628 1.975 1.00 84.12 444 LEU A N 1
ATOM 3357 C CA . LEU A 1 444 ? 4.152 -15.202 1.220 1.00 84.12 444 LEU A CA 1
ATOM 3358 C C . LEU A 1 444 ? 3.543 -16.345 0.401 1.00 84.12 444 LEU A C 1
ATOM 3360 O O . LEU A 1 444 ? 2.364 -16.309 0.061 1.00 84.12 444 LEU A O 1
ATOM 3364 N N . GLY A 1 445 ? 4.341 -17.371 0.101 1.00 88.31 445 GLY A N 1
ATOM 3365 C CA . GLY A 1 445 ? 3.956 -18.479 -0.765 1.00 88.31 445 GLY A CA 1
ATOM 3366 C C . GLY A 1 445 ? 4.339 -18.247 -2.233 1.00 88.31 445 GLY A C 1
ATOM 3367 O O . GLY A 1 445 ? 4.659 -17.126 -2.637 1.00 88.31 445 GLY A O 1
ATOM 3368 N N . PRO A 1 446 ? 4.332 -19.314 -3.053 1.00 88.62 446 PRO A N 1
ATOM 3369 C CA . PRO A 1 446 ? 4.774 -19.266 -4.450 1.00 88.62 446 PRO A CA 1
ATOM 3370 C C . PRO A 1 446 ? 3.858 -18.440 -5.362 1.00 88.62 446 PRO A C 1
ATOM 3372 O O . PRO A 1 446 ? 4.330 -17.923 -6.370 1.00 88.62 446 PRO A O 1
ATOM 3375 N N . ASP A 1 447 ? 2.582 -18.308 -4.993 1.00 87.00 447 ASP A N 1
ATOM 3376 C CA . ASP A 1 447 ? 1.541 -17.667 -5.805 1.00 87.00 447 ASP A CA 1
ATOM 3377 C C . ASP A 1 447 ? 1.373 -16.171 -5.491 1.00 87.00 447 ASP A C 1
ATOM 3379 O O . ASP A 1 447 ? 0.612 -15.479 -6.160 1.00 87.00 447 ASP A O 1
ATOM 3383 N N . HIS A 1 448 ? 2.058 -15.646 -4.471 1.00 85.00 448 HIS A N 1
ATOM 3384 C CA . HIS A 1 448 ? 1.914 -14.241 -4.099 1.00 85.00 448 HIS A CA 1
ATOM 3385 C C . HIS A 1 448 ? 2.530 -13.317 -5.170 1.00 85.00 448 HIS A C 1
ATOM 3387 O O . HIS A 1 448 ? 3.651 -13.593 -5.607 1.00 85.00 448 HIS A O 1
ATOM 3393 N N . PRO A 1 449 ? 1.880 -12.195 -5.548 1.00 85.00 449 PRO A N 1
ATOM 3394 C CA . PRO A 1 449 ? 2.412 -11.249 -6.536 1.00 85.00 449 PRO A CA 1
ATOM 3395 C C . PRO A 1 449 ? 3.860 -10.821 -6.266 1.00 85.00 449 PRO A C 1
ATOM 3397 O O . PRO A 1 449 ? 4.703 -10.918 -7.152 1.00 85.00 449 PRO A O 1
ATOM 3400 N N . ASP A 1 450 ? 4.191 -10.463 -5.022 1.00 86.00 450 ASP A N 1
ATOM 3401 C CA . ASP A 1 450 ? 5.565 -10.092 -4.643 1.00 86.00 450 ASP A CA 1
ATOM 3402 C C . ASP A 1 450 ? 6.585 -11.225 -4.861 1.00 86.00 450 ASP A C 1
ATOM 3404 O O . ASP A 1 450 ? 7.735 -10.966 -5.215 1.00 86.00 450 ASP A O 1
ATOM 3408 N N . THR A 1 451 ? 6.177 -12.491 -4.703 1.00 91.81 451 THR A N 1
ATOM 3409 C CA . THR A 1 451 ? 7.029 -13.652 -5.004 1.00 91.81 451 THR A CA 1
ATOM 3410 C C . THR A 1 451 ? 7.265 -13.775 -6.509 1.00 91.81 451 THR A C 1
ATOM 3412 O O . THR A 1 451 ? 8.390 -14.037 -6.940 1.00 91.81 451 THR A O 1
ATOM 3415 N N . LEU A 1 452 ? 6.226 -13.549 -7.318 1.00 93.38 452 LEU A N 1
ATOM 3416 C CA . LEU A 1 452 ? 6.324 -13.539 -8.780 1.00 93.38 452 LEU A CA 1
ATOM 3417 C C . LEU A 1 452 ? 7.198 -12.374 -9.267 1.00 93.38 452 LEU A C 1
ATOM 3419 O O . LEU A 1 452 ? 8.047 -12.566 -10.138 1.00 93.38 452 LEU A O 1
ATOM 3423 N N . LEU A 1 453 ? 7.074 -11.197 -8.650 1.00 90.75 453 LEU A N 1
ATOM 3424 C CA . LEU A 1 453 ? 7.922 -10.037 -8.918 1.00 90.75 453 LEU A CA 1
ATOM 3425 C C . LEU A 1 453 ? 9.389 -10.310 -8.550 1.00 90.75 453 LEU A C 1
ATOM 3427 O O . LEU A 1 453 ? 10.285 -10.022 -9.344 1.00 90.75 453 LEU A O 1
ATOM 3431 N N . ALA A 1 454 ? 9.653 -10.915 -7.388 1.00 93.75 454 ALA A N 1
ATOM 3432 C CA . ALA A 1 454 ? 11.004 -11.312 -6.990 1.00 93.75 454 ALA A CA 1
ATOM 3433 C C . ALA A 1 454 ? 11.621 -12.310 -7.989 1.00 93.75 454 ALA A C 1
ATOM 3435 O O . ALA A 1 454 ? 12.793 -12.176 -8.352 1.00 93.75 454 ALA A O 1
ATOM 3436 N N . ARG A 1 455 ? 10.829 -13.271 -8.490 1.00 96.88 455 ARG A N 1
ATOM 3437 C CA . ARG A 1 455 ? 11.261 -14.225 -9.527 1.00 96.88 455 ARG A CA 1
ATOM 3438 C C . ARG A 1 455 ? 11.568 -13.524 -10.852 1.00 96.88 455 ARG A C 1
ATOM 3440 O O . ARG A 1 455 ? 12.618 -13.781 -11.439 1.00 96.88 455 ARG A O 1
ATOM 3447 N N . ASN A 1 456 ? 10.705 -12.600 -11.278 1.00 95.88 456 ASN A N 1
ATOM 3448 C CA . ASN A 1 456 ? 10.909 -11.772 -12.468 1.00 95.88 456 ASN A CA 1
ATOM 3449 C C . ASN A 1 456 ? 12.217 -10.963 -12.386 1.00 95.88 456 ASN A C 1
ATOM 3451 O O . ASN A 1 456 ? 12.965 -10.886 -13.360 1.00 95.88 456 ASN A O 1
ATOM 3455 N N . ASN A 1 457 ? 12.516 -10.375 -11.225 1.00 95.69 457 ASN A N 1
ATOM 3456 C CA . ASN A 1 457 ? 13.727 -9.573 -11.041 1.00 95.69 457 ASN A CA 1
ATOM 3457 C C . ASN A 1 457 ? 14.996 -10.438 -11.011 1.00 95.69 457 ASN A C 1
ATOM 3459 O O . ASN A 1 457 ? 16.005 -10.064 -11.611 1.00 95.69 457 ASN A O 1
ATOM 3463 N N . LEU A 1 458 ? 14.940 -11.623 -10.389 1.00 97.44 458 LEU A N 1
ATOM 3464 C CA . LEU A 1 458 ? 16.036 -12.595 -10.440 1.00 97.44 458 LEU A CA 1
ATOM 3465 C C . LEU A 1 458 ? 16.319 -13.053 -11.880 1.00 97.44 458 LEU A C 1
ATOM 3467 O O . LEU A 1 458 ? 17.479 -13.136 -12.284 1.00 97.44 458 LEU A O 1
ATOM 3471 N N . ALA A 1 459 ? 15.272 -13.302 -12.671 1.00 97.56 459 ALA A N 1
ATOM 3472 C CA . ALA A 1 459 ? 15.407 -13.659 -14.081 1.00 97.56 459 ALA A CA 1
ATOM 3473 C C . ALA A 1 459 ? 16.124 -12.563 -14.890 1.00 97.56 459 ALA A C 1
ATOM 3475 O O . ALA A 1 459 ? 17.014 -12.875 -15.685 1.00 97.56 459 ALA A O 1
ATOM 3476 N N . GLY A 1 460 ? 15.818 -11.287 -14.628 1.00 96.19 460 GLY A N 1
ATOM 3477 C CA . GLY A 1 460 ? 16.504 -10.147 -15.250 1.00 96.19 460 GLY A CA 1
ATOM 3478 C C . GLY A 1 460 ? 17.959 -9.986 -14.796 1.00 96.19 460 GLY A C 1
ATOM 3479 O O . GLY A 1 460 ? 18.826 -9.577 -15.571 1.00 96.19 460 GLY A O 1
ATOM 3480 N N . ALA A 1 461 ? 18.276 -10.368 -13.557 1.00 96.69 461 ALA A N 1
ATOM 3481 C CA . ALA A 1 461 ? 19.657 -10.395 -13.081 1.00 96.69 461 ALA A CA 1
ATOM 3482 C C . ALA A 1 461 ? 20.484 -11.492 -13.776 1.00 96.69 461 ALA A C 1
ATOM 3484 O O . ALA A 1 461 ? 21.634 -11.248 -14.145 1.00 96.69 461 ALA A O 1
ATOM 3485 N N . TYR A 1 462 ? 19.903 -12.676 -14.007 1.00 97.81 462 TYR A N 1
ATOM 3486 C CA . TYR A 1 462 ? 20.548 -13.718 -14.814 1.00 97.81 462 TYR A CA 1
ATOM 3487 C C . TYR A 1 462 ? 20.685 -13.322 -16.284 1.00 97.81 462 TYR A C 1
ATOM 3489 O O . TYR A 1 462 ? 21.734 -13.583 -16.871 1.00 97.81 462 TYR A O 1
ATOM 3497 N N . GLU A 1 463 ? 19.687 -12.638 -16.851 1.00 95.19 463 GLU A N 1
ATOM 3498 C CA . GLU A 1 463 ? 19.766 -12.054 -18.195 1.00 95.19 463 GLU A CA 1
ATOM 3499 C C . GLU A 1 463 ? 20.978 -11.121 -18.308 1.00 95.19 463 GLU A C 1
ATOM 3501 O O . GLU A 1 463 ? 21.838 -11.307 -19.168 1.00 95.19 463 GLU A O 1
ATOM 3506 N N . SER A 1 464 ? 21.105 -10.184 -17.364 1.00 94.62 464 SER A N 1
ATOM 3507 C CA . SER A 1 464 ? 22.219 -9.232 -17.298 1.00 94.62 464 SER A CA 1
ATOM 3508 C C . SER A 1 464 ? 23.579 -9.919 -17.111 1.00 94.62 464 SER A C 1
ATOM 3510 O O . SER A 1 464 ? 24.604 -9.400 -17.551 1.00 94.62 464 SER A O 1
ATOM 3512 N N . ALA A 1 465 ? 23.604 -11.095 -16.476 1.00 95.75 465 ALA A N 1
ATOM 3513 C CA . ALA A 1 465 ? 24.804 -11.918 -16.312 1.00 95.75 465 ALA A CA 1
ATOM 3514 C C . ALA A 1 465 ? 25.144 -12.769 -17.547 1.00 95.75 465 ALA A C 1
ATOM 3516 O O . ALA A 1 465 ? 26.181 -13.436 -17.554 1.00 95.75 465 ALA A O 1
ATOM 3517 N N . GLY A 1 466 ? 24.285 -12.772 -18.571 1.00 95.38 466 GLY A N 1
ATOM 3518 C CA . GLY A 1 466 ? 24.406 -13.628 -19.749 1.00 95.38 466 GLY A CA 1
ATOM 3519 C C . GLY A 1 466 ? 23.999 -15.084 -19.509 1.00 95.38 466 GLY A C 1
ATOM 3520 O O . GLY A 1 466 ? 24.203 -15.925 -20.383 1.00 95.38 466 GLY A O 1
ATOM 3521 N N . ASP A 1 467 ? 23.407 -15.409 -18.356 1.00 97.00 467 ASP A N 1
ATOM 3522 C CA . ASP A 1 467 ? 22.847 -16.735 -18.085 1.00 97.00 467 ASP A CA 1
ATOM 3523 C C . ASP A 1 467 ? 21.410 -16.825 -18.607 1.00 97.00 467 ASP A C 1
ATOM 3525 O O . ASP A 1 467 ? 20.419 -16.876 -17.871 1.00 97.00 467 ASP A O 1
ATOM 3529 N N . LEU A 1 468 ? 21.314 -16.799 -19.933 1.00 96.69 468 LEU A N 1
ATOM 3530 C CA . LEU A 1 468 ? 20.048 -16.715 -20.651 1.00 96.69 468 LEU A CA 1
ATOM 3531 C C . LEU A 1 468 ? 19.176 -17.956 -20.430 1.00 96.69 468 LEU A C 1
ATOM 3533 O O . LEU A 1 468 ? 17.957 -17.844 -20.377 1.00 96.69 468 LEU A O 1
ATOM 3537 N N . ALA A 1 469 ? 19.783 -19.128 -20.219 1.00 97.31 469 ALA A N 1
ATOM 3538 C CA . ALA A 1 469 ? 19.047 -20.358 -19.944 1.00 97.31 469 ALA A CA 1
ATOM 3539 C C . ALA A 1 469 ? 18.271 -20.276 -18.618 1.00 97.31 469 ALA A C 1
ATOM 3541 O O . ALA A 1 469 ? 17.076 -20.582 -18.586 1.00 97.31 469 ALA A O 1
ATOM 3542 N N . ARG A 1 470 ? 18.917 -19.826 -17.528 1.00 97.25 470 ARG A N 1
ATOM 3543 C CA . ARG A 1 470 ? 18.223 -19.625 -16.244 1.00 97.25 470 ARG A CA 1
ATOM 3544 C C . ARG A 1 470 ? 17.220 -18.479 -16.309 1.00 97.25 470 ARG A C 1
ATOM 3546 O O . ARG A 1 470 ? 16.138 -18.603 -15.741 1.00 97.25 470 ARG A O 1
ATOM 3553 N N . SER A 1 471 ? 17.556 -17.400 -17.014 1.00 97.81 471 SER A N 1
ATOM 3554 C CA . SER A 1 471 ? 16.651 -16.267 -17.214 1.00 97.81 471 SER A CA 1
ATOM 3555 C C . SER A 1 471 ? 15.345 -16.683 -17.905 1.00 97.81 471 SER A C 1
ATOM 3557 O O . SER A 1 471 ? 14.268 -16.500 -17.336 1.00 97.81 471 SER A O 1
ATOM 3559 N N . VAL A 1 472 ? 15.433 -17.333 -19.073 1.00 97.88 472 VAL A N 1
ATOM 3560 C CA . VAL A 1 472 ? 14.266 -17.803 -19.838 1.00 97.88 472 VAL A CA 1
ATOM 3561 C C . VAL A 1 472 ? 13.418 -18.769 -19.011 1.00 97.88 472 VAL A C 1
ATOM 3563 O O . VAL A 1 472 ? 12.203 -18.593 -18.951 1.00 97.88 472 VAL A O 1
ATOM 3566 N N . SER A 1 473 ? 14.034 -19.737 -18.318 1.00 97.94 473 SER A N 1
ATOM 3567 C CA . SER A 1 473 ? 13.303 -20.687 -17.461 1.00 97.94 473 SER A CA 1
ATOM 3568 C C . SER A 1 473 ? 12.485 -19.969 -16.385 1.00 97.94 473 SER A C 1
ATOM 3570 O O . SER A 1 473 ? 11.291 -20.225 -16.233 1.00 97.94 473 SER A O 1
ATOM 3572 N N . LEU A 1 474 ? 13.097 -19.024 -15.663 1.00 97.62 474 LEU A N 1
ATOM 3573 C CA . LEU A 1 474 ? 12.399 -18.285 -14.612 1.00 97.62 474 LEU A CA 1
ATOM 3574 C C . LEU A 1 474 ? 11.314 -17.361 -15.167 1.00 97.62 474 LEU A C 1
ATOM 3576 O O . LEU A 1 474 ? 10.254 -17.243 -14.550 1.00 97.62 474 LEU A O 1
ATOM 3580 N N . TYR A 1 475 ? 11.534 -16.717 -16.315 1.00 97.75 475 TYR A N 1
ATOM 3581 C CA . TYR A 1 475 ? 10.504 -15.897 -16.954 1.00 97.75 475 TYR A CA 1
ATOM 3582 C C . TYR A 1 475 ? 9.321 -16.732 -17.462 1.00 97.75 475 TYR A C 1
ATOM 3584 O O . TYR A 1 475 ? 8.179 -16.303 -17.300 1.00 97.75 475 TYR A O 1
ATOM 3592 N N . GLN A 1 476 ? 9.556 -17.932 -18.004 1.00 97.62 476 GLN A N 1
ATOM 3593 C CA . GLN A 1 476 ? 8.492 -18.871 -18.385 1.00 97.62 476 GLN A CA 1
ATOM 3594 C C . GLN A 1 476 ? 7.657 -19.297 -17.172 1.00 97.62 476 GLN A C 1
ATOM 3596 O O . GLN A 1 476 ? 6.429 -19.227 -17.219 1.00 97.62 476 GLN A O 1
ATOM 3601 N N . GLU A 1 477 ? 8.311 -19.688 -16.075 1.00 96.81 477 GLU A N 1
ATOM 3602 C CA . GLU A 1 477 ? 7.635 -20.044 -14.821 1.00 96.81 477 GLU A CA 1
ATOM 3603 C C . GLU A 1 477 ? 6.836 -18.865 -14.257 1.00 96.81 477 GLU A C 1
ATOM 3605 O O . GLU A 1 477 ? 5.673 -19.019 -13.888 1.00 96.81 477 GLU A O 1
ATOM 3610 N N . THR A 1 478 ? 7.441 -17.673 -14.221 1.00 96.94 478 THR A N 1
ATOM 3611 C CA . THR A 1 478 ? 6.777 -16.442 -13.769 1.00 96.94 478 THR A CA 1
ATOM 3612 C C . THR A 1 478 ? 5.539 -16.156 -14.611 1.00 96.94 478 THR A C 1
ATOM 3614 O O . THR A 1 478 ? 4.473 -15.914 -14.059 1.00 96.94 478 THR A O 1
ATOM 3617 N N . LEU A 1 479 ? 5.643 -16.216 -15.941 1.00 96.25 479 LEU A N 1
ATOM 3618 C CA . LEU A 1 479 ? 4.511 -15.965 -16.824 1.00 96.25 479 LEU A CA 1
ATOM 3619 C C . LEU A 1 479 ? 3.387 -16.989 -16.619 1.00 96.25 479 LEU A C 1
ATOM 3621 O O . LEU A 1 479 ? 2.219 -16.608 -16.539 1.00 96.25 479 LEU A O 1
ATOM 3625 N N . ALA A 1 480 ? 3.727 -18.275 -16.523 1.00 96.19 480 ALA A N 1
ATOM 3626 C CA . ALA A 1 480 ? 2.748 -19.335 -16.309 1.00 96.19 480 ALA A CA 1
ATOM 3627 C C . ALA A 1 480 ? 1.988 -19.148 -14.984 1.00 96.19 480 ALA A C 1
ATOM 3629 O O . ALA A 1 480 ? 0.757 -19.236 -14.961 1.00 96.19 480 ALA A O 1
ATOM 3630 N N . ASP A 1 481 ? 2.703 -18.836 -13.901 1.00 94.69 481 ASP A N 1
ATOM 3631 C CA . ASP A 1 481 ? 2.095 -18.596 -12.593 1.00 94.69 481 ASP A CA 1
ATOM 3632 C C . ASP A 1 481 ? 1.287 -17.293 -12.560 1.00 94.69 481 ASP A C 1
ATOM 3634 O O . ASP A 1 481 ? 0.141 -17.313 -12.111 1.00 94.69 481 ASP A O 1
ATOM 3638 N N . SER A 1 482 ? 1.798 -16.188 -13.114 1.00 92.94 482 SER A N 1
ATOM 3639 C CA . SER A 1 482 ? 1.050 -14.925 -13.208 1.00 92.94 482 SER A CA 1
ATOM 3640 C C . SER A 1 482 ? -0.234 -15.087 -14.029 1.00 92.94 482 SER A C 1
ATOM 3642 O O . SER A 1 482 ? -1.293 -14.622 -13.613 1.00 92.94 482 SER A O 1
ATOM 3644 N N . MET A 1 483 ? -0.198 -15.825 -15.146 1.00 93.25 483 MET A N 1
ATOM 3645 C CA . MET A 1 483 ? -1.404 -16.129 -15.929 1.00 93.25 483 MET A CA 1
ATOM 3646 C C . MET A 1 483 ? -2.427 -16.950 -15.142 1.00 93.25 483 MET A C 1
ATOM 3648 O O . MET A 1 483 ? -3.626 -16.707 -15.270 1.00 93.25 483 MET A O 1
ATOM 3652 N N . ARG A 1 484 ? -1.971 -17.924 -14.347 1.00 92.56 484 ARG A N 1
ATOM 3653 C CA . ARG A 1 484 ? -2.839 -18.782 -13.530 1.00 92.56 484 ARG A CA 1
ATOM 3654 C C . ARG A 1 484 ? -3.451 -18.031 -12.347 1.00 92.56 484 ARG A C 1
ATOM 3656 O O . ARG A 1 484 ? -4.617 -18.264 -12.040 1.00 92.56 484 ARG A O 1
ATOM 3663 N N . VAL A 1 485 ? -2.665 -17.199 -11.665 1.00 88.75 485 VAL A N 1
ATOM 3664 C CA . VAL A 1 485 ? -3.050 -16.571 -10.391 1.00 88.75 485 VAL A CA 1
ATOM 3665 C C . VAL A 1 485 ? -3.699 -15.205 -10.598 1.00 88.75 485 VAL A C 1
ATOM 3667 O O . VAL A 1 485 ? -4.740 -14.927 -10.008 1.00 88.75 485 VAL A O 1
ATOM 3670 N N . LEU A 1 486 ? -3.097 -14.362 -11.436 1.00 86.25 486 LEU A N 1
ATOM 3671 C CA . LEU A 1 486 ? -3.500 -12.966 -11.635 1.00 86.25 486 LEU A CA 1
ATOM 3672 C C . LEU A 1 486 ? -4.378 -12.792 -12.881 1.00 86.25 486 LEU A C 1
ATOM 3674 O O . LEU A 1 486 ? -5.145 -11.839 -12.986 1.00 86.25 486 LEU A O 1
ATOM 3678 N N . GLY A 1 487 ? -4.288 -13.734 -13.820 1.00 88.56 487 GLY A N 1
ATOM 3679 C CA . GLY A 1 487 ? -4.994 -13.689 -15.094 1.00 88.56 487 GLY A CA 1
ATOM 3680 C C . GLY A 1 487 ? -4.181 -13.017 -16.208 1.00 88.56 487 GLY A C 1
ATOM 3681 O O . GLY A 1 487 ? -3.135 -12.411 -15.962 1.00 88.56 487 GLY A O 1
ATOM 3682 N N . PRO A 1 488 ? -4.639 -13.134 -17.468 1.00 88.25 488 PRO A N 1
ATOM 3683 C CA . PRO A 1 488 ? -3.899 -12.669 -18.646 1.00 88.25 488 PRO A CA 1
ATOM 3684 C C . PRO A 1 488 ? -3.768 -11.143 -18.733 1.00 88.25 488 PRO A C 1
ATOM 3686 O O . PRO A 1 488 ? -2.791 -10.649 -19.288 1.00 88.25 488 PRO A O 1
ATOM 3689 N N . ASP A 1 489 ? -4.731 -10.415 -18.166 1.00 86.56 489 ASP A N 1
ATOM 3690 C CA . ASP A 1 489 ? -4.833 -8.956 -18.277 1.00 86.56 489 ASP A CA 1
ATOM 3691 C C . ASP A 1 489 ? -4.116 -8.235 -17.134 1.00 86.56 489 ASP A C 1
ATOM 3693 O O . ASP A 1 489 ? -3.990 -7.009 -17.158 1.00 86.56 489 ASP A O 1
ATOM 3697 N N . HIS A 1 490 ? -3.646 -8.983 -16.130 1.00 86.44 490 HIS A N 1
ATOM 3698 C CA . HIS A 1 490 ? -2.986 -8.386 -14.986 1.00 86.44 490 HIS A CA 1
ATOM 3699 C C . HIS A 1 490 ? -1.678 -7.702 -15.413 1.00 86.44 490 HIS A C 1
ATOM 3701 O O . HIS A 1 490 ? -0.912 -8.267 -16.201 1.00 86.44 490 HIS A O 1
ATOM 3707 N N . PRO A 1 491 ? -1.368 -6.518 -14.869 1.00 85.62 491 PRO A N 1
ATOM 3708 C CA . PRO A 1 491 ? -0.173 -5.755 -15.226 1.00 85.62 491 PRO A CA 1
ATOM 3709 C C . PRO A 1 491 ? 1.125 -6.555 -15.088 1.00 85.62 491 PRO A C 1
ATOM 3711 O O . PRO A 1 491 ? 1.957 -6.537 -15.994 1.00 85.62 491 PRO A O 1
ATOM 3714 N N . ASP A 1 492 ? 1.254 -7.331 -14.013 1.00 87.75 492 ASP A N 1
ATOM 3715 C CA . ASP A 1 492 ? 2.430 -8.176 -13.777 1.00 87.75 492 ASP A CA 1
ATOM 3716 C C . ASP A 1 492 ? 2.529 -9.334 -14.778 1.00 87.75 492 ASP A C 1
ATOM 3718 O O . ASP A 1 492 ? 3.628 -9.720 -15.174 1.00 87.75 492 ASP A O 1
ATOM 3722 N N . THR A 1 493 ? 1.396 -9.853 -15.264 1.00 92.19 493 THR A N 1
ATOM 3723 C CA . THR A 1 493 ? 1.375 -10.841 -16.352 1.00 92.19 493 THR A CA 1
ATOM 3724 C C . THR A 1 493 ? 1.867 -10.209 -17.652 1.00 92.19 493 THR A C 1
ATOM 3726 O O . THR A 1 493 ? 2.710 -10.779 -18.346 1.00 92.19 493 THR A O 1
ATOM 3729 N N . LEU A 1 494 ? 1.401 -8.997 -17.967 1.00 91.69 494 LEU A N 1
ATOM 3730 C CA . LEU A 1 494 ? 1.842 -8.248 -19.146 1.00 91.69 494 LEU A CA 1
ATOM 3731 C C . LEU A 1 494 ? 3.316 -7.827 -19.054 1.00 91.69 494 LEU A C 1
ATOM 3733 O O . LEU A 1 494 ? 3.983 -7.690 -20.081 1.00 91.69 494 LEU A O 1
ATOM 3737 N N . LEU A 1 495 ? 3.838 -7.586 -17.849 1.00 90.94 495 LEU A N 1
ATOM 3738 C CA . LEU A 1 495 ? 5.262 -7.365 -17.591 1.00 90.94 495 LEU A CA 1
ATOM 3739 C C . LEU A 1 495 ? 6.071 -8.642 -17.829 1.00 90.94 495 LEU A C 1
ATOM 3741 O O . LEU A 1 495 ? 7.019 -8.608 -18.612 1.00 90.94 495 LEU A O 1
ATOM 3745 N N . ALA A 1 496 ? 5.657 -9.765 -17.237 1.00 93.69 496 ALA A N 1
ATOM 3746 C CA . ALA A 1 496 ? 6.324 -11.054 -17.400 1.00 93.69 496 ALA A CA 1
ATOM 3747 C C . ALA A 1 496 ? 6.394 -11.488 -18.875 1.00 93.69 496 ALA A C 1
ATOM 3749 O O . ALA A 1 496 ? 7.446 -11.935 -19.324 1.00 93.69 496 ALA A O 1
ATOM 3750 N N . ARG A 1 497 ? 5.323 -11.283 -19.663 1.00 95.00 497 ARG A N 1
ATOM 3751 C CA . ARG A 1 497 ? 5.337 -11.547 -21.119 1.00 95.00 497 ARG A CA 1
ATOM 3752 C C . ARG A 1 497 ? 6.373 -10.713 -21.857 1.00 95.00 497 ARG A C 1
ATOM 3754 O O . ARG A 1 497 ? 7.159 -11.254 -22.627 1.00 95.00 497 ARG A O 1
ATOM 3761 N N . ASN A 1 498 ? 6.377 -9.401 -21.621 1.00 93.31 498 ASN A N 1
ATOM 3762 C CA . ASN A 1 498 ? 7.319 -8.494 -22.272 1.00 93.31 498 ASN A CA 1
ATOM 3763 C C . ASN A 1 498 ? 8.776 -8.840 -21.921 1.00 93.31 498 ASN A C 1
ATOM 3765 O O . ASN A 1 498 ? 9.646 -8.752 -22.784 1.00 93.31 498 ASN A O 1
ATOM 3769 N N . ASN A 1 499 ? 9.039 -9.230 -20.672 1.00 95.00 499 ASN A N 1
ATOM 3770 C CA . ASN A 1 499 ? 10.382 -9.597 -20.229 1.00 95.00 499 ASN A CA 1
ATOM 3771 C C . ASN A 1 499 ? 10.814 -10.954 -20.797 1.00 95.00 499 ASN A C 1
ATOM 3773 O O . ASN A 1 499 ? 11.927 -11.065 -21.298 1.00 95.00 499 ASN A O 1
ATOM 3777 N N . LEU A 1 500 ? 9.920 -11.949 -20.832 1.00 96.75 500 LEU A N 1
ATOM 3778 C CA . LEU A 1 500 ? 10.195 -13.230 -21.488 1.00 96.75 500 LEU A CA 1
ATOM 3779 C C . LEU A 1 500 ? 10.517 -13.049 -22.980 1.00 96.75 500 LEU A C 1
ATOM 3781 O O . LEU A 1 500 ? 11.440 -13.679 -23.488 1.00 96.75 500 LEU A O 1
ATOM 3785 N N . ALA A 1 501 ? 9.797 -12.161 -23.672 1.00 95.44 501 ALA A N 1
ATOM 3786 C CA . ALA A 1 501 ? 10.076 -11.843 -25.071 1.00 95.44 501 ALA A CA 1
ATOM 3787 C C . ALA A 1 501 ? 11.479 -11.231 -25.246 1.00 95.44 501 ALA A C 1
ATOM 3789 O O . ALA A 1 501 ? 12.196 -11.582 -26.181 1.00 95.44 501 ALA A O 1
ATOM 3790 N N . GLY A 1 502 ? 11.905 -10.375 -24.311 1.00 93.81 502 GLY A N 1
ATOM 3791 C CA . GLY A 1 502 ? 13.271 -9.839 -24.275 1.00 93.81 502 GLY A CA 1
ATOM 3792 C C . GLY A 1 502 ? 14.328 -10.913 -24.053 1.00 93.81 502 GLY A C 1
ATOM 3793 O O . GLY A 1 502 ? 15.316 -10.959 -24.786 1.00 93.81 502 GLY A O 1
ATOM 3794 N N . ALA A 1 503 ? 14.076 -11.830 -23.122 1.00 95.56 503 ALA A N 1
ATOM 3795 C CA . ALA A 1 503 ? 14.977 -12.940 -22.848 1.00 95.56 503 ALA A CA 1
ATOM 3796 C C . ALA A 1 503 ? 15.129 -13.874 -24.062 1.00 95.56 503 ALA A C 1
ATOM 3798 O O . ALA A 1 503 ? 16.248 -14.280 -24.374 1.00 95.56 503 ALA A O 1
ATOM 3799 N N . TYR A 1 504 ? 14.045 -14.159 -24.797 1.00 96.06 504 TYR A N 1
ATOM 3800 C CA . TYR A 1 504 ? 14.129 -14.888 -26.069 1.00 96.06 504 TYR A CA 1
ATOM 3801 C C . TYR A 1 504 ? 14.949 -14.135 -27.117 1.00 96.06 504 TYR A C 1
ATOM 3803 O O . TYR A 1 504 ? 15.809 -14.738 -27.757 1.00 96.06 504 TYR A O 1
ATOM 3811 N N . ALA A 1 505 ? 14.755 -12.817 -27.247 1.00 92.75 505 ALA A N 1
ATOM 3812 C CA . ALA A 1 505 ? 15.521 -12.011 -28.195 1.00 92.75 505 ALA A CA 1
ATOM 3813 C C . ALA A 1 505 ? 17.029 -12.050 -27.893 1.00 92.75 505 ALA A C 1
ATOM 3815 O O . ALA A 1 505 ? 17.848 -12.148 -28.803 1.00 92.75 505 ALA A O 1
ATOM 3816 N N . LEU A 1 506 ? 17.409 -12.003 -26.613 1.00 93.00 506 LEU A N 1
ATOM 3817 C CA . LEU A 1 506 ? 18.807 -12.107 -26.188 1.00 93.00 506 LEU A CA 1
ATOM 3818 C C . LEU A 1 506 ? 19.371 -13.524 -26.343 1.00 93.00 506 LEU A C 1
ATOM 3820 O O . LEU A 1 506 ? 20.565 -13.674 -26.596 1.00 93.00 506 LEU A O 1
ATOM 3824 N N . ALA A 1 507 ? 18.524 -14.549 -26.223 1.00 93.56 507 ALA A N 1
ATOM 3825 C CA . ALA A 1 507 ? 18.862 -15.952 -26.462 1.00 93.56 507 ALA A CA 1
ATOM 3826 C C . ALA A 1 507 ? 18.909 -16.339 -27.952 1.00 93.56 507 ALA A C 1
ATOM 3828 O O . ALA A 1 507 ? 19.088 -17.518 -28.253 1.00 93.56 507 ALA A O 1
ATOM 3829 N N . ASP A 1 508 ? 18.788 -15.364 -28.861 1.00 92.69 508 ASP A N 1
ATOM 3830 C CA . ASP A 1 508 ? 18.774 -15.538 -30.321 1.00 92.69 508 ASP A CA 1
ATOM 3831 C C . ASP A 1 508 ? 17.566 -16.344 -30.847 1.00 92.69 508 ASP A C 1
ATOM 3833 O O . ASP A 1 508 ? 17.551 -16.796 -31.990 1.00 92.69 508 ASP A O 1
ATOM 3837 N N . ASP A 1 509 ? 16.510 -16.480 -30.037 1.00 93.88 509 ASP A N 1
ATOM 3838 C CA . ASP A 1 509 ? 15.215 -17.032 -30.449 1.00 93.88 509 ASP A CA 1
ATOM 3839 C C . ASP A 1 509 ? 14.282 -15.892 -30.889 1.00 93.88 509 ASP A C 1
ATOM 3841 O O . ASP A 1 509 ? 13.297 -15.533 -30.235 1.00 93.88 509 ASP A O 1
ATOM 3845 N N . ILE A 1 510 ? 14.672 -15.225 -31.979 1.00 92.38 510 ILE A N 1
ATOM 3846 C CA . ILE A 1 510 ? 14.051 -13.960 -32.391 1.00 92.38 510 ILE A CA 1
ATOM 3847 C C . ILE A 1 510 ? 12.610 -14.149 -32.884 1.00 92.38 510 ILE A C 1
ATOM 3849 O O . ILE A 1 510 ? 11.781 -13.258 -32.691 1.00 92.38 510 ILE A O 1
ATOM 3853 N N . ASP A 1 511 ? 12.287 -15.299 -33.479 1.00 92.31 511 ASP A N 1
ATOM 3854 C CA . ASP A 1 511 ? 10.927 -15.595 -33.940 1.00 92.31 511 ASP A CA 1
ATOM 3855 C C . ASP A 1 511 ? 9.962 -15.707 -32.748 1.00 92.31 511 ASP A C 1
ATOM 3857 O O . ASP A 1 511 ? 8.923 -15.040 -32.739 1.00 92.31 511 ASP A O 1
ATOM 3861 N N . ALA A 1 512 ? 10.342 -16.451 -31.699 1.00 94.12 512 ALA A N 1
ATOM 3862 C CA . ALA A 1 512 ? 9.557 -16.543 -30.467 1.00 94.12 512 ALA A CA 1
ATOM 3863 C C . ALA A 1 512 ? 9.450 -15.187 -29.748 1.00 94.12 512 ALA A C 1
ATOM 3865 O O . ALA A 1 512 ? 8.401 -14.850 -29.192 1.00 94.12 512 ALA A O 1
ATOM 3866 N N . ALA A 1 513 ? 10.518 -14.383 -29.778 1.00 95.00 513 ALA A N 1
ATOM 3867 C CA . ALA A 1 513 ? 10.504 -13.035 -29.222 1.00 95.00 513 ALA A CA 1
ATOM 3868 C C . ALA A 1 513 ? 9.503 -12.119 -29.939 1.00 95.00 513 ALA A C 1
ATOM 3870 O O . ALA A 1 513 ? 8.742 -11.416 -29.278 1.00 95.00 513 ALA A O 1
ATOM 3871 N N . ILE A 1 514 ? 9.491 -12.119 -31.277 1.00 94.50 514 ILE A N 1
ATOM 3872 C CA . ILE A 1 514 ? 8.574 -11.295 -32.076 1.00 94.50 514 ILE A CA 1
ATOM 3873 C C . ILE A 1 514 ? 7.123 -11.700 -31.817 1.00 94.50 514 ILE A C 1
ATOM 3875 O O . ILE A 1 514 ? 6.315 -10.818 -31.535 1.00 94.50 514 ILE A O 1
ATOM 3879 N N . GLU A 1 515 ? 6.806 -12.998 -31.863 1.00 94.38 515 GLU A N 1
ATOM 3880 C CA . GLU A 1 515 ? 5.452 -13.502 -31.590 1.00 94.38 515 GLU A CA 1
ATOM 3881 C C . GLU A 1 515 ? 4.969 -13.037 -30.209 1.00 94.38 515 GLU A C 1
ATOM 3883 O O . GLU A 1 515 ? 3.915 -12.410 -30.077 1.00 94.38 515 GLU A O 1
ATOM 3888 N N . LEU A 1 516 ? 5.798 -13.229 -29.179 1.00 94.12 516 LEU A N 1
ATOM 3889 C CA . LEU A 1 516 ? 5.429 -12.864 -27.817 1.00 94.12 516 LEU A CA 1
ATOM 3890 C C . LEU A 1 516 ? 5.360 -11.342 -27.602 1.00 94.12 516 LEU A C 1
ATOM 3892 O O . LEU A 1 516 ? 4.521 -10.870 -26.831 1.00 94.12 516 LEU A O 1
ATOM 3896 N N . TYR A 1 517 ? 6.204 -10.552 -28.277 1.00 94.19 517 TYR A N 1
ATOM 3897 C CA . TYR A 1 517 ? 6.109 -9.091 -28.256 1.00 94.19 517 TYR A CA 1
ATOM 3898 C C . TYR A 1 517 ? 4.847 -8.577 -28.952 1.00 94.19 517 TYR A C 1
ATOM 3900 O O . TYR A 1 517 ? 4.237 -7.628 -28.453 1.00 94.19 517 TYR A O 1
ATOM 3908 N N . GLU A 1 518 ? 4.454 -9.165 -30.084 1.00 93.75 518 GLU A N 1
ATOM 3909 C CA . GLU A 1 518 ? 3.220 -8.812 -30.793 1.00 93.75 518 GLU A CA 1
ATOM 3910 C C . GLU A 1 518 ? 1.992 -9.085 -29.914 1.00 93.75 518 GLU A C 1
ATOM 3912 O O . GLU A 1 518 ? 1.161 -8.186 -29.735 1.00 93.75 518 GLU A O 1
ATOM 3917 N N . ASP A 1 519 ? 1.937 -10.257 -29.277 1.00 91.12 519 ASP A N 1
ATOM 3918 C CA . ASP A 1 519 ? 0.878 -10.632 -28.337 1.00 91.12 519 ASP A CA 1
ATOM 3919 C C . ASP A 1 519 ? 0.844 -9.711 -27.109 1.00 91.12 519 ASP A C 1
ATOM 3921 O O . ASP A 1 519 ? -0.199 -9.143 -26.764 1.00 91.12 519 ASP A O 1
ATOM 3925 N N . ALA A 1 520 ? 1.995 -9.494 -26.462 1.00 90.06 520 ALA A N 1
ATOM 3926 C CA . ALA A 1 520 ? 2.096 -8.618 -25.297 1.00 90.06 520 ALA A CA 1
ATOM 3927 C C . ALA A 1 520 ? 1.684 -7.176 -25.630 1.00 90.06 520 ALA A C 1
ATOM 3929 O O . ALA A 1 520 ? 1.022 -6.512 -24.828 1.00 90.06 520 ALA A O 1
ATOM 3930 N N . LEU A 1 521 ? 2.046 -6.683 -26.818 1.00 91.94 521 LEU A N 1
ATOM 3931 C CA . LEU A 1 521 ? 1.665 -5.356 -27.283 1.00 91.94 521 LEU A CA 1
ATOM 3932 C C . LEU A 1 521 ? 0.165 -5.262 -27.591 1.00 91.94 521 LEU A C 1
ATOM 3934 O O . LEU A 1 521 ? -0.451 -4.240 -27.276 1.00 91.94 521 LEU A O 1
ATOM 3938 N N . ALA A 1 522 ? -0.427 -6.288 -28.205 1.00 91.75 522 ALA A N 1
ATOM 3939 C CA . ALA A 1 522 ? -1.861 -6.333 -28.472 1.00 91.75 522 ALA A CA 1
ATOM 3940 C C . ALA A 1 522 ? -2.667 -6.272 -27.166 1.00 91.75 522 ALA A C 1
ATOM 3942 O O . ALA A 1 522 ? -3.582 -5.450 -27.042 1.00 91.75 522 ALA A O 1
ATOM 3943 N N . ASP A 1 523 ? -2.268 -7.052 -26.161 1.00 89.50 523 ASP A N 1
ATOM 3944 C CA . ASP A 1 523 ? -2.917 -7.041 -24.853 1.00 89.50 523 ASP A CA 1
ATOM 3945 C C . ASP A 1 523 ? -2.690 -5.730 -24.094 1.00 89.50 523 ASP A C 1
ATOM 3947 O O . ASP A 1 523 ? -3.654 -5.136 -23.611 1.00 89.50 523 ASP A O 1
ATOM 3951 N N . ARG A 1 524 ? -1.464 -5.187 -24.066 1.00 90.31 524 ARG A N 1
ATOM 3952 C CA . ARG A 1 524 ? -1.203 -3.868 -23.455 1.00 90.31 524 ARG A CA 1
ATOM 3953 C C . ARG A 1 524 ? -2.010 -2.755 -24.119 1.00 90.31 524 ARG A C 1
ATOM 3955 O O . ARG A 1 524 ? -2.544 -1.897 -23.423 1.00 90.31 524 ARG A O 1
ATOM 3962 N N . ARG A 1 525 ? -2.175 -2.776 -25.446 1.00 91.19 525 ARG A N 1
ATOM 3963 C CA . ARG A 1 525 ? -3.034 -1.811 -26.156 1.00 91.19 525 ARG A CA 1
ATOM 3964 C C . ARG A 1 525 ? -4.500 -1.935 -25.760 1.00 91.19 525 ARG A C 1
ATOM 3966 O O . ARG A 1 525 ? -5.165 -0.910 -25.650 1.00 91.19 525 ARG A O 1
ATOM 3973 N N . ARG A 1 526 ? -4.997 -3.156 -25.566 1.00 90.06 526 ARG A N 1
ATOM 3974 C CA . ARG A 1 526 ? -6.377 -3.407 -25.139 1.00 90.06 526 ARG A CA 1
ATOM 3975 C C . ARG A 1 526 ? -6.615 -2.997 -23.684 1.00 90.06 526 ARG A C 1
ATOM 3977 O O . ARG A 1 526 ? -7.663 -2.431 -23.402 1.00 90.06 526 ARG A O 1
ATOM 3984 N N . VAL A 1 527 ? -5.666 -3.284 -22.791 1.00 86.44 527 VAL A N 1
ATOM 3985 C CA . VAL A 1 527 ? -5.809 -3.093 -21.336 1.00 86.44 527 VAL A CA 1
ATOM 3986 C C . VAL A 1 527 ? -5.422 -1.680 -20.889 1.00 86.44 527 VAL A C 1
ATOM 3988 O O . VAL A 1 527 ? -6.149 -1.067 -20.119 1.00 86.44 527 VAL A O 1
ATOM 3991 N N . LEU A 1 528 ? -4.291 -1.151 -21.365 1.00 84.38 528 LEU A N 1
ATOM 3992 C CA . LEU A 1 528 ? -3.729 0.139 -20.931 1.00 84.38 528 LEU A CA 1
ATOM 3993 C C . LEU A 1 528 ? -3.947 1.263 -21.952 1.00 84.38 528 LEU A C 1
ATOM 3995 O O . LEU A 1 528 ? -3.717 2.435 -21.666 1.00 84.38 528 LEU A O 1
ATOM 3999 N N . GLY A 1 529 ? -4.344 0.915 -23.176 1.00 87.12 529 GLY A N 1
ATOM 4000 C CA . GLY A 1 529 ? -4.414 1.851 -24.290 1.00 87.12 529 GLY A CA 1
ATOM 4001 C C . GLY A 1 529 ? -3.078 2.028 -25.019 1.00 87.12 529 GLY A C 1
ATOM 4002 O O . GLY A 1 529 ? -1.997 1.652 -24.559 1.00 87.12 529 GLY A O 1
ATOM 4003 N N . ALA A 1 530 ? -3.149 2.627 -26.210 1.00 86.19 530 ALA A N 1
ATOM 4004 C CA . ALA A 1 530 ? -2.006 2.779 -27.116 1.00 86.19 530 ALA A CA 1
ATOM 4005 C C . ALA A 1 530 ? -0.920 3.753 -26.622 1.00 86.19 530 ALA A C 1
ATOM 4007 O O . ALA A 1 530 ? 0.195 3.737 -27.138 1.00 86.19 530 ALA A O 1
ATOM 4008 N N . HIS A 1 531 ? -1.264 4.603 -25.658 1.00 84.69 531 HIS A N 1
ATOM 4009 C CA . HIS A 1 531 ? -0.473 5.754 -25.223 1.00 84.69 531 HIS A CA 1
ATOM 4010 C C . HIS A 1 531 ? 0.132 5.591 -23.825 1.00 84.69 531 HIS A C 1
ATOM 4012 O O . HIS A 1 531 ? 0.884 6.458 -23.386 1.00 84.69 531 HIS A O 1
ATOM 4018 N N . HIS A 1 532 ? -0.166 4.486 -23.140 1.00 85.94 532 HIS A N 1
ATOM 4019 C CA . HIS A 1 532 ? 0.440 4.180 -21.853 1.00 85.94 532 HIS A CA 1
ATOM 4020 C C . HIS A 1 532 ? 1.960 3.977 -22.001 1.00 85.94 532 HIS A C 1
ATOM 4022 O O . HIS A 1 532 ? 2.379 3.339 -22.975 1.00 85.94 532 HIS A O 1
ATOM 4028 N N . PRO A 1 533 ? 2.800 4.445 -21.056 1.00 84.12 533 PRO A N 1
ATOM 4029 C CA . PRO A 1 533 ? 4.255 4.281 -21.135 1.00 84.12 533 PRO A CA 1
ATOM 4030 C C . PRO A 1 533 ? 4.700 2.837 -21.351 1.00 84.12 533 PRO A C 1
ATOM 4032 O O . PRO A 1 533 ? 5.529 2.575 -22.215 1.00 84.12 533 PRO A O 1
ATOM 4035 N N . ASP A 1 534 ? 4.091 1.891 -20.642 1.00 86.81 534 ASP A N 1
ATOM 4036 C CA . ASP A 1 534 ? 4.377 0.462 -20.809 1.00 86.81 534 ASP A CA 1
ATOM 4037 C C . ASP A 1 534 ? 4.043 -0.051 -22.214 1.00 86.81 534 ASP A C 1
ATOM 4039 O O . ASP A 1 534 ? 4.786 -0.859 -22.774 1.00 86.81 534 ASP A O 1
ATOM 4043 N N . THR A 1 535 ? 2.960 0.441 -22.821 1.00 91.25 535 THR A N 1
ATOM 4044 C CA . THR A 1 535 ? 2.621 0.119 -24.211 1.00 91.25 535 THR A CA 1
ATOM 4045 C C . THR A 1 535 ? 3.677 0.680 -25.162 1.00 91.25 535 THR A C 1
ATOM 4047 O O . THR A 1 535 ? 4.108 -0.024 -26.073 1.00 91.25 535 THR A O 1
ATOM 4050 N N . LEU A 1 536 ? 4.135 1.916 -24.941 1.00 91.44 536 LEU A N 1
ATOM 4051 C CA . LEU A 1 536 ? 5.191 2.543 -25.743 1.00 91.44 536 LEU A CA 1
ATOM 4052 C C . LEU A 1 536 ? 6.533 1.806 -25.591 1.00 91.44 536 LEU A C 1
ATOM 4054 O O . LEU A 1 536 ? 7.217 1.568 -26.583 1.00 91.44 536 LEU A O 1
ATOM 4058 N N . THR A 1 537 ? 6.884 1.371 -24.381 1.00 89.12 537 THR A N 1
ATOM 4059 C CA . THR A 1 537 ? 8.078 0.551 -24.130 1.00 89.12 537 THR A CA 1
ATOM 4060 C C . THR A 1 537 ? 8.008 -0.775 -24.891 1.00 89.12 537 THR A C 1
ATOM 4062 O O . THR A 1 537 ? 8.956 -1.118 -25.594 1.00 89.12 537 THR A O 1
ATOM 4065 N N . SER A 1 538 ? 6.878 -1.490 -24.841 1.00 91.00 538 SER A N 1
ATOM 4066 C CA . SER A 1 538 ? 6.712 -2.739 -25.601 1.00 91.00 538 SER A CA 1
ATOM 4067 C C . SER A 1 538 ? 6.754 -2.527 -27.116 1.00 91.00 538 SER A C 1
ATOM 4069 O O . SER A 1 538 ? 7.319 -3.357 -27.822 1.00 91.00 538 SER A O 1
ATOM 4071 N N . GLN A 1 539 ? 6.232 -1.406 -27.632 1.00 94.31 539 GLN A N 1
ATOM 4072 C CA . GLN A 1 539 ? 6.392 -1.055 -29.052 1.00 94.31 539 GLN A CA 1
ATOM 4073 C C . GLN A 1 539 ? 7.861 -0.863 -29.429 1.00 94.31 539 GLN A C 1
ATOM 4075 O O . GLN A 1 539 ? 8.299 -1.368 -30.459 1.00 94.31 539 GLN A O 1
ATOM 4080 N N . GLY A 1 540 ? 8.623 -0.159 -28.591 1.00 92.56 540 GLY A N 1
ATOM 4081 C CA . GLY A 1 540 ? 10.057 0.022 -28.792 1.00 92.56 540 GLY A CA 1
ATOM 4082 C C . GLY A 1 540 ? 10.829 -1.294 -28.764 1.00 92.56 540 GLY A C 1
ATOM 4083 O O . GLY A 1 540 ? 11.712 -1.504 -29.592 1.00 92.56 540 GLY A O 1
ATOM 4084 N N . ASN A 1 541 ? 10.465 -2.202 -27.860 1.00 92.31 541 ASN A N 1
ATOM 4085 C CA . ASN A 1 541 ? 11.072 -3.528 -27.777 1.00 92.31 541 ASN A CA 1
ATOM 4086 C C . ASN A 1 541 ? 10.760 -4.383 -29.016 1.00 92.31 541 ASN A C 1
ATOM 4088 O O . ASN A 1 541 ? 11.670 -4.978 -29.590 1.00 92.31 541 ASN A O 1
ATOM 4092 N N . LEU A 1 542 ? 9.515 -4.365 -29.502 1.00 94.56 542 LEU A N 1
ATOM 4093 C CA . LEU A 1 542 ? 9.149 -5.016 -30.763 1.00 94.56 542 LEU A CA 1
ATOM 4094 C C . LEU A 1 542 ? 9.913 -4.411 -31.954 1.00 94.56 542 LEU A C 1
ATOM 4096 O O . LEU A 1 542 ? 10.414 -5.136 -32.813 1.00 94.56 542 LEU A O 1
ATOM 4100 N N . ALA A 1 543 ? 10.069 -3.084 -31.988 1.00 94.38 543 ALA A N 1
ATOM 4101 C CA . ALA A 1 543 ? 10.868 -2.411 -33.009 1.00 94.38 543 ALA A CA 1
ATOM 4102 C C . ALA A 1 543 ? 12.348 -2.832 -32.952 1.00 94.38 543 ALA A C 1
ATOM 4104 O O . ALA A 1 543 ? 12.962 -3.042 -33.999 1.00 94.38 543 ALA A O 1
ATOM 4105 N N . SER A 1 544 ? 12.920 -3.003 -31.752 1.00 91.62 544 SER A N 1
ATOM 4106 C CA . SER A 1 544 ? 14.250 -3.605 -31.568 1.00 91.62 544 SER A CA 1
ATOM 4107 C C . SER A 1 544 ? 14.319 -5.012 -32.146 1.00 91.62 544 SER A C 1
ATOM 4109 O O . SER A 1 544 ? 15.251 -5.296 -32.892 1.00 91.62 544 SER A O 1
ATOM 4111 N N . ALA A 1 545 ? 13.342 -5.872 -31.847 1.00 92.62 545 ALA A N 1
ATOM 4112 C CA . ALA A 1 545 ? 13.320 -7.251 -32.330 1.00 92.62 545 ALA A CA 1
ATOM 4113 C C . ALA A 1 545 ? 13.277 -7.316 -33.868 1.00 92.62 545 ALA A C 1
ATOM 4115 O O . ALA A 1 545 ? 14.094 -8.003 -34.482 1.00 92.62 545 ALA A O 1
ATOM 4116 N N . TYR A 1 546 ? 12.427 -6.509 -34.516 1.00 93.44 546 TYR A N 1
ATOM 4117 C CA . TYR A 1 546 ? 12.446 -6.380 -35.977 1.00 93.44 546 TYR A CA 1
ATOM 4118 C C . TYR A 1 546 ? 13.804 -5.902 -36.499 1.00 93.44 546 TYR A C 1
ATOM 4120 O O . TYR A 1 546 ? 14.321 -6.455 -37.468 1.00 93.44 546 TYR A O 1
ATOM 4128 N N . ALA A 1 547 ? 14.425 -4.918 -35.846 1.00 90.25 547 ALA A N 1
ATOM 4129 C CA . ALA A 1 547 ? 15.719 -4.404 -36.278 1.00 90.25 547 ALA A CA 1
ATOM 4130 C C . ALA A 1 547 ? 16.851 -5.441 -36.149 1.00 90.25 547 ALA A C 1
ATOM 4132 O O . ALA A 1 547 ? 17.734 -5.482 -37.008 1.00 90.25 547 ALA A O 1
ATOM 4133 N N . LEU A 1 548 ? 16.808 -6.303 -35.126 1.00 88.00 548 LEU A N 1
ATOM 4134 C CA . LEU A 1 548 ? 17.763 -7.401 -34.936 1.00 88.00 548 LEU A CA 1
ATOM 4135 C C . LEU A 1 548 ? 17.703 -8.428 -36.078 1.00 88.00 548 LEU A C 1
ATOM 4137 O O . LEU A 1 548 ? 18.750 -8.915 -36.495 1.00 88.00 548 LEU A O 1
ATOM 4141 N N . THR A 1 549 ? 16.521 -8.671 -36.659 1.00 88.25 549 THR A N 1
ATOM 4142 C CA . THR A 1 549 ? 16.364 -9.520 -37.865 1.00 88.25 549 THR A CA 1
ATOM 4143 C C . THR A 1 549 ? 16.739 -8.822 -39.179 1.00 88.25 549 THR A C 1
ATOM 4145 O O . THR A 1 549 ? 16.681 -9.430 -40.247 1.00 88.25 549 THR A O 1
ATOM 4148 N N . GLY A 1 550 ? 17.118 -7.540 -39.132 1.00 86.50 550 GLY A N 1
ATOM 4149 C CA . GLY A 1 550 ? 17.378 -6.725 -40.320 1.00 86.50 550 GLY A CA 1
ATOM 4150 C C . GLY A 1 550 ? 16.114 -6.188 -41.001 1.00 86.50 550 GLY A C 1
ATOM 4151 O O . GLY A 1 550 ? 16.216 -5.519 -42.031 1.00 86.50 550 GLY A O 1
ATOM 4152 N N . ASP A 1 551 ? 14.927 -6.405 -40.427 1.00 90.88 551 ASP A N 1
ATOM 4153 C CA . ASP A 1 551 ? 13.665 -5.860 -40.928 1.00 90.88 551 ASP A CA 1
ATOM 4154 C C . ASP A 1 551 ? 13.500 -4.381 -40.542 1.00 90.88 551 ASP A C 1
ATOM 4156 O O . ASP A 1 551 ? 12.632 -3.962 -39.768 1.00 90.88 551 ASP A O 1
ATOM 4160 N N . LEU A 1 552 ? 14.375 -3.550 -41.109 1.00 91.31 552 LEU A N 1
ATOM 4161 C CA . LEU A 1 552 ? 14.348 -2.103 -40.916 1.00 91.31 552 LEU A CA 1
ATOM 4162 C C . LEU A 1 552 ? 13.072 -1.465 -41.486 1.00 91.31 552 LEU A C 1
ATOM 4164 O O . LEU A 1 552 ? 12.701 -0.371 -41.057 1.00 91.31 552 LEU A O 1
ATOM 4168 N N . ALA A 1 553 ? 12.390 -2.145 -42.416 1.00 92.12 553 ALA A N 1
ATOM 4169 C CA . ALA A 1 553 ? 11.141 -1.685 -43.013 1.00 92.12 553 ALA A CA 1
ATOM 4170 C C . ALA A 1 553 ? 9.986 -1.677 -42.001 1.00 92.12 553 ALA A C 1
ATOM 4172 O O . ALA A 1 553 ? 9.168 -0.759 -42.044 1.00 92.12 553 ALA A O 1
ATOM 4173 N N . ARG A 1 554 ? 9.938 -2.641 -41.070 1.00 92.62 554 ARG A N 1
ATOM 4174 C CA . ARG A 1 554 ? 9.007 -2.613 -39.928 1.00 92.62 554 ARG A CA 1
ATOM 4175 C C . ARG A 1 554 ? 9.558 -1.850 -38.726 1.00 92.62 554 ARG A C 1
ATOM 4177 O O . ARG A 1 554 ? 8.811 -1.113 -38.084 1.00 92.62 554 ARG A O 1
ATOM 4184 N N . ALA A 1 555 ? 10.854 -1.973 -38.436 1.00 93.25 555 ALA A N 1
ATOM 4185 C CA . ALA A 1 555 ? 11.445 -1.378 -37.238 1.00 93.25 555 ALA A CA 1
ATOM 4186 C C . ALA A 1 555 ? 11.438 0.159 -37.246 1.00 93.25 555 ALA A C 1
ATOM 4188 O O . ALA A 1 555 ? 11.024 0.785 -36.271 1.00 93.25 555 ALA A O 1
ATOM 4189 N N . VAL A 1 556 ? 11.904 0.787 -38.334 1.00 92.81 556 VAL A N 1
ATOM 4190 C CA . VAL A 1 556 ? 12.094 2.247 -38.376 1.00 92.81 556 VAL A CA 1
ATOM 4191 C C . VAL A 1 556 ? 10.771 3.011 -38.247 1.00 92.81 556 VAL A C 1
ATOM 4193 O O . VAL A 1 556 ? 10.719 3.905 -37.401 1.00 92.81 556 VAL A O 1
ATOM 4196 N N . PRO A 1 557 ? 9.697 2.678 -38.993 1.00 94.00 557 PRO A N 1
ATOM 4197 C CA . PRO A 1 557 ? 8.414 3.359 -38.828 1.00 94.00 557 PRO A CA 1
ATOM 4198 C C . PRO A 1 557 ? 7.821 3.179 -37.429 1.00 94.00 557 PRO A C 1
ATOM 4200 O O . PRO A 1 557 ? 7.258 4.127 -36.883 1.00 94.00 557 PRO A O 1
ATOM 4203 N N . LEU A 1 558 ? 7.979 1.993 -36.825 1.00 94.00 558 LEU A N 1
ATOM 4204 C CA . LEU A 1 558 ? 7.495 1.738 -35.470 1.00 94.00 558 LEU A CA 1
ATOM 4205 C C . LEU A 1 558 ? 8.240 2.609 -34.451 1.00 94.00 558 LEU A C 1
ATOM 4207 O O . LEU A 1 558 ? 7.600 3.289 -33.657 1.00 94.00 558 LEU A O 1
ATOM 4211 N N . TYR A 1 559 ? 9.570 2.696 -34.539 1.00 93.56 559 TYR A N 1
ATOM 4212 C CA . TYR A 1 559 ? 10.353 3.617 -33.713 1.00 93.56 559 TYR A CA 1
ATOM 4213 C C . TYR A 1 559 ? 9.978 5.089 -33.912 1.00 93.56 559 TYR A C 1
ATOM 4215 O O . TYR A 1 559 ? 9.906 5.834 -32.937 1.00 93.56 559 TYR A O 1
ATOM 4223 N N . GLU A 1 560 ? 9.767 5.532 -35.154 1.00 94.44 560 GLU A N 1
ATOM 4224 C CA . GLU A 1 560 ? 9.351 6.909 -35.447 1.00 94.44 560 GLU A CA 1
ATOM 4225 C C . GLU A 1 560 ? 7.997 7.231 -34.816 1.00 94.44 560 GLU A C 1
ATOM 4227 O O . GLU A 1 560 ? 7.850 8.280 -34.186 1.00 94.44 560 GLU A O 1
ATOM 4232 N N . GLN A 1 561 ? 7.033 6.317 -34.944 1.00 94.00 561 GLN A N 1
ATOM 4233 C CA . GLN A 1 561 ? 5.716 6.462 -34.342 1.00 94.00 561 GLN A CA 1
ATOM 4234 C C . GLN A 1 561 ? 5.806 6.485 -32.812 1.00 94.00 561 GLN A C 1
ATOM 4236 O O . GLN A 1 561 ? 5.297 7.415 -32.187 1.00 94.00 561 GLN A O 1
ATOM 4241 N N . THR A 1 562 ? 6.481 5.505 -32.207 1.00 93.69 562 THR A N 1
ATOM 4242 C CA . THR A 1 562 ? 6.609 5.408 -30.749 1.00 93.69 562 THR A CA 1
ATOM 4243 C C . THR A 1 562 ? 7.350 6.611 -30.171 1.00 93.69 562 THR A C 1
ATOM 4245 O O . THR A 1 562 ? 6.935 7.127 -29.137 1.00 93.69 562 THR A O 1
ATOM 4248 N N . LEU A 1 563 ? 8.390 7.119 -30.846 1.00 94.50 563 LEU A N 1
ATOM 4249 C CA . LEU A 1 563 ? 9.078 8.347 -30.440 1.00 94.50 563 LEU A CA 1
ATOM 4250 C C . LEU A 1 563 ? 8.164 9.575 -30.546 1.00 94.50 563 LEU A C 1
ATOM 4252 O O . LEU A 1 563 ? 8.163 10.416 -29.651 1.00 94.50 563 LEU A O 1
ATOM 4256 N N . ALA A 1 564 ? 7.389 9.707 -31.624 1.00 93.62 564 ALA A N 1
ATOM 4257 C CA . ALA A 1 564 ? 6.462 10.825 -31.775 1.00 93.62 564 ALA A CA 1
ATOM 4258 C C . ALA A 1 564 ? 5.395 10.827 -30.668 1.00 93.62 564 ALA A C 1
ATOM 4260 O O . ALA A 1 564 ? 5.123 11.871 -30.069 1.00 93.62 564 ALA A O 1
ATOM 4261 N N . ASP A 1 565 ? 4.833 9.657 -30.357 1.00 91.12 565 ASP A N 1
ATOM 4262 C CA . ASP A 1 565 ? 3.871 9.501 -29.268 1.00 91.12 565 ASP A CA 1
ATOM 4263 C C . ASP A 1 565 ? 4.513 9.759 -27.900 1.00 91.12 565 ASP A C 1
ATOM 4265 O O . ASP A 1 565 ? 3.973 10.540 -27.113 1.00 91.12 565 ASP A O 1
ATOM 4269 N N . SER A 1 566 ? 5.690 9.192 -27.624 1.00 89.81 566 SER A N 1
ATOM 4270 C CA . SER A 1 566 ? 6.365 9.379 -26.338 1.00 89.81 566 SER A CA 1
ATOM 4271 C C . SER A 1 566 ? 6.752 10.841 -26.102 1.00 89.81 566 SER A C 1
ATOM 4273 O O . SER A 1 566 ? 6.570 11.347 -24.999 1.00 89.81 566 SER A O 1
ATOM 4275 N N . LEU A 1 567 ? 7.213 11.565 -27.129 1.00 91.31 567 LEU A N 1
ATOM 4276 C CA . LEU A 1 567 ? 7.522 12.994 -27.018 1.00 91.31 567 LEU A CA 1
ATOM 4277 C C . LEU A 1 567 ? 6.278 13.833 -26.737 1.00 91.31 567 LEU A C 1
ATOM 4279 O O . LEU A 1 567 ? 6.342 14.773 -25.947 1.00 91.31 567 LEU A O 1
ATOM 4283 N N . ARG A 1 568 ? 5.150 13.496 -27.368 1.00 88.00 568 ARG A N 1
ATOM 4284 C CA . ARG A 1 568 ? 3.881 14.203 -27.170 1.00 88.00 568 ARG A CA 1
ATOM 4285 C C . ARG A 1 568 ? 3.302 13.975 -25.773 1.00 88.00 568 ARG A C 1
ATOM 4287 O O . ARG A 1 568 ? 2.724 14.901 -25.215 1.00 88.00 568 ARG A O 1
ATOM 4294 N N . ILE A 1 569 ? 3.407 12.755 -25.247 1.00 83.62 569 ILE A N 1
ATOM 4295 C CA . ILE A 1 569 ? 2.724 12.338 -24.011 1.00 83.62 569 ILE A CA 1
ATOM 4296 C C . ILE A 1 569 ? 3.626 12.506 -22.787 1.00 83.62 569 ILE A C 1
ATOM 4298 O O . ILE A 1 569 ? 3.200 13.054 -21.776 1.00 83.62 569 ILE A O 1
ATOM 4302 N N . LEU A 1 570 ? 4.869 12.035 -22.880 1.00 82.56 570 LEU A N 1
ATOM 4303 C CA . LEU A 1 570 ? 5.815 11.956 -21.763 1.00 82.56 570 LEU A CA 1
ATOM 4304 C C . LEU A 1 570 ? 6.800 13.127 -21.757 1.00 82.56 570 LEU A C 1
ATOM 4306 O O . LEU A 1 570 ? 7.459 13.397 -20.758 1.00 82.56 570 LEU A O 1
ATOM 4310 N N . GLY A 1 571 ? 6.909 13.835 -22.879 1.00 84.62 571 GLY A N 1
ATOM 4311 C CA . GLY A 1 571 ? 7.865 14.914 -23.052 1.00 84.62 571 GLY A CA 1
ATOM 4312 C C . GLY A 1 571 ? 9.260 14.424 -23.434 1.00 84.62 571 GLY A C 1
ATOM 4313 O O . GLY A 1 571 ? 9.553 13.233 -23.572 1.00 84.62 571 GLY A O 1
ATOM 4314 N N . GLU A 1 572 ? 10.144 15.394 -23.648 1.00 84.81 572 GLU A N 1
ATOM 4315 C CA . GLU A 1 572 ? 11.484 15.177 -24.197 1.00 84.81 572 GLU A CA 1
ATOM 4316 C C . GLU A 1 572 ? 12.463 14.537 -23.204 1.00 84.81 572 GLU A C 1
ATOM 4318 O O . GLU A 1 572 ? 13.344 13.777 -23.615 1.00 84.81 572 GLU A O 1
ATOM 4323 N N . GLN A 1 573 ? 12.287 14.835 -21.915 1.00 81.69 57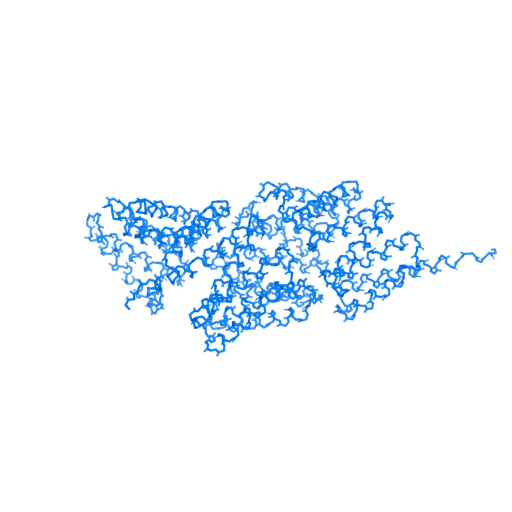3 GLN A N 1
ATOM 4324 C CA . GLN A 1 573 ? 13.178 14.396 -20.840 1.00 81.69 573 GLN A CA 1
ATOM 4325 C C . GLN A 1 573 ? 12.799 13.039 -20.246 1.00 81.69 573 GLN A C 1
ATOM 4327 O O . GLN A 1 573 ? 13.560 12.492 -19.455 1.00 81.69 573 GLN A O 1
ATOM 4332 N N . HIS A 1 574 ? 11.654 12.471 -20.633 1.00 82.88 574 HIS A N 1
ATOM 4333 C CA . HIS A 1 574 ? 11.248 11.172 -20.120 1.00 82.88 574 HIS A CA 1
ATOM 4334 C C . HIS A 1 574 ? 12.184 10.057 -20.629 1.00 82.88 574 HIS A C 1
ATOM 4336 O O . HIS A 1 574 ? 12.469 10.018 -21.835 1.00 82.88 574 HIS A O 1
ATOM 4342 N N . PRO A 1 575 ? 12.609 9.109 -19.768 1.00 81.38 575 PRO A N 1
ATOM 4343 C CA . PRO A 1 575 ? 13.524 8.028 -20.143 1.00 81.38 575 PRO A CA 1
ATOM 4344 C C . PRO A 1 575 ? 13.088 7.243 -21.388 1.00 81.38 575 PRO A C 1
ATOM 4346 O O . PRO A 1 575 ? 13.890 7.030 -22.294 1.00 81.38 575 PRO A O 1
ATOM 4349 N N . THR A 1 576 ? 11.801 6.893 -21.502 1.00 84.31 576 THR A N 1
ATOM 4350 C CA . THR A 1 576 ? 11.251 6.213 -22.693 1.00 84.31 576 THR A CA 1
ATOM 4351 C C . THR A 1 576 ? 11.477 7.013 -23.979 1.00 84.31 576 THR A C 1
ATOM 4353 O O . THR A 1 576 ? 11.933 6.453 -24.972 1.00 84.31 576 THR A O 1
ATOM 4356 N N . SER A 1 577 ? 11.234 8.329 -23.973 1.00 89.44 577 SER A N 1
ATOM 4357 C CA . SER A 1 577 ? 11.460 9.181 -25.150 1.00 89.44 577 SER A CA 1
ATOM 4358 C C . SER A 1 577 ? 12.931 9.241 -25.544 1.00 89.44 577 SER A C 1
ATOM 4360 O O . SER A 1 577 ? 13.266 9.213 -26.730 1.00 89.44 577 SER A O 1
ATOM 4362 N N . GLN A 1 578 ? 13.827 9.297 -24.559 1.00 88.62 578 GLN A N 1
ATOM 4363 C CA . GLN A 1 578 ? 15.265 9.269 -24.806 1.00 88.62 578 GLN A CA 1
ATOM 4364 C C . GLN A 1 578 ? 15.712 7.919 -25.384 1.00 88.62 578 GLN A C 1
ATOM 4366 O O . GLN A 1 578 ? 16.438 7.901 -26.378 1.00 88.62 578 GLN A O 1
ATOM 4371 N N . ALA A 1 579 ? 15.223 6.805 -24.832 1.00 87.69 579 ALA A N 1
ATOM 4372 C CA . ALA A 1 579 ? 15.518 5.461 -25.322 1.00 87.69 579 ALA A CA 1
ATOM 4373 C C . ALA A 1 579 ? 15.066 5.269 -26.779 1.00 87.69 579 ALA A C 1
ATOM 4375 O O . ALA A 1 579 ? 15.869 4.864 -27.621 1.00 87.69 579 ALA A O 1
ATOM 4376 N N . MET A 1 580 ? 13.826 5.651 -27.114 1.00 91.19 580 MET A N 1
ATOM 4377 C CA . MET A 1 580 ? 13.317 5.558 -28.490 1.00 91.19 580 MET A CA 1
ATOM 4378 C C . MET A 1 580 ? 14.137 6.407 -29.465 1.00 91.19 580 MET A C 1
ATOM 4380 O O . MET A 1 580 ? 14.460 5.955 -30.564 1.00 91.19 580 MET A O 1
ATOM 4384 N N . ARG A 1 581 ? 14.531 7.622 -29.057 1.00 93.00 581 ARG A N 1
ATOM 4385 C CA . ARG A 1 581 ? 15.376 8.509 -29.870 1.00 93.00 581 ARG A CA 1
ATOM 4386 C C . ARG A 1 581 ? 16.737 7.876 -30.155 1.00 93.00 581 ARG A C 1
ATOM 4388 O O . ARG A 1 581 ? 17.181 7.886 -31.304 1.00 93.00 581 ARG A O 1
ATOM 4395 N N . ASN A 1 582 ? 17.380 7.327 -29.128 1.00 91.38 582 ASN A N 1
ATOM 4396 C CA . ASN A 1 582 ? 18.699 6.710 -29.241 1.00 91.38 582 ASN A CA 1
ATOM 4397 C C . ASN A 1 582 ? 18.657 5.467 -30.137 1.00 91.38 582 ASN A C 1
ATOM 4399 O O . ASN A 1 582 ? 19.469 5.350 -31.057 1.00 91.38 582 ASN A O 1
ATOM 4403 N N . ASN A 1 583 ? 17.668 4.593 -29.936 1.00 90.38 583 ASN A N 1
ATOM 4404 C CA . ASN A 1 583 ? 17.505 3.383 -30.737 1.00 90.38 583 ASN A CA 1
ATOM 4405 C C . ASN A 1 583 ? 17.212 3.712 -32.208 1.00 90.38 583 ASN A C 1
ATOM 4407 O O . ASN A 1 583 ? 17.856 3.169 -33.107 1.00 90.38 583 ASN A O 1
ATOM 4411 N N . LEU A 1 584 ? 16.311 4.664 -32.472 1.00 91.94 584 LEU A N 1
ATOM 4412 C CA . LEU A 1 584 ? 16.014 5.116 -33.831 1.00 91.94 584 LEU A CA 1
ATOM 4413 C C . LEU A 1 584 ? 17.257 5.683 -34.533 1.00 91.94 584 LEU A C 1
ATOM 4415 O O . LEU A 1 584 ? 17.498 5.386 -35.706 1.00 91.94 584 LEU A O 1
ATOM 4419 N N . ALA A 1 585 ? 18.048 6.501 -33.832 1.00 91.75 585 ALA A N 1
ATOM 4420 C CA . ALA A 1 585 ? 19.278 7.075 -34.371 1.00 91.75 585 ALA A CA 1
ATOM 4421 C C . ALA A 1 585 ? 20.313 5.991 -34.708 1.00 91.75 585 ALA A C 1
ATOM 4423 O O . ALA A 1 585 ? 20.894 6.018 -35.797 1.00 91.75 585 ALA A O 1
ATOM 4424 N N . TYR A 1 586 ? 20.493 5.016 -33.813 1.00 90.12 586 TYR A N 1
ATOM 4425 C CA . TYR A 1 586 ? 21.394 3.883 -34.009 1.00 90.12 586 TYR A CA 1
ATOM 4426 C C . TYR A 1 586 ? 21.022 3.065 -35.256 1.00 90.12 586 TYR A C 1
ATOM 4428 O O . TYR A 1 586 ? 21.843 2.904 -36.164 1.00 90.12 586 TYR A O 1
ATOM 4436 N N . TRP A 1 587 ? 19.767 2.617 -35.360 1.00 87.00 587 TRP A N 1
ATOM 4437 C CA . TRP A 1 587 ? 19.329 1.742 -36.454 1.00 87.00 587 TRP A CA 1
ATOM 4438 C C . TRP A 1 587 ? 19.257 2.455 -37.810 1.00 87.00 587 TRP A C 1
ATOM 4440 O O . TRP A 1 587 ? 19.634 1.874 -38.829 1.00 87.00 587 TRP A O 1
ATOM 4450 N N . LYS A 1 588 ? 18.891 3.746 -37.843 1.00 85.94 588 LYS A N 1
ATOM 4451 C CA . LYS A 1 588 ? 19.015 4.565 -39.065 1.00 85.94 588 LYS A CA 1
ATOM 4452 C C . LYS A 1 588 ? 20.469 4.745 -39.500 1.00 85.94 588 LYS A C 1
ATOM 4454 O O . LYS A 1 588 ? 20.740 4.784 -40.700 1.00 85.94 588 LYS A O 1
ATOM 4459 N N . GLY A 1 589 ? 21.397 4.873 -38.551 1.00 83.75 589 GLY A N 1
ATOM 4460 C CA . GLY A 1 589 ? 22.832 4.921 -38.829 1.00 83.75 589 GLY A CA 1
ATOM 4461 C C . GLY A 1 589 ? 23.334 3.621 -39.460 1.00 83.75 589 GLY A C 1
ATOM 4462 O O . GLY A 1 589 ? 23.984 3.664 -40.505 1.00 83.75 589 GLY A O 1
ATOM 4463 N N . LYS A 1 590 ? 22.950 2.476 -38.883 1.00 77.69 590 LYS A N 1
ATOM 4464 C CA . LYS A 1 590 ? 23.329 1.139 -39.363 1.00 77.69 590 LYS A CA 1
ATOM 4465 C C . LYS A 1 590 ? 22.787 0.833 -40.766 1.00 77.69 590 LYS A C 1
ATOM 4467 O O . LYS A 1 590 ? 23.554 0.444 -41.647 1.00 77.69 590 LYS A O 1
ATOM 4472 N N . GLY A 1 591 ? 21.510 1.133 -41.025 1.00 66.00 591 GLY A N 1
ATOM 4473 C CA . GLY A 1 591 ? 20.914 0.972 -42.358 1.00 66.00 591 GLY A CA 1
ATOM 4474 C C . GLY A 1 591 ? 21.571 1.852 -43.431 1.00 66.00 591 GLY A C 1
ATOM 4475 O O . GLY A 1 591 ? 21.710 1.442 -44.581 1.00 66.00 591 GLY A O 1
ATOM 4476 N N . ARG A 1 592 ? 22.062 3.047 -43.063 1.00 65.12 592 ARG A N 1
ATOM 4477 C CA . ARG A 1 592 ? 22.848 3.900 -43.974 1.00 65.12 592 ARG A CA 1
ATOM 4478 C C . ARG A 1 592 ? 24.237 3.330 -44.254 1.00 65.12 592 ARG A C 1
ATOM 4480 O O . ARG A 1 592 ? 24.680 3.423 -45.390 1.00 65.12 592 ARG A O 1
ATOM 4487 N N . SER A 1 593 ? 24.918 2.735 -43.273 1.00 60.25 593 SER A N 1
ATOM 4488 C CA . SER A 1 593 ? 26.215 2.080 -43.515 1.00 60.25 593 SER A CA 1
ATOM 4489 C C . SER A 1 593 ? 26.098 0.814 -44.366 1.00 60.25 593 SER A C 1
ATOM 4491 O O . SER A 1 593 ? 26.965 0.568 -45.195 1.00 60.25 593 SER A O 1
ATOM 4493 N N . GLU A 1 594 ? 25.009 0.054 -44.230 1.00 54.72 594 GLU A N 1
ATOM 4494 C CA . GLU A 1 594 ? 24.755 -1.149 -45.038 1.00 54.72 594 GLU A CA 1
ATOM 4495 C C . GLU A 1 594 ? 24.311 -0.816 -46.475 1.00 54.72 594 GLU A C 1
ATOM 4497 O O . GLU A 1 594 ? 24.506 -1.615 -47.384 1.00 54.72 594 GLU A O 1
ATOM 4502 N N . HIS A 1 595 ? 23.757 0.379 -46.718 1.00 52.66 595 HIS A N 1
ATOM 4503 C CA . HIS A 1 595 ? 23.447 0.879 -48.068 1.00 52.66 595 HIS A CA 1
ATOM 4504 C C . HIS A 1 595 ? 24.594 1.677 -48.719 1.00 52.66 595 HIS A C 1
ATOM 4506 O O . HIS A 1 595 ? 24.539 1.965 -49.914 1.00 52.66 595 HIS A O 1
ATOM 4512 N N . VAL A 1 596 ? 25.651 2.015 -47.969 1.00 45.56 596 VAL A N 1
ATOM 4513 C CA . VAL A 1 596 ? 26.863 2.701 -48.459 1.00 45.56 596 VAL A CA 1
ATOM 4514 C C . VAL A 1 596 ? 28.037 1.709 -48.497 1.00 45.56 596 VAL A C 1
ATOM 4516 O O . VAL A 1 596 ? 29.085 1.939 -47.908 1.00 45.56 596 VAL A O 1
ATOM 4519 N N . SER A 1 597 ? 27.853 0.566 -49.165 1.00 36.88 597 SER A N 1
ATOM 4520 C CA . SER A 1 597 ? 28.881 -0.285 -49.813 1.00 36.88 597 SER A CA 1
ATOM 4521 C C . SER A 1 597 ? 28.181 -1.509 -50.430 1.00 36.88 597 SER A C 1
ATOM 4523 O O . SER A 1 597 ? 27.427 -2.157 -49.713 1.00 36.88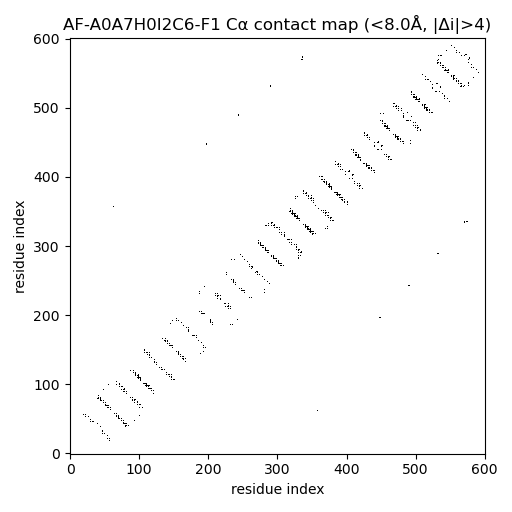 597 SER A O 1
ATOM 4525 N N . PRO A 1 598 ? 28.382 -1.845 -51.726 1.00 41.38 598 PRO A N 1
ATOM 4526 C CA . PRO A 1 598 ? 29.605 -1.644 -52.496 1.00 41.38 598 PRO A CA 1
ATOM 4527 C C . PRO A 1 598 ? 29.413 -0.745 -53.733 1.00 41.38 598 PRO A C 1
ATOM 4529 O O . PRO A 1 598 ? 28.712 -1.098 -54.679 1.00 41.38 598 PRO A O 1
ATOM 4532 N N . ALA A 1 599 ? 30.140 0.372 -53.780 1.00 36.28 599 ALA A N 1
ATOM 4533 C CA . ALA A 1 599 ? 30.660 0.882 -55.045 1.00 36.28 599 ALA A CA 1
ATOM 4534 C C . ALA A 1 599 ? 32.113 0.408 -55.139 1.00 36.28 599 ALA A C 1
ATOM 4536 O O . ALA A 1 599 ? 33.001 0.914 -54.459 1.00 36.28 599 ALA A O 1
ATOM 4537 N N . SER A 1 600 ? 32.309 -0.638 -55.931 1.00 43.00 600 SER A N 1
ATOM 4538 C CA . SER A 1 600 ? 33.596 -1.198 -56.328 1.00 43.00 600 SER A CA 1
ATOM 4539 C C . SER A 1 600 ? 34.530 -0.153 -56.937 1.00 43.00 600 SER A C 1
ATOM 4541 O O . SER A 1 600 ? 34.109 0.584 -57.832 1.00 43.00 600 SER A O 1
ATOM 4543 N N . SER A 1 601 ? 35.806 -0.182 -56.544 1.00 40.53 601 SER A N 1
ATOM 4544 C CA . SER A 1 601 ? 36.983 -0.020 -57.417 1.00 40.53 601 SER A CA 1
ATOM 4545 C C . SER A 1 601 ? 38.214 -0.585 -56.720 1.00 40.53 601 SER A C 1
ATOM 4547 O O . SER A 1 601 ? 38.543 -0.066 -55.631 1.00 40.53 601 SER A O 1
#

Sequence (601 aa):
MDSHDQAPSNWRQERATDSLADLDQEISSLRAAVCGIPVADADQAELLRKLGHVLEARFRRTGRADDANEAVSVRTAAADILQSLGDLQGLLLVLNSLGVLKADTGRRLEALATVRRAVEIRRRLADNDPAAFVPDLAASLNNLSITCGHVGRREEGLAAIEEAVALYRRLAAGNPHAFMSDLAASLNNLSVQCGGLGRWHEALAAIEEAVQIRRRLAADDPVAYMPSFAMSLNNLSITLGDVGRREEALTAIEEAVQIRRRLAADDPVAYMPDLAASLNNLSARYGELGRWQEALATIEEAVEIRRRLAAEDPDAFIPDLAMSLNNLGNRLAEAGRLPEAMSANVEAVEFYRRLMTTSPSAYAADFAASLSNLAGVHLAMGDLERAIPLYEQSLADSMRVLGPDHPDTLLARNNLAGAYGAAGDLQRAIPLYEQSLADSMRVLGPDHPDTLLARNNLAGAYESAGDLARSVSLYQETLADSMRVLGPDHPDTLLARNNLAGAYALADDIDAAIELYEDALADRRRVLGAHHPDTLTSQGNLASAYALTGDLARAVPLYEQTLADSLRILGEQHPTSQAMRNNLAYWKGKGRSEHVSPASS

pLDDT: mean 90.1, std 12.83, range [21.8, 98.81]

Foldseek 3Di:
DDDDDDDPCPLVVVPPPADLVRLVVLLVVLVVVLVVDPDLDLVNLVSLQVNLSSLVSNCVVAVDVVSLVSSLVSLVSSLVSCVVVVVLVSNLVSLVVSLVSCVVSLVLVVSLVSLVVSLVSLVVVCVVPVVPRLLVNLVSLQVNLVSCVVQVVLVSSLVSLVSSLVSLVVVCVVPVPVRLLVNLVSLLSNLVSCVLQLVLVSSLVSLVSSLVSLVVVCVVPVVPRLLVNLVSLQSNLVSCVSLLVLVSSLVSLVSSLVSLVVVCVVPVVPRLLVNLVSLLSNLVSCVSLQVLVSSLVSLVSSLVSLVVVCVVPVVPRLLVNLVSLLSNLVSCVSLLVLVSSLVSLVSSLVSLVVVCVSPVLVRLLVNLVSLQSNLVSCVSVVVLVSNLVSLVVSLVSCCVRVNCLDPSNLVSLLSNLVSCVSVVNLVSNLVSLVVSLVSCCVRNNCLRPSNLVSLLSNLVSCVSVVVLVSSLVSLVVSLVSCCVSSNCLHPSNLVSLLSNLVSCLSVVVLVSSLVSLVVSLVSCCVSSNCLRLSNLVSLLSNLVSCVSVVNCVSNLVSLVVSLVSCCVSSNCSDPSNVSSVVVNVVSVVVVVVVVPDDPDD

Secondary structure (DSSP, 8-state):
---SS--S-HHHHTTTT--HHHHHHHHHHHHHHHHT--S--HHHHHHHHHHHHHHHHHHHHH--HHHHHHHHHHHHHHHHHHHHHT-HHHHHHHHHHHHHHHHHTT-HHHHHHHHHHHHHHHHHHHHH-HHHHHHHHHHHHHHHHHHHHHTT-HHHHHHHHHHHHHHHHHHHHH-HHHHHHHHHHHHHHHHHHHHHTT-HHHHHHHHHHHHHHHHHHHHH-HHHHHHHHHHHHHHHHHHHHHTT-HHHHHHHHHHHHHHHHHHHHH-HHHHHHHHHHHHHHHHHHHHHTT-HHHHHHHHHHHHHHHHHHHHH-HHHHHHHHHHHHHHHHHHHHHTT-HHHHHHHHHHHHHHHHHHHHH-HHHHHHHHHHHHHHHHHHHHHTT-HHHHHHHHHHHHHHHHHHT-TTSHHHHHHHHHHHHHHHHTT-HHHHHHHHHHHHHHHHHHT-TTSHHHHHHHHHHHHHHHHTT-HHHHHHHHHHHHHHHHHHT-TTSHHHHHHHHHHHHHHHHTT-HHHHHHHHHHHHHHHHHHT-TTSHHHHHHHHHHHHHHHHTT-HHHHHHHHHHHHHHHHHHT-SSSHHHHHHHHHHHHHHHHHHHHHS-----

Nearest PDB structures (foldseek):
  6swu-assembly1_A  TM=7.525E-01  e=2.187E-08  Mus musculus
  6swu-assembly1_B  TM=7.424E-01  e=2.033E-08  Mus musculus
  7ai4-assembly2_B  TM=7.045E-01  e=8.756E-08  Homo sapiens
  6ejn-assembly1_B  TM=6.206E-01  e=1.013E-07  Mus musculus
  5ojf-assembly3_C  TM=5.926E-01  e=1.216E-07  Mus musculus

InterPro domains:
  IPR011990 Tetratricopeptide-like helical domain superfamily [G3DSA:1.25.40.10] (37-178)
  IPR011990 Tetratricopeptide-like helical domain superfamily [G3DSA:1.25.40.10] (179-269)
  IPR011990 Tetratricopeptide-like helical domain superfamily [G3DSA:1.25.40.10] (273-463)
  IPR011990 Tetratricopeptide-like helical domain superfamily [G3DSA:1.25.40.10] (464-595)
  IPR011990 Tetratricopeptide-like helical domain superfamily [SSF48452] (93-217)
  IPR011990 Tetratricopeptide-like helical domain superfamily [SSF48452] (182-342)
  IPR011990 Tetratricopeptide-like helical domain superfamily [SSF48452] (272-521)
  IPR011990 Tetratricopeptide-like helical domain superfamily [SSF48452] (446-585)
  IPR019734 Tetratricopeptide repeat [SM00028] (92-125)
  IPR019734 Tetratricopeptide repeat [SM00028] (138-171)
  IPR019734 Tetratricopeptide repeat [SM00028] (184-217)
  IPR019734 Tetratricopeptide repeat [SM00028] (230-263)
  IPR019734 Tetratricopeptide repeat [SM00028] (276-309)
  IPR019734 Tetratricopeptide repeat [SM00028] (322-355)
  IPR019734 Tetratricopeptide repeat [SM00028] (368-406)
  IPR019734 Tetratricopeptide repeat [SM00028] (410-448)
  IPR019734 Tetratricopeptide repeat [SM00028] (494-527)

Mean predicted aligned error: 7.46 Å

Solvent-accessible surface area (backbone atoms only — not comparable to full-atom values): 29316 Å² total; per-residue (Å²): 139,80,86,92,77,91,74,91,47,74,75,61,65,71,59,72,75,62,51,74,66,52,47,53,53,49,47,54,50,39,52,53,53,46,70,70,51,94,61,92,42,73,69,45,23,52,44,27,40,51,40,18,54,50,28,39,56,50,16,76,75,66,63,42,63,68,34,45,54,47,19,52,48,35,31,49,50,18,31,53,42,27,57,74,73,64,38,62,68,65,23,43,59,41,33,55,57,47,18,51,52,27,42,79,70,66,39,48,72,60,13,40,55,34,38,49,52,43,35,54,52,30,46,58,45,20,76,76,40,46,89,77,26,42,67,57,29,27,56,37,23,42,53,38,17,55,47,22,52,79,72,70,39,47,70,62,12,37,55,30,20,55,50,18,35,56,48,28,52,57,48,22,74,77,39,46,89,79,25,44,68,57,30,27,54,35,22,43,51,38,15,54,42,27,42,77,68,61,38,44,72,60,10,41,53,29,22,53,50,17,35,55,47,28,50,53,48,22,69,78,39,45,86,81,26,42,69,62,29,26,54,34,25,40,53,36,15,54,44,28,43,79,60,46,43,47,71,60,13,37,52,32,20,53,54,17,37,54,49,29,51,52,48,24,70,78,39,45,85,79,25,43,69,59,29,27,56,38,26,45,53,40,15,50,40,26,44,78,57,55,38,42,68,62,13,43,57,33,23,53,51,20,34,51,52,28,50,54,47,24,71,76,39,45,87,79,24,42,66,60,28,25,54,36,24,40,51,38,14,51,49,27,43,78,54,43,40,49,75,59,14,43,54,30,17,52,53,18,37,51,48,32,54,54,46,34,75,72,39,43,88,77,31,43,58,59,34,20,52,34,32,38,54,40,16,48,48,30,45,76,71,66,38,53,85,60,13,46,60,30,19,53,49,18,26,53,41,22,36,73,73,64,30,76,80,30,68,69,25,38,50,32,39,44,51,36,18,49,48,29,43,78,71,66,37,49,83,63,11,47,62,37,22,55,50,33,27,54,48,29,35,70,71,62,28,74,80,22,67,71,24,38,49,32,38,44,52,37,17,51,46,29,42,76,69,67,40,41,71,63,13,40,53,38,22,52,52,36,28,54,49,29,39,71,70,55,28,77,79,16,62,68,22,45,46,30,36,44,50,35,16,48,40,28,44,76,64,70,39,47,68,62,12,46,56,36,26,53,52,34,36,53,50,32,33,72,74,56,30,77,80,19,64,69,32,40,51,41,48,47,50,41,20,49,53,34,40,74,74,65,38,49,83,63,11,50,59,44,27,53,50,45,29,54,50,30,37,73,75,51,29,74,76,15,66,68,24,46,50,32,48,51,52,46,54,50,53,56,49,50,56,50,55,63,71,67,58,87,81,85,130